Protein AF-0000000075321359 (afdb_homodimer)

Structure (mmCIF, N/CA/C/O backbone):
data_AF-0000000075321359-model_v1
#
loop_
_entity.id
_entity.type
_entity.pdbx_description
1 polymer 'Multi-ubiquitin domain-containing protein'
#
loop_
_atom_site.group_PDB
_atom_site.id
_atom_site.type_symbol
_atom_site.label_atom_id
_atom_site.label_alt_id
_atom_site.label_comp_id
_atom_site.label_asym_id
_atom_site.label_entity_id
_atom_site.label_seq_id
_atom_site.pdbx_PDB_ins_code
_atom_site.Cartn_x
_atom_site.Cartn_y
_atom_site.Cartn_z
_atom_site.occupancy
_atom_site.B_iso_or_equiv
_atom_site.auth_seq_id
_atom_site.auth_comp_id
_atom_site.auth_asym_id
_atom_site.auth_atom_id
_atom_site.pdbx_PDB_model_num
ATOM 1 N N . MET A 1 1 ? 35.156 -6.277 -16.75 1 24 1 MET A N 1
ATOM 2 C CA . MET A 1 1 ? 33.969 -6.613 -15.961 1 24 1 MET A CA 1
ATOM 3 C C . MET A 1 1 ? 34.375 -7.309 -14.656 1 24 1 MET A C 1
ATOM 5 O O . MET A 1 1 ? 34.688 -8.492 -14.656 1 24 1 MET A O 1
ATOM 9 N N . SER A 1 2 ? 35.031 -6.691 -13.695 1 31.84 2 SER A N 1
ATOM 10 C CA . SER A 1 2 ? 35.906 -7.258 -12.68 1 31.84 2 SER A CA 1
ATOM 11 C C . SER A 1 2 ? 35.188 -8.273 -11.812 1 31.84 2 SER A C 1
ATOM 13 O O . SER A 1 2 ? 34 -8.086 -11.484 1 31.84 2 SER A O 1
ATOM 15 N N . GLN A 1 3 ? 35.406 -9.562 -11.93 1 33.16 3 GLN A N 1
ATOM 16 C CA . GLN A 1 3 ? 34.969 -10.727 -11.164 1 33.16 3 GLN A CA 1
ATOM 17 C C . GLN A 1 3 ? 34.906 -10.414 -9.672 1 33.16 3 GLN A C 1
ATOM 19 O O . GLN A 1 3 ? 35.938 -10.188 -9.039 1 33.16 3 GLN A O 1
ATOM 24 N N . LEU A 1 4 ? 34.031 -9.531 -9.141 1 40.41 4 LEU A N 1
ATOM 25 C CA . LEU A 1 4 ? 33.906 -9.406 -7.691 1 40.41 4 LEU A CA 1
ATOM 26 C C . LEU A 1 4 ? 34.062 -10.766 -7.016 1 40.41 4 LEU A C 1
ATOM 28 O O . LEU A 1 4 ? 33.406 -11.734 -7.379 1 40.41 4 LEU A O 1
ATOM 32 N N . ASN A 1 5 ? 35.188 -11.219 -6.562 1 43.97 5 ASN A N 1
ATOM 33 C CA . ASN A 1 5 ? 35.594 -12.469 -5.91 1 43.97 5 ASN A CA 1
ATOM 34 C C . ASN A 1 5 ? 34.5 -12.938 -4.926 1 43.97 5 ASN A C 1
ATOM 36 O O . ASN A 1 5 ? 33.938 -12.133 -4.184 1 43.97 5 ASN A O 1
ATOM 40 N N . ASP A 1 6 ? 33.719 -14.016 -5.238 1 51.97 6 ASP A N 1
ATOM 41 C CA . ASP A 1 6 ? 32.75 -14.773 -4.461 1 51.97 6 ASP A CA 1
ATOM 42 C C . ASP A 1 6 ? 33.031 -14.672 -2.965 1 51.97 6 ASP A C 1
ATOM 44 O O . ASP A 1 6 ? 32.125 -14.75 -2.141 1 51.97 6 ASP A O 1
ATOM 48 N N . PHE A 1 7 ? 34.312 -14.57 -2.584 1 56.47 7 PHE A N 1
ATOM 49 C CA . PHE A 1 7 ? 34.719 -14.625 -1.191 1 56.47 7 PHE A CA 1
ATOM 50 C C . PHE A 1 7 ? 34.344 -13.344 -0.462 1 56.47 7 PHE A C 1
ATOM 52 O O . PHE A 1 7 ? 34.062 -13.359 0.739 1 56.47 7 PHE A O 1
ATOM 59 N N . GLU A 1 8 ? 34.031 -12.227 -1.146 1 79.94 8 GLU A N 1
ATOM 60 C CA . GLU A 1 8 ? 33.938 -10.93 -0.481 1 79.94 8 GLU A CA 1
ATOM 61 C C . GLU A 1 8 ? 32.5 -10.508 -0.315 1 79.94 8 GLU A C 1
ATOM 63 O O . GLU A 1 8 ? 32.156 -9.758 0.607 1 79.94 8 GLU A O 1
ATOM 68 N N . VAL A 1 9 ? 31.641 -11.188 -0.963 1 89.5 9 VAL A N 1
ATOM 69 C CA . VAL A 1 9 ? 30.25 -10.773 -0.877 1 89.5 9 VAL A CA 1
ATOM 70 C C . VAL A 1 9 ? 29.438 -11.844 -0.161 1 89.5 9 VAL A C 1
ATOM 72 O O . VAL A 1 9 ? 29.516 -13.023 -0.492 1 89.5 9 VAL A O 1
ATOM 75 N N . GLU A 1 10 ? 28.781 -11.438 0.862 1 91.88 10 GLU A N 1
ATOM 76 C CA . GLU A 1 10 ? 27.875 -12.336 1.578 1 91.88 10 GLU A CA 1
ATOM 77 C C . GLU A 1 10 ? 26.578 -12.547 0.809 1 91.88 10 GLU A C 1
ATOM 79 O O . GLU A 1 10 ? 25.75 -11.641 0.729 1 91.88 10 GLU A O 1
ATOM 84 N N . ASP A 1 11 ? 26.453 -13.703 0.279 1 92.5 11 ASP A N 1
ATOM 85 C CA . ASP A 1 11 ? 25.219 -14.055 -0.415 1 92.5 11 ASP A CA 1
ATOM 86 C C . ASP A 1 11 ? 24.125 -14.438 0.577 1 92.5 11 ASP A C 1
ATOM 88 O O . ASP A 1 11 ? 24.109 -15.555 1.104 1 92.5 11 ASP A O 1
ATOM 92 N N . VAL A 1 12 ? 23.156 -13.602 0.73 1 92.88 12 VAL A N 1
ATOM 93 C CA . VAL A 1 12 ? 22.156 -13.773 1.772 1 92.88 12 VAL A CA 1
ATOM 94 C C . VAL A 1 12 ? 21.266 -14.977 1.448 1 92.88 12 VAL A C 1
ATOM 96 O O . VAL A 1 12 ? 20.984 -15.805 2.32 1 92.88 12 VAL A O 1
ATOM 99 N N . ALA A 1 13 ? 20.891 -15.109 0.211 1 91.12 13 ALA A N 1
ATOM 100 C CA . ALA A 1 13 ? 20.047 -16.219 -0.199 1 91.12 13 ALA A CA 1
ATOM 101 C C . ALA A 1 13 ? 20.734 -17.562 0.049 1 91.12 13 ALA A C 1
ATOM 103 O O . ALA A 1 13 ? 20.109 -18.516 0.536 1 91.12 13 ALA A O 1
ATOM 104 N N . ALA A 1 14 ? 21.984 -17.594 -0.283 1 90.94 14 ALA A N 1
ATOM 105 C CA . ALA A 1 14 ? 22.75 -18.812 -0.09 1 90.94 14 ALA A CA 1
ATOM 106 C C . ALA A 1 14 ? 22.859 -19.172 1.391 1 90.94 14 ALA A C 1
ATOM 108 O O . ALA A 1 14 ? 22.781 -20.344 1.763 1 90.94 14 ALA A O 1
ATOM 109 N N . ALA A 1 15 ? 23.078 -18.188 2.182 1 91 15 ALA A N 1
ATOM 110 C CA . ALA A 1 15 ? 23.172 -18.406 3.621 1 91 15 ALA A CA 1
ATOM 111 C C . ALA A 1 15 ? 21.859 -18.984 4.18 1 91 15 ALA A C 1
ATOM 113 O O . ALA A 1 15 ? 21.875 -19.969 4.914 1 91 15 ALA A O 1
ATOM 114 N N . VAL A 1 16 ? 20.812 -18.406 3.789 1 87.62 16 VAL A N 1
ATOM 115 C CA . VAL A 1 16 ? 19.5 -18.812 4.266 1 87.62 16 VAL A CA 1
ATOM 116 C C . VAL A 1 16 ? 19.203 -20.25 3.818 1 87.62 16 VAL A C 1
ATOM 118 O O . VAL A 1 16 ? 18.75 -21.062 4.613 1 87.62 16 VAL A O 1
ATOM 121 N N . LEU A 1 17 ? 19.484 -20.5 2.578 1 87.62 17 LEU A N 1
ATOM 122 C CA . LEU A 1 17 ? 19.25 -21.812 2.018 1 87.62 17 LEU A CA 1
ATOM 123 C C . LEU A 1 17 ? 20.078 -22.875 2.738 1 87.62 17 LEU A C 1
ATOM 125 O O . LEU A 1 17 ? 19.609 -24 2.947 1 87.62 17 LEU A O 1
ATOM 129 N N . ALA A 1 18 ? 21.281 -22.469 3.15 1 90.81 18 ALA A N 1
ATOM 130 C CA . ALA A 1 18 ? 22.203 -23.391 3.82 1 90.81 18 ALA A CA 1
ATOM 131 C C . ALA A 1 18 ? 21.891 -23.484 5.309 1 90.81 18 ALA A C 1
ATOM 133 O O . ALA A 1 18 ? 22.469 -24.297 6.023 1 90.81 18 ALA A O 1
ATOM 134 N N . GLY A 1 19 ? 21 -22.641 5.758 1 87.44 19 GLY A N 1
ATOM 135 C CA . GLY A 1 19 ? 20.641 -22.656 7.168 1 87.44 19 GLY A CA 1
ATOM 136 C C . GLY A 1 19 ? 21.688 -22.031 8.062 1 87.44 19 GLY A C 1
ATOM 137 O O . GLY A 1 19 ? 21.75 -22.328 9.258 1 87.44 19 GLY A O 1
ATOM 138 N N . ARG A 1 20 ? 22.578 -21.391 7.469 1 89.94 20 ARG A N 1
ATOM 139 C CA . ARG A 1 20 ? 23.609 -20.719 8.258 1 89.94 20 ARG A CA 1
ATOM 140 C C . ARG A 1 20 ? 23.25 -19.266 8.508 1 89.94 20 ARG A C 1
ATOM 142 O O . ARG A 1 20 ? 22.453 -18.688 7.773 1 89.94 20 ARG A O 1
ATOM 149 N N . ALA A 1 21 ? 23.953 -18.75 9.492 1 89.56 21 ALA A N 1
ATOM 150 C CA . ALA A 1 21 ? 23.75 -17.344 9.797 1 89.56 21 ALA A CA 1
ATOM 151 C C . ALA A 1 21 ? 24.391 -16.453 8.734 1 89.56 21 ALA A C 1
ATOM 153 O O . ALA A 1 21 ? 25.438 -16.797 8.195 1 89.56 21 ALA A O 1
ATOM 154 N N . VAL A 1 22 ? 23.719 -15.352 8.453 1 90.56 22 VAL A N 1
ATOM 155 C CA . VAL A 1 22 ? 24.297 -14.336 7.59 1 90.56 22 VAL A CA 1
ATOM 156 C C . VAL A 1 22 ? 25.375 -13.57 8.344 1 90.56 22 VAL A C 1
ATOM 158 O O . VAL A 1 22 ? 25.188 -13.18 9.492 1 90.56 22 VAL A O 1
ATOM 161 N N . ARG A 1 23 ? 26.453 -13.383 7.688 1 89.44 23 ARG A N 1
ATOM 162 C CA . ARG A 1 23 ? 27.594 -12.742 8.352 1 89.44 23 ARG A CA 1
ATOM 163 C C . ARG A 1 23 ? 27.297 -11.273 8.641 1 89.44 23 ARG A C 1
ATOM 165 O O . ARG A 1 23 ? 26.516 -10.641 7.926 1 89.44 23 ARG A O 1
ATOM 172 N N . ASP A 1 24 ? 28.078 -10.719 9.539 1 89.88 24 ASP A N 1
ATOM 173 C CA . ASP A 1 24 ? 27.797 -9.367 10.039 1 89.88 24 ASP A CA 1
ATOM 174 C C . ASP A 1 24 ? 28.422 -8.312 9.117 1 89.88 24 ASP A C 1
ATOM 176 O O . ASP A 1 24 ? 28.031 -7.145 9.164 1 89.88 24 ASP A O 1
ATOM 180 N N . HIS A 1 25 ? 29.391 -8.758 8.32 1 88.44 25 HIS A N 1
ATOM 181 C CA . HIS A 1 25 ? 30.062 -7.77 7.48 1 88.44 25 HIS A CA 1
ATOM 182 C C . HIS A 1 25 ? 29.75 -7.988 6.008 1 88.44 25 HIS A C 1
ATOM 184 O O . HIS A 1 25 ? 29.656 -9.125 5.547 1 88.44 25 HIS A O 1
ATOM 190 N N . GLY A 1 26 ? 29.578 -6.902 5.355 1 84.69 26 GLY A N 1
ATOM 191 C CA . GLY A 1 26 ? 29.234 -6.941 3.947 1 84.69 26 GLY A CA 1
ATOM 192 C C . GLY A 1 26 ? 30.422 -6.789 3.027 1 84.69 26 GLY A C 1
ATOM 193 O O . GLY A 1 26 ? 31.562 -7.062 3.426 1 84.69 26 GLY A O 1
ATOM 194 N N . PRO A 1 27 ? 30.125 -6.648 1.836 1 94.38 27 PRO A N 1
ATOM 195 C CA . PRO A 1 27 ? 28.828 -6.336 1.212 1 94.38 27 PRO A CA 1
ATOM 196 C C . PRO A 1 27 ? 27.922 -7.555 1.108 1 94.38 27 PRO A C 1
ATOM 198 O O . PRO A 1 27 ? 28.359 -8.688 1.293 1 94.38 27 PRO A O 1
ATOM 201 N N . TYR A 1 28 ? 26.594 -7.281 0.892 1 95.31 28 TYR A N 1
ATOM 202 C CA . TYR A 1 28 ? 25.547 -8.297 0.861 1 95.31 28 TYR A CA 1
ATOM 203 C C . TYR A 1 28 ? 24.938 -8.414 -0.53 1 95.31 28 TYR A C 1
ATOM 205 O O . TYR A 1 28 ? 24.625 -7.398 -1.163 1 95.31 28 TYR A O 1
ATOM 213 N N . LYS A 1 29 ? 24.875 -9.586 -0.958 1 96.44 29 LYS A N 1
ATOM 214 C CA . LYS A 1 29 ? 24.156 -9.852 -2.199 1 96.44 29 LYS A CA 1
ATOM 215 C C . LYS A 1 29 ? 22.703 -10.242 -1.92 1 96.44 29 LYS A C 1
ATOM 217 O O . LYS A 1 29 ? 22.453 -11.188 -1.17 1 96.44 29 LYS A O 1
ATOM 222 N N . ILE A 1 30 ? 21.781 -9.5 -2.506 1 96.88 30 ILE A N 1
ATOM 223 C CA . ILE A 1 30 ? 20.359 -9.773 -2.387 1 96.88 30 ILE A CA 1
ATOM 224 C C . ILE A 1 30 ? 19.734 -9.875 -3.775 1 96.88 30 ILE A C 1
ATOM 226 O O . ILE A 1 30 ? 20.438 -9.797 -4.785 1 96.88 30 ILE A O 1
ATOM 230 N N . GLU A 1 31 ? 18.438 -10.156 -3.797 1 97.31 31 GLU A N 1
ATOM 231 C CA . GLU A 1 31 ? 17.703 -10.289 -5.059 1 97.31 31 GLU A CA 1
ATOM 232 C C . GLU A 1 31 ? 16.656 -9.188 -5.215 1 97.31 31 GLU A C 1
ATOM 234 O O . GLU A 1 31 ? 15.898 -8.922 -4.289 1 97.31 31 GLU A O 1
ATOM 239 N N . LEU A 1 32 ? 16.703 -8.555 -6.348 1 98.19 32 LEU A N 1
ATOM 240 C CA . LEU A 1 32 ? 15.695 -7.543 -6.676 1 98.19 32 LEU A CA 1
ATOM 241 C C . LEU A 1 32 ? 14.859 -7.977 -7.871 1 98.19 32 LEU A C 1
ATOM 243 O O . LEU A 1 32 ? 15.391 -8.195 -8.961 1 98.19 32 LEU A O 1
ATOM 247 N N . GLY A 1 33 ? 13.586 -8.055 -7.625 1 98.25 33 GLY A N 1
ATOM 248 C CA . GLY A 1 33 ? 12.672 -8.484 -8.68 1 98.25 33 GLY A CA 1
ATOM 249 C C . GLY A 1 33 ? 11.852 -7.352 -9.25 1 98.25 33 GLY A C 1
ATOM 250 O O . GLY A 1 33 ? 11.922 -6.219 -8.773 1 98.25 33 GLY A O 1
ATOM 251 N N . ASN A 1 34 ? 11.172 -7.664 -10.375 1 97.81 34 ASN A N 1
ATOM 252 C CA . ASN A 1 34 ? 10.258 -6.738 -11.047 1 97.81 34 ASN A CA 1
ATOM 253 C C . ASN A 1 34 ? 8.828 -7.266 -11.047 1 97.81 34 ASN A C 1
ATOM 255 O O . ASN A 1 34 ? 8.492 -8.18 -10.289 1 97.81 34 ASN A O 1
ATOM 259 N N . ASP A 1 35 ? 7.934 -6.711 -11.859 1 97.19 35 ASP A N 1
ATOM 260 C CA . ASP A 1 35 ? 6.508 -7.023 -11.828 1 97.19 35 ASP A CA 1
ATOM 261 C C . ASP A 1 35 ? 6.227 -8.367 -12.5 1 97.19 35 ASP A C 1
ATOM 263 O O . ASP A 1 35 ? 5.094 -8.852 -12.484 1 97.19 35 ASP A O 1
ATOM 267 N N . ALA A 1 36 ? 7.207 -8.977 -13.094 1 96.88 36 ALA A N 1
ATOM 268 C CA . ALA A 1 36 ? 7.078 -10.32 -13.641 1 96.88 36 ALA A CA 1
ATOM 269 C C . ALA A 1 36 ? 7.727 -11.352 -12.711 1 96.88 36 ALA A C 1
ATOM 271 O O . ALA A 1 36 ? 7.852 -12.523 -13.07 1 96.88 36 ALA A O 1
ATOM 272 N N . LEU A 1 37 ? 8.258 -10.883 -11.578 1 97 37 LEU A N 1
ATOM 273 C CA . LEU A 1 37 ? 8.945 -11.703 -10.594 1 97 37 LEU A CA 1
ATOM 274 C C . LEU A 1 37 ? 10.227 -12.289 -11.172 1 97 37 LEU A C 1
ATOM 276 O O . LEU A 1 37 ? 10.578 -13.438 -10.883 1 97 37 LEU A O 1
ATOM 280 N N . GLU A 1 38 ? 10.805 -11.516 -12.031 1 97.5 38 GLU A N 1
ATOM 281 C CA . GLU A 1 38 ? 12.164 -11.797 -12.484 1 97.5 38 GLU A CA 1
ATOM 282 C C . GLU A 1 38 ? 13.203 -11.109 -11.602 1 97.5 38 GLU A C 1
ATOM 284 O O . GLU A 1 38 ? 13.172 -9.883 -11.445 1 97.5 38 GLU A O 1
ATOM 289 N N . TYR A 1 39 ? 14.125 -11.859 -11.094 1 97.44 39 TYR A N 1
ATOM 290 C CA . TYR A 1 39 ? 15.047 -11.344 -10.094 1 97.44 39 TYR A CA 1
ATOM 291 C C . TYR A 1 39 ? 16.438 -11.164 -10.672 1 97.44 39 TYR A C 1
ATOM 293 O O . TYR A 1 39 ? 16.875 -11.945 -11.523 1 97.44 39 TYR A O 1
ATOM 301 N N . ARG A 1 40 ? 17.094 -10.188 -10.25 1 97.88 40 ARG A N 1
ATOM 302 C CA . ARG A 1 40 ? 18.516 -9.945 -10.516 1 97.88 40 ARG A CA 1
ATOM 303 C C . ARG A 1 40 ? 19.281 -9.695 -9.219 1 97.88 40 ARG A C 1
ATOM 305 O O . ARG A 1 40 ? 18.703 -9.211 -8.242 1 97.88 40 ARG A O 1
ATOM 312 N N . PRO A 1 41 ? 20.5 -10.055 -9.227 1 97.25 41 PRO A N 1
ATOM 313 C CA . PRO A 1 41 ? 21.297 -9.805 -8.016 1 97.25 41 PRO A CA 1
ATOM 314 C C . PRO A 1 41 ? 21.578 -8.32 -7.797 1 97.25 41 PRO A C 1
ATOM 316 O O . PRO A 1 41 ? 21.719 -7.562 -8.758 1 97.25 41 PRO A O 1
ATOM 319 N N . LEU A 1 42 ? 21.609 -7.945 -6.598 1 97.25 42 LEU A N 1
ATOM 320 C CA . LEU A 1 42 ? 21.953 -6.602 -6.152 1 97.25 42 LEU A CA 1
ATOM 321 C C . LEU A 1 42 ? 22.922 -6.652 -4.973 1 97.25 42 LEU A C 1
ATOM 323 O O . LEU A 1 42 ? 22.734 -7.449 -4.047 1 97.25 42 LEU A O 1
ATOM 327 N N . VAL A 1 43 ? 23.938 -5.852 -5.008 1 96.56 43 VAL A N 1
ATOM 328 C CA . VAL A 1 43 ? 24.891 -5.824 -3.914 1 96.56 43 VAL A CA 1
ATOM 329 C C . VAL A 1 43 ? 24.719 -4.539 -3.107 1 96.56 43 VAL A C 1
ATOM 331 O O . VAL A 1 43 ? 24.672 -3.445 -3.674 1 96.56 43 VAL A O 1
ATOM 334 N N . ILE A 1 44 ? 24.609 -4.684 -1.813 1 95.25 44 ILE A N 1
ATOM 335 C CA . ILE A 1 44 ? 24.422 -3.564 -0.896 1 95.25 44 ILE A CA 1
ATOM 336 C C . ILE A 1 44 ? 25.453 -3.637 0.226 1 95.25 44 ILE A C 1
ATOM 338 O O . ILE A 1 44 ? 25.688 -4.707 0.792 1 95.25 44 ILE A O 1
ATOM 342 N N . ALA A 1 45 ? 25.984 -2.533 0.586 1 93.31 45 ALA A N 1
ATOM 343 C CA . ALA A 1 45 ? 27.031 -2.498 1.592 1 93.31 45 ALA A CA 1
ATOM 344 C C . ALA A 1 45 ? 26.453 -2.5 3.002 1 93.31 45 ALA A C 1
ATOM 346 O O . ALA A 1 45 ? 26.984 -3.158 3.9 1 93.31 45 ALA A O 1
ATOM 347 N N . ASP A 1 46 ? 25.359 -1.817 3.174 1 95.19 46 ASP A N 1
ATOM 348 C CA . ASP A 1 46 ? 24.766 -1.634 4.496 1 95.19 46 ASP A CA 1
ATOM 349 C C . ASP A 1 46 ? 23.984 -2.877 4.926 1 95.19 46 ASP A C 1
ATOM 351 O O . ASP A 1 46 ? 23.094 -3.332 4.215 1 95.19 46 ASP A O 1
ATOM 355 N N . PRO A 1 47 ? 24.297 -3.459 6.066 1 94.75 47 PRO A N 1
ATOM 356 C CA . PRO A 1 47 ? 23.547 -4.629 6.531 1 94.75 47 PRO A CA 1
ATOM 357 C C . PRO A 1 47 ? 22.094 -4.301 6.902 1 94.75 47 PRO A C 1
ATOM 359 O O . PRO A 1 47 ? 21.25 -5.195 6.961 1 94.75 47 PRO A O 1
ATOM 362 N N . VAL A 1 48 ? 21.844 -3 7.223 1 96.62 48 VAL A N 1
ATOM 363 C CA . VAL A 1 48 ? 20.516 -2.547 7.586 1 96.62 48 VAL A CA 1
ATOM 364 C C . VAL A 1 48 ? 20.094 -1.379 6.691 1 96.62 48 VAL A C 1
ATOM 366 O O . VAL A 1 48 ? 19.875 -0.268 7.176 1 96.62 48 VAL A O 1
ATOM 369 N N . PRO A 1 49 ? 19.984 -1.685 5.422 1 96.56 49 PRO A N 1
ATOM 370 C CA . PRO A 1 49 ? 19.719 -0.599 4.477 1 96.56 49 PRO A CA 1
ATOM 371 C C . PRO A 1 49 ? 18.312 -0.031 4.613 1 96.56 49 PRO A C 1
ATOM 373 O O . PRO A 1 49 ? 17.391 -0.745 5.023 1 96.56 49 PRO A O 1
ATOM 376 N N . THR A 1 50 ? 18.172 1.233 4.23 1 97.06 50 THR A N 1
ATOM 377 C CA . THR A 1 50 ? 16.859 1.844 4.055 1 97.06 50 THR A CA 1
ATOM 378 C C . THR A 1 50 ? 16.266 1.477 2.693 1 97.06 50 THR A C 1
ATOM 380 O O . THR A 1 50 ? 16.984 1.008 1.808 1 97.06 50 THR A O 1
ATOM 383 N N . GLY A 1 51 ? 15 1.628 2.58 1 97.44 51 GLY A N 1
ATOM 384 C CA . GLY A 1 51 ? 14.391 1.477 1.268 1 97.44 51 GLY A CA 1
ATOM 385 C C . GLY A 1 51 ? 15.055 2.328 0.202 1 97.44 51 GLY A C 1
ATOM 386 O O . GLY A 1 51 ? 15.266 1.872 -0.923 1 97.44 51 GLY A O 1
ATOM 387 N N . GLN A 1 52 ? 15.375 3.539 0.604 1 97.69 52 GLN A N 1
ATOM 388 C CA . GLN A 1 52 ? 16.047 4.453 -0.313 1 97.69 52 GLN A CA 1
ATOM 389 C C . GLN A 1 52 ? 17.375 3.879 -0.789 1 97.69 52 GLN A C 1
ATOM 391 O O . GLN A 1 52 ? 17.688 3.92 -1.981 1 97.69 52 GLN A O 1
ATOM 396 N N . GLN A 1 53 ? 18.156 3.334 0.084 1 97.56 53 GLN A N 1
ATOM 397 C CA . GLN A 1 53 ? 19.453 2.768 -0.249 1 97.56 53 GLN A CA 1
ATOM 398 C C . GLN A 1 53 ? 19.312 1.602 -1.224 1 97.56 53 GLN A C 1
ATOM 400 O O . GLN A 1 53 ? 20.109 1.461 -2.15 1 97.56 53 GLN A O 1
ATOM 405 N N . VAL A 1 54 ? 18.297 0.779 -1.013 1 98 54 VAL A N 1
ATOM 406 C CA . VAL A 1 54 ? 18.078 -0.362 -1.896 1 98 54 VAL A CA 1
ATOM 407 C C . VAL A 1 54 ? 17.766 0.13 -3.307 1 98 54 VAL A C 1
ATOM 409 O O . VAL A 1 54 ? 18.359 -0.337 -4.281 1 98 54 VAL A O 1
ATOM 412 N N . LEU A 1 55 ? 16.875 1.089 -3.4 1 98.44 55 LEU A N 1
ATOM 413 C CA . LEU A 1 55 ? 16.484 1.616 -4.699 1 98.44 55 LEU A CA 1
ATOM 414 C C . LEU A 1 55 ? 17.656 2.309 -5.391 1 98.44 55 LEU A C 1
ATOM 416 O O . LEU A 1 55 ? 17.844 2.16 -6.598 1 98.44 55 LEU A O 1
ATOM 420 N N . GLU A 1 56 ? 18.422 3.004 -4.602 1 98.06 56 GLU A N 1
ATOM 421 C CA . GLU A 1 56 ? 19.594 3.676 -5.16 1 98.06 56 GLU A CA 1
ATOM 422 C C . GLU A 1 56 ? 20.625 2.668 -5.668 1 98.06 56 GLU A C 1
ATOM 424 O O . GLU A 1 56 ? 21.172 2.83 -6.758 1 98.06 56 GLU A O 1
ATOM 429 N N . ALA A 1 57 ? 20.891 1.68 -4.867 1 97.38 57 ALA A N 1
ATOM 430 C CA . ALA A 1 57 ? 21.828 0.633 -5.277 1 97.38 57 ALA A CA 1
ATOM 431 C C . ALA A 1 57 ? 21.375 -0.027 -6.578 1 97.38 57 ALA A C 1
ATOM 433 O O . ALA A 1 57 ? 22.203 -0.449 -7.387 1 97.38 57 ALA A O 1
ATOM 434 N N . ALA A 1 58 ? 20.109 -0.071 -6.777 1 98.06 58 ALA A N 1
ATOM 435 C CA . ALA A 1 58 ? 19.531 -0.679 -7.973 1 98.06 58 ALA A CA 1
ATOM 436 C C . ALA A 1 58 ? 19.5 0.313 -9.133 1 98.06 58 ALA A C 1
ATOM 438 O O . ALA A 1 58 ? 19.047 -0.02 -10.227 1 98.06 58 ALA A O 1
ATOM 439 N N . GLU A 1 59 ? 19.859 1.525 -8.859 1 97.81 59 GLU A N 1
ATOM 440 C CA . GLU A 1 59 ? 19.891 2.596 -9.852 1 97.81 59 GLU A CA 1
ATOM 441 C C . GLU A 1 59 ? 18.5 2.926 -10.359 1 97.81 59 GLU A C 1
ATOM 443 O O . GLU A 1 59 ? 18.312 3.205 -11.547 1 97.81 59 GLU A O 1
ATOM 448 N N . LEU A 1 60 ? 17.594 2.77 -9.492 1 97.94 60 LEU A N 1
ATOM 449 C CA . LEU A 1 60 ? 16.219 3.195 -9.789 1 97.94 60 LEU A CA 1
ATOM 450 C C . LEU A 1 60 ? 15.992 4.633 -9.328 1 97.94 60 LEU A C 1
ATOM 452 O O . LEU A 1 60 ? 15.852 4.891 -8.133 1 97.94 60 LEU A O 1
ATOM 456 N N . ARG A 1 61 ? 15.914 5.531 -10.305 1 95.44 61 ARG A N 1
ATOM 457 C CA . ARG A 1 61 ? 15.82 6.965 -10.047 1 95.44 61 ARG A CA 1
ATOM 458 C C . ARG A 1 61 ? 14.742 7.609 -10.906 1 95.44 61 ARG A C 1
ATOM 460 O O . ARG A 1 61 ? 14.5 7.176 -12.031 1 95.44 61 ARG A O 1
ATOM 467 N N . PRO A 1 62 ? 14.133 8.719 -10.383 1 95.69 62 PRO A N 1
ATOM 468 C CA . PRO A 1 62 ? 14.188 9.203 -9 1 95.69 62 PRO A CA 1
ATOM 469 C C . PRO A 1 62 ? 13.531 8.25 -8.016 1 95.69 62 PRO A C 1
ATOM 471 O O . PRO A 1 62 ? 12.523 7.609 -8.344 1 95.69 62 PRO A O 1
ATOM 474 N N . VAL A 1 63 ? 13.977 8.086 -6.809 1 96.44 63 VAL A N 1
ATOM 475 C CA . VAL A 1 63 ? 13.602 7.074 -5.82 1 96.44 63 VAL A CA 1
ATOM 476 C C . VAL A 1 63 ? 12.133 7.25 -5.434 1 96.44 63 VAL A C 1
ATOM 478 O O . VAL A 1 63 ? 11.43 6.27 -5.168 1 96.44 63 VAL A O 1
ATOM 481 N N . ASP A 1 64 ? 11.695 8.469 -5.5 1 96.06 64 ASP A N 1
ATOM 482 C CA . ASP A 1 64 ? 10.344 8.742 -5.004 1 96.06 64 ASP A CA 1
ATOM 483 C C . ASP A 1 64 ? 9.289 8.266 -6 1 96.06 64 ASP A C 1
ATOM 485 O O . ASP A 1 64 ? 8.094 8.273 -5.695 1 96.06 64 ASP A O 1
ATOM 489 N N . GLU A 1 65 ? 9.711 7.793 -7.145 1 97 65 GLU A N 1
ATOM 490 C CA . GLU A 1 65 ? 8.773 7.293 -8.141 1 97 65 GLU A CA 1
ATOM 491 C C . GLU A 1 65 ? 8.648 5.773 -8.07 1 97 65 GLU A C 1
ATOM 493 O O . GLU A 1 65 ? 7.922 5.168 -8.859 1 97 65 GLU A O 1
ATOM 498 N N . TYR A 1 66 ? 9.344 5.184 -7.125 1 98.31 66 TYR A N 1
ATOM 499 C CA . TYR A 1 66 ? 9.344 3.729 -7.027 1 98.31 66 TYR A CA 1
ATOM 500 C C . TYR A 1 66 ? 8.797 3.27 -5.684 1 98.31 66 TYR A C 1
ATOM 502 O O . TYR A 1 66 ? 9.039 3.904 -4.656 1 98.31 66 TYR A O 1
ATOM 510 N N . LEU A 1 67 ? 8.031 2.209 -5.742 1 98.31 67 LEU A N 1
ATOM 511 C CA . LEU A 1 67 ? 7.656 1.441 -4.559 1 98.31 67 LEU A CA 1
ATOM 512 C C . LEU A 1 67 ? 8.586 0.248 -4.367 1 98.31 67 LEU A C 1
ATOM 514 O O . LEU A 1 67 ? 8.969 -0.409 -5.34 1 98.31 67 LEU A O 1
ATOM 518 N N . LEU A 1 68 ? 8.938 -0.022 -3.158 1 98.25 68 LEU A N 1
ATOM 519 C CA . LEU A 1 68 ? 9.773 -1.167 -2.814 1 98.25 68 LEU A CA 1
ATOM 520 C C . LEU A 1 68 ? 9.062 -2.086 -1.83 1 98.25 68 LEU A C 1
ATOM 522 O O . LEU A 1 68 ? 8.562 -1.63 -0.798 1 98.25 68 LEU A O 1
ATOM 526 N N . PHE A 1 69 ? 8.969 -3.352 -2.191 1 97.88 69 PHE A N 1
ATOM 527 C CA . PHE A 1 69 ? 8.414 -4.371 -1.307 1 97.88 69 PHE A CA 1
ATOM 528 C C . PHE A 1 69 ? 9.492 -5.344 -0.857 1 97.88 69 PHE A C 1
ATOM 530 O O . PHE A 1 69 ? 10.367 -5.715 -1.645 1 97.88 69 PHE A O 1
ATOM 537 N N . GLN A 1 70 ? 9.438 -5.703 0.355 1 96.38 70 GLN A N 1
ATOM 538 C CA . GLN A 1 70 ? 10.188 -6.855 0.84 1 96.38 70 GLN A CA 1
ATOM 539 C C . GLN A 1 70 ? 9.359 -8.133 0.725 1 96.38 70 GLN A C 1
ATOM 541 O O . GLN A 1 70 ? 8.164 -8.141 1.026 1 96.38 70 GLN A O 1
ATOM 546 N N . VAL A 1 71 ? 9.984 -9.133 0.21 1 94.94 71 VAL A N 1
ATOM 547 C CA . VAL A 1 71 ? 9.328 -10.43 0.134 1 94.94 71 VAL A CA 1
ATOM 548 C C . VAL A 1 71 ? 9.625 -11.234 1.398 1 94.94 71 VAL A C 1
ATOM 550 O O . VAL A 1 71 ? 10.766 -11.609 1.649 1 94.94 71 VAL A O 1
ATOM 553 N N . LEU A 1 72 ? 8.617 -11.531 2.109 1 89.19 72 LEU A N 1
ATOM 554 C CA . LEU A 1 72 ? 8.797 -12.281 3.346 1 89.19 72 LEU A CA 1
ATOM 555 C C . LEU A 1 72 ? 8.859 -13.781 3.066 1 89.19 72 LEU A C 1
ATOM 557 O O . LEU A 1 72 ? 8.586 -14.219 1.945 1 89.19 72 LEU A O 1
ATOM 561 N N . THR A 1 73 ? 9.219 -14.516 4.086 1 85.25 73 THR A N 1
ATOM 562 C CA . THR A 1 73 ? 9.43 -15.953 3.938 1 85.25 73 THR A CA 1
ATOM 563 C C . THR A 1 73 ? 8.125 -16.656 3.582 1 85.25 73 THR A C 1
ATOM 565 O O . THR A 1 73 ? 8.125 -17.672 2.877 1 85.25 73 THR A O 1
ATOM 568 N N . ASN A 1 74 ? 7.102 -16.062 3.994 1 82 74 ASN A N 1
ATOM 569 C CA . ASN A 1 74 ? 5.805 -16.688 3.734 1 82 74 ASN A CA 1
ATOM 570 C C . ASN A 1 74 ? 5.227 -16.234 2.395 1 82 74 ASN A C 1
ATOM 572 O O . ASN A 1 74 ? 4.102 -16.594 2.047 1 82 74 ASN A O 1
ATOM 576 N N . GLY A 1 75 ? 6.023 -15.477 1.689 1 83.19 75 GLY A N 1
ATOM 577 C CA . GLY A 1 75 ? 5.598 -15.047 0.368 1 83.19 75 GLY A CA 1
ATOM 578 C C . GLY A 1 75 ? 4.852 -13.727 0.384 1 83.19 75 GLY A C 1
ATOM 579 O O . GLY A 1 75 ? 4.59 -13.141 -0.67 1 83.19 75 GLY A O 1
ATOM 580 N N . HIS A 1 76 ? 4.574 -13.273 1.565 1 86.25 76 HIS A N 1
ATOM 581 C CA . HIS A 1 76 ? 3.865 -12 1.68 1 86.25 76 HIS A CA 1
ATOM 582 C C . HIS A 1 76 ? 4.777 -10.828 1.332 1 86.25 76 HIS A C 1
ATOM 584 O O . HIS A 1 76 ? 5.988 -10.898 1.548 1 86.25 76 HIS A O 1
ATOM 590 N N . LEU A 1 77 ? 4.148 -9.82 0.783 1 93.88 77 LEU A N 1
ATOM 591 C CA . LEU A 1 77 ? 4.867 -8.602 0.427 1 93.88 77 LEU A CA 1
ATOM 592 C C . LEU A 1 77 ? 4.633 -7.512 1.465 1 93.88 77 LEU A C 1
ATOM 594 O O . LEU A 1 77 ? 3.498 -7.293 1.897 1 93.88 77 LEU A O 1
ATOM 598 N N . GLU A 1 78 ? 5.645 -6.926 1.844 1 93.06 78 GLU A N 1
ATOM 599 C CA . GLU A 1 78 ? 5.547 -5.797 2.764 1 93.06 78 GLU A CA 1
ATOM 600 C C . GLU A 1 78 ? 6.129 -4.527 2.143 1 93.06 78 GLU A C 1
ATOM 602 O O . GLU A 1 78 ? 7.289 -4.512 1.727 1 93.06 78 GLU A O 1
ATOM 607 N N . LEU A 1 79 ? 5.305 -3.535 2.094 1 95.38 79 LEU A N 1
ATOM 608 C CA . LEU A 1 79 ? 5.766 -2.256 1.566 1 95.38 79 LEU A CA 1
ATOM 609 C C . LE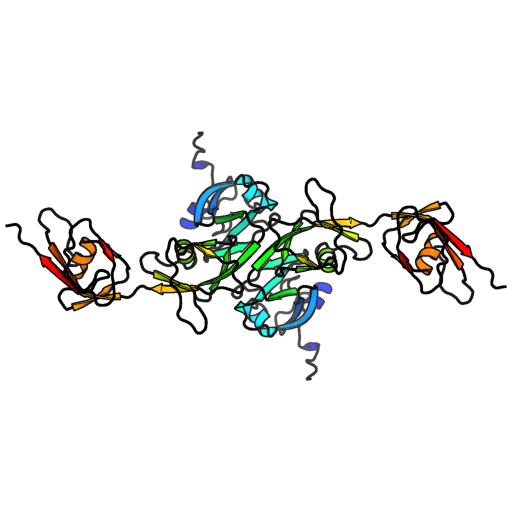U A 1 79 ? 6.824 -1.643 2.477 1 95.38 79 LEU A C 1
ATOM 611 O O . LEU A 1 79 ? 6.641 -1.584 3.695 1 95.38 79 LEU A O 1
ATOM 615 N N . LEU A 1 80 ? 7.945 -1.278 1.923 1 94.94 80 LEU A N 1
ATOM 616 C CA . LEU A 1 80 ? 9.055 -0.652 2.629 1 94.94 80 LEU A CA 1
ATOM 617 C C . LEU A 1 80 ? 9.219 0.803 2.201 1 94.94 80 LEU A C 1
ATOM 619 O O . LEU A 1 80 ? 9.562 1.081 1.049 1 94.94 80 LEU A O 1
ATOM 623 N N . SER A 1 81 ? 8.969 1.741 3.109 1 94.5 81 SER A N 1
ATOM 624 C CA . SER A 1 81 ? 9.133 3.154 2.789 1 94.5 81 SER A CA 1
ATOM 625 C C . SER A 1 81 ? 10.609 3.508 2.596 1 94.5 81 SER A C 1
ATOM 627 O O . SER A 1 81 ? 11.492 2.762 3.021 1 94.5 81 SER A O 1
ATOM 629 N N . PRO A 1 82 ? 10.883 4.633 1.965 1 95.38 82 PRO A N 1
ATOM 630 C CA . PRO A 1 82 ? 12.281 5.027 1.731 1 95.38 82 PRO A CA 1
ATOM 631 C C . PRO A 1 82 ? 13.07 5.191 3.027 1 95.38 82 PRO A C 1
ATOM 633 O O . PRO A 1 82 ? 14.273 4.938 3.055 1 95.38 82 PRO A O 1
ATOM 636 N N . SER A 1 83 ? 12.422 5.512 4.137 1 94.38 83 SER A N 1
ATOM 637 C CA . SER A 1 83 ? 13.125 5.789 5.383 1 94.38 83 SER A CA 1
ATOM 638 C C . SER A 1 83 ? 13.156 4.559 6.285 1 94.38 83 SER A C 1
ATOM 640 O O . SER A 1 83 ? 13.875 4.539 7.289 1 94.38 83 SER A O 1
ATOM 642 N N . GLU A 1 84 ? 12.406 3.549 5.977 1 93.62 84 GLU A N 1
ATOM 643 C CA . GLU A 1 84 ? 12.383 2.314 6.754 1 93.62 84 GLU A CA 1
ATOM 644 C C . GLU A 1 84 ? 13.586 1.437 6.434 1 93.62 84 GLU A C 1
ATOM 646 O O . GLU A 1 84 ? 14.141 1.509 5.336 1 93.62 84 GLU A O 1
ATOM 651 N N . THR A 1 85 ? 13.961 0.622 7.426 1 95.25 85 THR A N 1
ATOM 652 C CA . THR A 1 85 ? 15.133 -0.233 7.25 1 95.25 85 THR A CA 1
ATOM 653 C C . THR A 1 85 ? 14.734 -1.706 7.258 1 95.25 85 THR A C 1
ATOM 655 O O . THR A 1 85 ? 13.641 -2.053 7.711 1 95.25 85 THR A O 1
ATOM 658 N N . SER A 1 86 ? 15.539 -2.533 6.66 1 94.69 86 SER A N 1
ATOM 659 C CA . SER A 1 86 ? 15.438 -3.988 6.699 1 94.69 86 SER A CA 1
ATOM 660 C C . SER A 1 86 ? 16.766 -4.629 7.043 1 94.69 86 SER A C 1
ATOM 662 O O . SER A 1 86 ? 17.766 -4.402 6.355 1 94.69 86 SER A O 1
ATOM 664 N N . ASP A 1 87 ? 16.797 -5.398 8.109 1 95.69 87 ASP A N 1
ATOM 665 C CA . ASP A 1 87 ? 18.031 -6.066 8.516 1 95.69 87 ASP A CA 1
ATOM 666 C C . ASP A 1 87 ? 18.281 -7.305 7.656 1 95.69 87 ASP A C 1
ATOM 668 O O . ASP A 1 87 ? 17.625 -8.328 7.82 1 95.69 87 ASP A O 1
ATOM 672 N N . LEU A 1 88 ? 19.312 -7.25 6.855 1 94.38 88 LEU A N 1
ATOM 673 C CA . LEU A 1 88 ? 19.609 -8.305 5.891 1 94.38 88 LEU A CA 1
ATOM 674 C C . LEU A 1 88 ? 20.203 -9.531 6.582 1 94.38 88 LEU A C 1
ATOM 676 O O . LEU A 1 88 ? 20.297 -10.602 5.977 1 94.38 88 LEU A O 1
ATOM 680 N N . ARG A 1 89 ? 20.5 -9.414 7.844 1 93.62 89 ARG A N 1
ATOM 681 C CA . ARG A 1 89 ? 21.141 -10.508 8.586 1 93.62 89 ARG A CA 1
ATOM 682 C C . ARG A 1 89 ? 20.094 -11.461 9.141 1 93.62 89 ARG A C 1
ATOM 684 O O . ARG A 1 89 ? 20.422 -12.562 9.594 1 93.62 89 ARG A O 1
ATOM 691 N N . LEU A 1 90 ? 18.828 -10.961 9.062 1 88.5 90 LEU A N 1
ATOM 692 C CA . LEU A 1 90 ? 17.734 -11.805 9.508 1 88.5 90 LEU A CA 1
ATOM 693 C C . LEU A 1 90 ? 17.281 -12.742 8.398 1 88.5 90 LEU A C 1
ATOM 695 O O . LEU A 1 90 ? 17.188 -12.344 7.234 1 88.5 90 LEU A O 1
ATOM 699 N N . ALA A 1 91 ? 17.078 -13.938 8.766 1 76.06 91 ALA A N 1
ATOM 700 C CA . ALA A 1 91 ? 16.719 -14.969 7.805 1 76.06 91 ALA A CA 1
ATOM 701 C C . ALA A 1 91 ? 15.438 -14.594 7.051 1 76.06 91 ALA A C 1
ATOM 703 O O . ALA A 1 91 ? 14.469 -14.117 7.648 1 76.06 91 ALA A O 1
ATOM 704 N N . GLY A 1 92 ? 15.516 -14.797 5.754 1 79.62 92 GLY A N 1
ATOM 705 C CA . GLY A 1 92 ? 14.312 -14.641 4.945 1 79.62 92 GLY A CA 1
ATOM 706 C C . GLY A 1 92 ? 14.18 -13.258 4.34 1 79.62 92 GLY A C 1
ATOM 707 O O . GLY A 1 92 ? 13.211 -12.984 3.625 1 79.62 92 GLY A O 1
ATOM 708 N N . ILE A 1 93 ? 15.164 -12.445 4.641 1 80.12 93 ILE A N 1
ATOM 709 C CA . ILE A 1 93 ? 15.055 -11.062 4.191 1 80.12 93 ILE A CA 1
ATOM 710 C C . ILE A 1 93 ? 16 -10.828 3.014 1 80.12 93 ILE A C 1
ATOM 712 O O . ILE A 1 93 ? 16.641 -9.781 2.918 1 80.12 93 ILE A O 1
ATOM 716 N N . GLU A 1 94 ? 15.875 -11.57 1.808 1 90 94 GLU A N 1
ATOM 717 C CA . GLU A 1 94 ? 16.859 -11.469 0.729 1 90 94 GLU A CA 1
ATOM 718 C C . GLU A 1 94 ? 16.203 -10.977 -0.561 1 90 94 GLU A C 1
ATOM 720 O O . GLU A 1 94 ? 16.906 -10.648 -1.526 1 90 94 GLU A O 1
ATOM 725 N N . LYS A 1 95 ? 14.945 -10.859 -0.577 1 95.94 95 LYS A N 1
ATOM 726 C CA . LYS A 1 95 ? 14.266 -10.555 -1.834 1 95.94 95 LYS A CA 1
ATOM 727 C C . LYS A 1 95 ? 13.422 -9.289 -1.708 1 95.94 95 LYS A C 1
ATOM 729 O O . LYS A 1 95 ? 12.727 -9.102 -0.706 1 95.94 95 LYS A O 1
ATOM 734 N N . PHE A 1 96 ? 13.555 -8.477 -2.719 1 98.06 96 PHE A N 1
ATOM 735 C CA . PHE A 1 96 ? 12.766 -7.258 -2.83 1 98.06 96 PHE A CA 1
ATOM 736 C C . PHE A 1 96 ? 12.109 -7.156 -4.203 1 98.06 96 PHE A C 1
ATOM 738 O O . PHE A 1 96 ? 12.57 -7.785 -5.16 1 98.06 96 PHE A O 1
ATOM 745 N N . LEU A 1 97 ? 11.039 -6.461 -4.301 1 98.5 97 LEU A N 1
ATOM 746 C CA . LEU A 1 97 ? 10.375 -6.117 -5.551 1 98.5 97 LEU A CA 1
ATOM 747 C C . LEU A 1 97 ? 10.242 -4.605 -5.695 1 98.5 97 LEU A C 1
ATOM 749 O O . LEU A 1 97 ? 9.797 -3.926 -4.766 1 98.5 97 LEU A O 1
ATOM 753 N N . ALA A 1 98 ? 10.656 -4.078 -6.793 1 98.69 98 ALA A N 1
ATOM 754 C CA . ALA A 1 98 ? 10.523 -2.648 -7.062 1 98.69 98 ALA A CA 1
ATOM 755 C C . ALA A 1 98 ? 9.531 -2.396 -8.203 1 98.69 98 ALA A C 1
ATOM 757 O O . ALA A 1 98 ? 9.516 -3.133 -9.188 1 98.69 98 ALA A O 1
ATOM 758 N N . PHE A 1 99 ? 8.719 -1.402 -8.055 1 98.5 99 PHE A N 1
ATOM 759 C CA . PHE A 1 99 ? 7.73 -0.99 -9.039 1 98.5 99 PHE A CA 1
ATOM 760 C C . PHE A 1 99 ? 7.801 0.512 -9.289 1 98.5 99 PHE A C 1
ATOM 762 O O . PHE A 1 99 ? 7.863 1.3 -8.336 1 98.5 99 PHE A O 1
ATOM 769 N N . LYS A 1 100 ? 7.875 0.932 -10.508 1 98 100 LYS A N 1
ATOM 770 C CA . LYS A 1 100 ? 7.652 2.346 -10.789 1 98 100 LYS A CA 1
ATOM 771 C C . LYS A 1 100 ? 6.168 2.695 -10.703 1 98 100 LYS A C 1
ATOM 773 O O . LYS A 1 100 ? 5.422 2.51 -11.672 1 98 100 LYS A O 1
ATOM 778 N N . SER A 1 101 ? 5.812 3.109 -9.531 1 97.69 101 SER A N 1
ATOM 779 C CA . SER A 1 101 ? 4.395 3.324 -9.266 1 97.69 101 SER A CA 1
ATOM 780 C C . SER A 1 101 ? 4.188 4.27 -8.094 1 97.69 101 SER A C 1
ATOM 782 O O . SER A 1 101 ? 5.094 4.473 -7.281 1 97.69 101 SER A O 1
ATOM 784 N N . ASP A 1 102 ? 2.992 4.883 -8 1 97.38 102 ASP A N 1
ATOM 785 C CA . ASP A 1 102 ? 2.586 5.73 -6.879 1 97.38 102 ASP A CA 1
ATOM 786 C C . ASP A 1 102 ? 1.454 5.082 -6.086 1 97.38 102 ASP A C 1
ATOM 788 O O . ASP A 1 102 ? 0.803 5.742 -5.273 1 97.38 102 ASP A O 1
ATOM 792 N N . ARG A 1 103 ? 1.165 3.773 -6.426 1 97.56 103 ARG A N 1
ATOM 793 C CA . ARG A 1 103 ? 0.053 3.182 -5.688 1 97.56 103 ARG A CA 1
ATOM 794 C C . ARG A 1 103 ? 0.189 1.664 -5.621 1 97.56 103 ARG A C 1
ATOM 796 O O . ARG A 1 103 ? 0.903 1.062 -6.426 1 97.56 103 ARG A O 1
ATOM 803 N N . THR A 1 104 ? -0.363 1.104 -4.637 1 97.69 104 THR A N 1
ATOM 804 C CA . THR A 1 104 ? -0.414 -0.33 -4.371 1 97.69 104 THR A CA 1
ATOM 805 C C . THR A 1 104 ? -1.84 -0.856 -4.508 1 97.69 104 THR A C 1
ATOM 807 O O . THR A 1 104 ? -2.793 -0.204 -4.078 1 97.69 104 THR A O 1
ATOM 810 N N . PHE A 1 105 ? -2.027 -2.023 -5.078 1 98 105 PHE A N 1
ATOM 811 C CA . PHE A 1 105 ? -3.334 -2.641 -5.27 1 98 105 PHE A CA 1
ATOM 812 C C . PHE A 1 105 ? -3.482 -3.873 -4.383 1 98 105 PHE A C 1
ATOM 814 O O . PHE A 1 105 ? -2.602 -4.734 -4.359 1 98 105 PHE A O 1
ATOM 821 N N . ARG A 1 106 ? -4.609 -3.934 -3.729 1 97.62 106 ARG A N 1
ATOM 822 C CA . ARG A 1 106 ? -4.969 -5.094 -2.916 1 97.62 106 ARG A CA 1
ATOM 823 C C . ARG A 1 106 ? -5.852 -6.059 -3.701 1 97.62 106 ARG A C 1
ATOM 825 O O . ARG A 1 106 ? -6.816 -5.641 -4.344 1 97.62 106 ARG A O 1
ATOM 832 N N . PHE A 1 107 ? -5.5 -7.266 -3.697 1 97.94 107 PHE A N 1
ATOM 833 C CA . PHE A 1 107 ? -6.348 -8.336 -4.211 1 97.94 107 PHE A CA 1
ATOM 834 C C . PHE A 1 107 ? -6.184 -9.602 -3.383 1 97.94 107 PHE A C 1
ATOM 836 O O . PHE A 1 107 ? -5.383 -9.641 -2.443 1 97.94 107 PHE A O 1
ATOM 843 N N . PHE A 1 108 ? -6.977 -10.586 -3.66 1 97.88 108 PHE A N 1
ATOM 844 C CA . PHE A 1 108 ? -6.922 -11.844 -2.93 1 97.88 108 PHE A CA 1
ATOM 845 C C . PHE A 1 108 ? -6.711 -13.016 -3.885 1 97.88 108 PHE A C 1
ATOM 847 O O . PHE A 1 108 ? -7.285 -13.039 -4.977 1 97.88 108 PHE A O 1
ATOM 854 N N . ILE A 1 109 ? -5.906 -13.875 -3.516 1 97.56 109 ILE A N 1
ATOM 855 C CA . ILE A 1 109 ? -5.789 -15.18 -4.152 1 97.56 109 ILE A CA 1
ATOM 856 C C . ILE A 1 109 ? -6.086 -16.281 -3.137 1 97.56 109 ILE A C 1
ATOM 858 O O . ILE A 1 109 ? -5.402 -16.391 -2.117 1 97.56 109 ILE A O 1
ATOM 862 N N . ASP A 1 110 ? -7.082 -17.078 -3.414 1 96.88 110 ASP A N 1
ATOM 863 C CA . ASP A 1 110 ? -7.488 -18.141 -2.496 1 96.88 110 ASP A CA 1
ATOM 864 C C . ASP A 1 110 ? -7.699 -17.594 -1.085 1 96.88 110 ASP A C 1
ATOM 866 O O . ASP A 1 110 ? -7.23 -18.188 -0.109 1 96.88 110 ASP A O 1
ATOM 870 N N . GLY A 1 111 ? -8.25 -16.469 -1.013 1 95.12 111 GLY A N 1
ATOM 871 C CA . GLY A 1 111 ? -8.633 -15.898 0.265 1 95.12 111 GLY A CA 1
ATOM 872 C C . GLY A 1 111 ? -7.484 -15.203 0.969 1 95.12 111 GLY A C 1
ATOM 873 O O . GLY A 1 111 ? -7.668 -14.609 2.037 1 95.12 111 GLY A O 1
ATOM 874 N N . ARG A 1 112 ? -6.309 -15.172 0.416 1 95.19 112 ARG A N 1
ATOM 875 C CA . ARG A 1 112 ? -5.148 -14.523 1.015 1 95.19 112 ARG A CA 1
ATOM 876 C C . ARG A 1 112 ? -4.879 -13.172 0.359 1 95.19 112 ARG A C 1
ATOM 878 O O . ARG A 1 112 ? -4.781 -13.078 -0.866 1 95.19 112 ARG A O 1
ATOM 885 N N . ALA A 1 113 ? -4.719 -12.203 1.193 1 96.38 113 ALA A N 1
ATOM 886 C CA . ALA A 1 113 ? -4.504 -10.844 0.698 1 96.38 113 ALA A CA 1
ATOM 887 C C . ALA A 1 113 ? -3.111 -10.695 0.092 1 96.38 113 ALA A C 1
ATOM 889 O O . ALA A 1 113 ? -2.133 -11.219 0.634 1 96.38 113 ALA A O 1
ATOM 890 N N . GLN A 1 114 ? -3.088 -10.031 -1.03 1 96.56 114 GLN A N 1
ATOM 891 C CA . GLN A 1 114 ? -1.851 -9.633 -1.693 1 96.56 114 GLN A CA 1
ATOM 892 C C . GLN A 1 114 ? -1.829 -8.133 -1.967 1 96.56 114 GLN A C 1
ATOM 894 O O . GLN A 1 114 ? -2.855 -7.551 -2.32 1 96.56 114 GLN A O 1
ATOM 899 N N . ASP A 1 115 ? -0.706 -7.523 -1.747 1 96.62 115 ASP A N 1
ATOM 900 C CA . ASP A 1 115 ? -0.467 -6.141 -2.152 1 96.62 115 ASP A CA 1
ATOM 901 C C . ASP A 1 115 ? 0.55 -6.07 -3.289 1 96.62 115 ASP A C 1
ATOM 903 O O . ASP A 1 115 ? 1.626 -6.668 -3.205 1 96.62 115 ASP A O 1
ATOM 907 N N . TRP A 1 116 ? 0.199 -5.391 -4.348 1 98 116 TRP A N 1
ATOM 908 C CA . TRP A 1 116 ? 0.962 -5.43 -5.594 1 98 116 TRP A CA 1
ATOM 909 C C . TRP A 1 116 ? 1.204 -4.023 -6.129 1 98 116 TRP A C 1
ATOM 911 O O . TRP A 1 116 ? 0.309 -3.174 -6.09 1 98 116 TRP A O 1
ATOM 921 N N . GLY A 1 117 ? 2.361 -3.766 -6.637 1 98.25 117 GLY A N 1
ATOM 922 C CA . GLY A 1 117 ? 2.75 -2.404 -6.969 1 98.25 117 GLY A CA 1
ATOM 923 C C . GLY A 1 117 ? 2.5 -2.047 -8.422 1 98.25 117 GLY A C 1
ATOM 924 O O . GLY A 1 117 ? 2.721 -0.905 -8.828 1 98.25 117 GLY A O 1
ATOM 925 N N . ALA A 1 118 ? 2.055 -2.977 -9.219 1 98.25 118 ALA A N 1
ATOM 926 C CA . ALA A 1 118 ? 1.782 -2.703 -10.633 1 98.25 118 ALA A CA 1
ATOM 927 C C . ALA A 1 118 ? 0.288 -2.787 -10.93 1 98.25 118 ALA A C 1
ATOM 929 O O . ALA A 1 118 ? -0.418 -3.623 -10.359 1 98.25 118 ALA A O 1
ATOM 930 N N . GLN A 1 119 ? -0.142 -1.972 -11.852 1 97.62 119 GLN A N 1
ATOM 931 C CA . GLN A 1 119 ? -1.551 -1.948 -12.227 1 97.62 119 GLN A CA 1
ATOM 932 C C . GLN A 1 119 ? -1.943 -3.227 -12.969 1 97.62 119 GLN A C 1
ATOM 934 O O . GLN A 1 119 ? -3.061 -3.723 -12.805 1 97.62 119 GLN A O 1
ATOM 939 N N . ARG A 1 120 ? -1.044 -3.717 -13.742 1 98.38 120 ARG A N 1
ATOM 940 C CA . ARG A 1 120 ? -1.298 -4.938 -14.5 1 98.38 120 ARG A CA 1
ATOM 941 C C . ARG A 1 120 ? -0.54 -6.117 -13.906 1 98.38 120 ARG A C 1
ATOM 943 O O . ARG A 1 120 ? 0.589 -5.965 -13.438 1 98.38 120 ARG A O 1
ATOM 950 N N . ILE A 1 121 ? -1.136 -7.285 -13.984 1 98.56 121 ILE A N 1
ATOM 951 C CA . ILE A 1 121 ? -0.52 -8.5 -13.469 1 98.56 121 ILE A CA 1
ATOM 952 C C . ILE A 1 121 ? -0.865 -9.68 -14.375 1 98.56 121 ILE A C 1
ATOM 954 O O . ILE A 1 121 ? -2.006 -9.812 -14.82 1 98.56 121 ILE A O 1
ATOM 958 N N . SER A 1 122 ? 0.068 -10.484 -14.719 1 98.44 122 SER A N 1
ATOM 959 C CA . SER A 1 122 ? -0.165 -11.609 -15.617 1 98.44 122 SER A CA 1
ATOM 960 C C . SER A 1 122 ? -0.701 -12.82 -14.859 1 98.44 122 SER A C 1
ATOM 962 O O . SER A 1 122 ? -0.5 -12.938 -13.648 1 98.44 122 SER A O 1
ATOM 964 N N . GLY A 1 123 ? -1.349 -13.68 -15.609 1 98.44 123 GLY A N 1
ATOM 965 C CA . GLY A 1 123 ? -1.755 -14.945 -15.008 1 98.44 123 GLY A CA 1
ATOM 966 C C . GLY A 1 123 ? -0.591 -15.742 -14.453 1 98.44 123 GLY A C 1
ATOM 967 O O . GLY A 1 123 ? -0.709 -16.359 -13.391 1 98.44 123 GLY A O 1
ATOM 968 N N . ARG A 1 124 ? 0.475 -15.742 -15.164 1 97.56 124 ARG A N 1
ATOM 969 C CA . ARG A 1 124 ? 1.675 -16.438 -14.711 1 97.56 124 ARG A CA 1
ATOM 970 C C . ARG A 1 124 ? 2.152 -15.891 -13.375 1 97.56 124 ARG A C 1
ATOM 972 O O . ARG A 1 124 ? 2.488 -16.656 -12.469 1 97.56 124 ARG A O 1
ATOM 979 N N . THR A 1 125 ? 2.193 -14.586 -13.234 1 98.06 125 THR A N 1
ATOM 980 C CA . THR A 1 125 ? 2.604 -13.945 -11.984 1 98.06 125 THR A CA 1
ATOM 981 C C . THR A 1 125 ? 1.647 -14.312 -10.852 1 98.06 125 THR A C 1
ATOM 983 O O . THR A 1 125 ? 2.08 -14.602 -9.734 1 98.06 125 THR A O 1
ATOM 986 N N . LEU A 1 126 ? 0.366 -14.305 -11.148 1 98.44 126 LEU A N 1
ATOM 987 C CA . LEU A 1 126 ? -0.622 -14.695 -10.148 1 98.44 126 LEU A CA 1
ATOM 988 C C . LEU A 1 126 ? -0.362 -16.109 -9.656 1 98.44 126 LEU A C 1
ATOM 990 O O . LEU A 1 126 ? -0.449 -16.391 -8.453 1 98.44 126 LEU A O 1
ATOM 994 N N . LYS A 1 127 ? -0.027 -17.047 -10.555 1 97.88 127 LYS A N 1
ATOM 995 C CA . LYS A 1 127 ? 0.282 -18.406 -10.164 1 97.88 127 LYS A CA 1
ATOM 996 C C . LYS A 1 127 ? 1.506 -18.469 -9.258 1 97.88 127 LYS A C 1
ATOM 998 O O . LYS A 1 127 ? 1.527 -19.219 -8.281 1 97.88 127 LYS A O 1
ATOM 1003 N N . GLN A 1 128 ? 2.443 -17.656 -9.617 1 96.81 128 GLN A N 1
ATOM 1004 C CA . GLN A 1 128 ? 3.648 -17.609 -8.797 1 96.81 128 GLN A CA 1
ATOM 1005 C C . GLN A 1 128 ? 3.338 -17.078 -7.391 1 96.81 128 GLN A C 1
ATOM 1007 O O . GLN A 1 128 ? 3.803 -17.656 -6.398 1 96.81 128 GLN A O 1
ATOM 1012 N N . LEU A 1 129 ? 2.545 -16.078 -7.289 1 96.56 129 LEU A N 1
ATOM 1013 C CA . LEU A 1 129 ? 2.168 -15.516 -5.996 1 96.56 129 LEU A CA 1
ATOM 1014 C C . LEU A 1 129 ? 1.341 -16.516 -5.195 1 96.56 129 LEU A C 1
ATOM 1016 O O . LEU A 1 129 ? 1.428 -16.547 -3.965 1 96.56 129 LEU A O 1
ATOM 1020 N N . ALA A 1 130 ? 0.573 -17.281 -5.941 1 96.75 130 ALA A N 1
ATOM 1021 C CA . ALA A 1 130 ? -0.249 -18.297 -5.289 1 96.75 130 ALA A CA 1
ATOM 1022 C C . ALA A 1 130 ? 0.604 -19.469 -4.824 1 96.75 130 ALA A C 1
ATOM 1024 O O . ALA A 1 130 ? 0.15 -20.297 -4.027 1 96.75 130 ALA A O 1
ATOM 1025 N N . GLY A 1 131 ? 1.814 -19.594 -5.391 1 95.25 131 GLY A N 1
ATOM 1026 C CA . GLY A 1 131 ? 2.711 -20.688 -5.023 1 95.25 131 GLY A CA 1
ATOM 1027 C C . GLY A 1 131 ? 2.309 -22.016 -5.625 1 95.25 131 GLY A C 1
ATOM 1028 O O . GLY A 1 131 ? 2.463 -23.062 -4.988 1 95.25 131 GLY A O 1
ATOM 1029 N N . VAL A 1 132 ? 1.747 -21.969 -6.789 1 96.56 132 VAL A N 1
ATOM 1030 C CA . VAL A 1 132 ? 1.271 -23.203 -7.391 1 96.56 132 VAL A CA 1
ATOM 1031 C C . VAL A 1 132 ? 2.072 -23.5 -8.656 1 96.56 132 VAL A C 1
ATOM 1033 O O . VAL A 1 132 ? 2.736 -22.625 -9.203 1 96.56 132 VAL A O 1
ATOM 1036 N N . ASP A 1 133 ? 2.01 -24.719 -9.047 1 95.62 133 ASP A N 1
ATOM 1037 C CA . ASP A 1 133 ? 2.66 -25.141 -10.281 1 95.62 133 ASP A CA 1
ATOM 1038 C C . ASP A 1 133 ? 1.951 -24.562 -11.508 1 95.62 133 ASP A C 1
ATOM 1040 O O . ASP A 1 133 ? 0.764 -24.812 -11.719 1 95.62 133 ASP A O 1
ATOM 1044 N N . ALA A 1 134 ? 2.643 -23.906 -12.281 1 93.81 134 ALA A N 1
ATOM 1045 C CA . ALA A 1 134 ? 2.066 -23.172 -13.406 1 93.81 134 ALA A CA 1
ATOM 1046 C C . ALA A 1 134 ? 1.478 -24.125 -14.438 1 93.81 134 ALA A C 1
ATOM 1048 O O . ALA A 1 134 ? 0.544 -23.766 -15.164 1 93.81 134 ALA A O 1
ATOM 1049 N N . GLN A 1 135 ? 1.952 -25.312 -14.562 1 92.69 135 GLN A N 1
ATOM 1050 C CA . GLN A 1 135 ? 1.482 -26.25 -15.57 1 92.69 135 GLN A CA 1
ATOM 1051 C C . GLN A 1 135 ? 0.278 -27.047 -15.062 1 92.69 135 GLN A C 1
ATOM 1053 O O . GLN A 1 135 ? -0.502 -27.562 -15.859 1 92.69 135 GLN A O 1
ATOM 1058 N N . LYS A 1 136 ? 0.123 -27.031 -13.734 1 95.88 136 LYS A N 1
ATOM 1059 C CA . LYS A 1 136 ? -0.883 -27.922 -13.164 1 95.88 136 LYS A CA 1
ATOM 1060 C C . LYS A 1 136 ? -2.084 -27.141 -12.648 1 95.88 136 LYS A C 1
ATOM 1062 O O . LYS A 1 136 ? -3.1 -27.719 -12.266 1 95.88 136 LYS A O 1
ATOM 1067 N N . TYR A 1 137 ? -1.918 -25.875 -12.633 1 97.69 137 TYR A N 1
ATOM 1068 C CA . TYR A 1 137 ? -3 -25.078 -12.07 1 97.69 137 TYR A CA 1
ATOM 1069 C C . TYR A 1 137 ? -3.447 -24 -13.055 1 97.69 137 TYR A C 1
ATOM 1071 O O . TYR A 1 137 ? -2.645 -23.5 -13.852 1 97.69 137 TYR A O 1
ATOM 1079 N N . ASP A 1 138 ? -4.711 -23.656 -12.961 1 97.19 138 ASP A N 1
ATOM 1080 C CA . ASP A 1 138 ? -5.285 -22.484 -13.609 1 97.19 138 ASP A CA 1
ATOM 1081 C C . ASP A 1 138 ? -5.641 -21.406 -12.578 1 97.19 138 ASP A C 1
ATOM 1083 O O . ASP A 1 138 ? -5.859 -21.719 -11.406 1 97.19 138 ASP A O 1
ATOM 1087 N N . ILE A 1 139 ? -5.551 -20.172 -13.016 1 98.38 139 ILE A N 1
ATOM 1088 C CA . ILE A 1 139 ? -6.031 -19.047 -12.203 1 98.38 139 ILE A CA 1
ATOM 1089 C C . ILE A 1 139 ? -7.371 -18.562 -12.75 1 98.38 139 ILE A C 1
ATOM 1091 O O . ILE A 1 139 ? -7.527 -18.375 -13.953 1 98.38 139 ILE A O 1
ATOM 1095 N N . PHE A 1 140 ? -8.305 -18.375 -11.883 1 98.5 140 PHE A N 1
ATOM 1096 C CA . PHE A 1 140 ? -9.617 -17.844 -12.258 1 98.5 140 PHE A CA 1
ATOM 1097 C C . PHE A 1 140 ? -9.914 -16.547 -11.5 1 98.5 140 PHE A C 1
ATOM 1099 O O . PHE A 1 140 ? -9.594 -16.438 -10.312 1 98.5 140 PHE A O 1
ATOM 1106 N N . LEU A 1 141 ? -10.461 -15.578 -12.164 1 98.56 141 LEU A N 1
ATOM 1107 C CA . LEU A 1 141 ? -11.117 -14.445 -11.508 1 98.56 141 LEU A CA 1
ATOM 1108 C C . LEU A 1 141 ? -12.477 -14.859 -10.953 1 98.56 141 LEU A C 1
ATOM 1110 O O . LEU A 1 141 ? -13.328 -15.359 -11.688 1 98.56 141 LEU A O 1
ATOM 1114 N N . VAL A 1 142 ? -12.617 -14.664 -9.719 1 98.06 142 VAL A N 1
ATOM 1115 C CA . VAL A 1 142 ? -13.883 -15.023 -9.07 1 98.06 142 VAL A CA 1
ATOM 1116 C C . VAL A 1 142 ? -14.883 -13.883 -9.242 1 98.06 142 VAL A C 1
ATOM 1118 O O . VAL A 1 142 ? -14.625 -12.75 -8.836 1 98.06 142 VAL A O 1
ATOM 1121 N N . ILE A 1 143 ? -15.961 -14.102 -9.844 1 94.94 143 ILE A N 1
ATOM 1122 C CA . ILE A 1 143 ? -17.016 -13.117 -10.078 1 94.94 143 ILE A CA 1
ATOM 1123 C C . ILE A 1 143 ? -18.266 -13.5 -9.281 1 94.94 143 ILE A C 1
ATOM 1125 O O . ILE A 1 143 ? -18.922 -14.492 -9.602 1 94.94 143 ILE A O 1
ATOM 1129 N N . PRO A 1 144 ? -18.594 -12.68 -8.297 1 89.75 144 PRO A N 1
ATOM 1130 C CA . PRO A 1 144 ? -19.781 -13.023 -7.516 1 89.75 144 PRO A CA 1
ATOM 1131 C C . PRO A 1 144 ? -21.031 -13.125 -8.375 1 89.75 144 PRO A C 1
ATOM 1133 O O . PRO A 1 144 ? -21.359 -12.195 -9.117 1 89.75 144 PRO A O 1
ATOM 1136 N N . GLY A 1 145 ? -21.766 -14.203 -8.273 1 92.62 145 GLY A N 1
ATOM 1137 C CA . GLY A 1 145 ? -23.047 -14.391 -8.945 1 92.62 145 GLY A CA 1
ATOM 1138 C C . GLY A 1 145 ? -22.891 -14.805 -10.398 1 92.62 145 GLY A C 1
ATOM 1139 O O . GLY A 1 145 ? -23.891 -14.984 -11.102 1 92.62 145 GLY A O 1
ATOM 1140 N N . ASP A 1 146 ? -21.719 -14.859 -10.938 1 94.25 146 ASP A N 1
ATOM 1141 C CA . ASP A 1 146 ? -21.469 -15.234 -12.328 1 94.25 146 ASP A CA 1
ATOM 1142 C C . ASP A 1 146 ? -20.375 -16.297 -12.414 1 94.25 146 ASP A C 1
ATOM 1144 O O . ASP A 1 146 ? -19.766 -16.656 -11.398 1 94.25 146 ASP A O 1
ATOM 1148 N N . ASP A 1 147 ? -20.156 -16.828 -13.57 1 95.44 147 ASP A N 1
ATOM 1149 C CA . ASP A 1 147 ? -19.094 -17.797 -13.781 1 95.44 147 ASP A CA 1
ATOM 1150 C C . ASP A 1 147 ? -17.719 -17.125 -13.641 1 95.44 147 ASP A C 1
ATOM 1152 O O . ASP A 1 147 ? -17.516 -16 -14.094 1 95.44 147 ASP A O 1
ATOM 1156 N N . ASP A 1 148 ? -16.812 -17.844 -13.008 1 97.12 148 ASP A N 1
ATOM 1157 C CA . ASP A 1 148 ? -15.43 -17.391 -12.914 1 97.12 148 ASP A CA 1
ATOM 1158 C C . ASP A 1 148 ? -14.797 -17.281 -14.297 1 97.12 148 ASP A C 1
ATOM 1160 O O . ASP A 1 148 ? -15.211 -17.969 -15.234 1 97.12 148 ASP A O 1
ATOM 1164 N N . GLU A 1 149 ? -13.883 -16.469 -14.43 1 97.5 149 GLU A N 1
ATOM 1165 C CA . GLU A 1 149 ? -13.195 -16.25 -15.695 1 97.5 149 GLU A CA 1
ATOM 1166 C C . GLU A 1 149 ? -11.75 -16.719 -15.633 1 97.5 149 GLU A C 1
ATOM 1168 O O . GLU A 1 149 ? -11.016 -16.375 -14.703 1 97.5 149 GLU A O 1
ATOM 1173 N N . LEU A 1 150 ? -11.336 -17.5 -16.625 1 96.5 150 LEU A N 1
ATOM 1174 C CA . LEU A 1 150 ? -9.961 -17.969 -16.719 1 96.5 150 LEU A CA 1
ATOM 1175 C C . LEU A 1 150 ? -9.016 -16.828 -17.078 1 96.5 150 LEU A C 1
ATOM 1177 O O . LEU A 1 150 ? -9.305 -16.047 -17.984 1 96.5 150 LEU A O 1
ATOM 1181 N N . ILE A 1 151 ? -7.957 -16.719 -16.297 1 98.19 151 ILE A N 1
ATOM 1182 C CA . ILE A 1 151 ? -6.875 -15.797 -16.656 1 98.19 151 ILE A CA 1
ATOM 1183 C C . ILE A 1 151 ? -5.688 -16.594 -17.203 1 98.19 151 ILE A C 1
ATOM 1185 O O . ILE A 1 151 ? -4.992 -17.281 -16.438 1 98.19 151 ILE A O 1
ATOM 1189 N N . GLU A 1 152 ? -5.465 -16.453 -18.5 1 96.19 152 GLU A N 1
ATOM 1190 C CA . GLU A 1 152 ? -4.363 -17.188 -19.109 1 96.19 152 GLU A CA 1
ATOM 1191 C C . GLU A 1 152 ? -3.014 -16.641 -18.656 1 96.19 152 GLU A C 1
ATOM 1193 O O . GLU A 1 152 ? -2.924 -15.492 -18.203 1 96.19 152 GLU A O 1
ATOM 1198 N N . ASP A 1 153 ? -2.037 -17.438 -18.812 1 95.81 153 ASP A N 1
ATOM 1199 C CA . ASP A 1 153 ? -0.715 -17.109 -18.297 1 95.81 153 ASP A CA 1
ATOM 1200 C C . ASP A 1 153 ? -0.234 -15.758 -18.828 1 95.81 153 ASP A C 1
ATOM 1202 O O . ASP A 1 153 ? 0.342 -14.961 -18.078 1 95.81 153 ASP A O 1
ATOM 1206 N N . ARG A 1 154 ? -0.498 -15.438 -20.062 1 96.06 154 ARG A N 1
ATOM 1207 C CA . ARG A 1 154 ? 0.062 -14.258 -20.703 1 96.06 154 ARG A CA 1
ATOM 1208 C C . ARG A 1 154 ? -0.911 -13.086 -20.625 1 96.06 154 ARG A C 1
ATOM 1210 O O . ARG A 1 154 ? -0.568 -11.961 -21 1 96.06 154 ARG A O 1
ATOM 1217 N N . ASP A 1 155 ? -2.098 -13.43 -20.188 1 97.19 155 ASP A N 1
ATOM 1218 C CA . ASP A 1 155 ? -3.074 -12.359 -20.031 1 97.19 155 ASP A CA 1
ATOM 1219 C C . ASP A 1 155 ? -2.633 -11.359 -18.969 1 97.19 155 ASP A C 1
ATOM 1221 O O . ASP A 1 155 ? -2.113 -11.75 -17.922 1 97.19 155 ASP A O 1
ATOM 1225 N N . LEU A 1 156 ? -2.812 -10.07 -19.281 1 97.94 156 LEU A N 1
ATOM 1226 C CA . LEU A 1 156 ? -2.562 -9.008 -18.328 1 97.94 156 LEU A CA 1
ATOM 1227 C C . LEU A 1 156 ? -3.873 -8.484 -17.734 1 97.94 156 LEU A C 1
ATOM 1229 O O . LEU A 1 156 ? -4.664 -7.855 -18.453 1 97.94 156 LEU A O 1
ATOM 1233 N N . PHE A 1 157 ? -4.109 -8.781 -16.562 1 98.5 157 PHE A N 1
ATOM 1234 C CA . PHE A 1 157 ? -5.32 -8.328 -15.883 1 98.5 157 PHE A CA 1
ATOM 1235 C C . PHE A 1 157 ? -5.133 -6.93 -15.305 1 98.5 157 PHE A C 1
ATOM 1237 O O . PHE A 1 157 ? -4.078 -6.625 -14.742 1 98.5 157 PHE A O 1
ATOM 1244 N N . ASP A 1 158 ? -6.133 -6.094 -15.367 1 98.5 158 ASP A N 1
ATOM 1245 C CA . ASP A 1 158 ? -6.078 -4.723 -14.875 1 98.5 158 ASP A CA 1
ATOM 1246 C C . ASP A 1 158 ? -6.59 -4.633 -13.445 1 98.5 158 ASP A C 1
ATOM 1248 O O . ASP A 1 158 ? -7.801 -4.688 -13.203 1 98.5 158 ASP A O 1
ATOM 1252 N N . LEU A 1 159 ? -5.707 -4.363 -12.492 1 98.06 159 LEU A N 1
ATOM 1253 C CA . LEU A 1 159 ? -6.07 -4.305 -11.078 1 98.06 159 LEU A CA 1
ATOM 1254 C C . LEU A 1 159 ? -6.734 -2.975 -10.742 1 98.06 159 LEU A C 1
ATOM 1256 O O . LEU A 1 159 ? -7.273 -2.805 -9.648 1 98.06 159 LEU A O 1
ATOM 1260 N N . ALA A 1 160 ? -6.746 -2.02 -11.68 1 95.94 160 ALA A N 1
ATOM 1261 C CA . ALA A 1 160 ? -7.316 -0.699 -11.422 1 95.94 160 ALA A CA 1
ATOM 1262 C C . ALA A 1 160 ? -8.836 -0.722 -11.562 1 95.94 160 ALA A C 1
ATOM 1264 O O . ALA A 1 160 ? -9.5 0.29 -11.328 1 95.94 160 ALA A O 1
ATOM 1265 N N . ARG A 1 161 ? -9.336 -1.835 -11.945 1 95.12 161 ARG A N 1
ATOM 1266 C CA . ARG A 1 161 ? -10.789 -1.967 -11.93 1 95.12 161 ARG A CA 1
ATOM 1267 C C . ARG A 1 161 ? -11.352 -1.682 -10.539 1 95.12 161 ARG A C 1
ATOM 1269 O O . ARG A 1 161 ? -10.656 -1.867 -9.539 1 95.12 161 ARG A O 1
ATOM 1276 N N . LEU A 1 162 ? -12.57 -1.289 -10.5 1 90.12 162 LEU A N 1
ATOM 1277 C CA . LEU A 1 162 ? -13.18 -0.917 -9.234 1 90.12 162 LEU A CA 1
ATOM 1278 C C . LEU A 1 162 ? -13.406 -2.145 -8.352 1 90.12 162 LEU A C 1
ATOM 1280 O O . LEU A 1 162 ? -13.914 -3.164 -8.828 1 90.12 162 LEU A O 1
ATOM 1284 N N . GLY A 1 163 ? -13.023 -2.006 -7.113 1 93.44 163 GLY A N 1
ATOM 1285 C CA . GLY A 1 163 ? -13.266 -3.068 -6.152 1 93.44 163 GLY A CA 1
ATOM 1286 C C . GLY A 1 163 ? -12.086 -4.008 -5.984 1 93.44 163 GLY A C 1
ATOM 1287 O O . GLY A 1 163 ? -11.164 -4.004 -6.801 1 93.44 163 GLY A O 1
ATOM 1288 N N . VAL A 1 164 ? -12.117 -4.777 -4.973 1 96.81 164 VAL A N 1
ATOM 1289 C CA . VAL A 1 164 ? -11.062 -5.738 -4.68 1 96.81 164 VAL A CA 1
ATOM 1290 C C . VAL A 1 164 ? -11.273 -7.008 -5.5 1 96.81 164 VAL A C 1
ATOM 1292 O O . VAL A 1 164 ? -12.367 -7.582 -5.5 1 96.81 164 VAL A O 1
ATOM 1295 N N . GLU A 1 165 ? -10.297 -7.441 -6.207 1 97.75 165 GLU A N 1
ATOM 1296 C CA . GLU A 1 165 ? -10.375 -8.625 -7.055 1 97.75 165 GLU A CA 1
ATOM 1297 C C . GLU A 1 165 ? -10.062 -9.891 -6.266 1 97.75 165 GLU A C 1
ATOM 1299 O O . GLU A 1 165 ? -9.18 -9.891 -5.402 1 97.75 165 GLU A O 1
ATOM 1304 N N . HIS A 1 166 ? -10.766 -10.914 -6.582 1 98.31 166 HIS A N 1
ATOM 1305 C CA . HIS A 1 166 ? -10.547 -12.227 -5.988 1 98.31 166 HIS A CA 1
ATOM 1306 C C . HIS A 1 166 ? -10.18 -13.258 -7.051 1 98.31 166 HIS A C 1
ATOM 1308 O O . HIS A 1 166 ? -10.906 -13.43 -8.031 1 98.31 166 HIS A O 1
ATOM 1314 N N . PHE A 1 167 ? -9.078 -13.875 -6.82 1 98.69 167 PHE A N 1
ATOM 1315 C CA . PHE A 1 167 ? -8.633 -14.938 -7.711 1 98.69 167 PHE A CA 1
ATOM 1316 C C . PHE A 1 167 ? -8.617 -16.281 -6.988 1 98.69 167 PHE A C 1
ATOM 1318 O O . PHE A 1 167 ? -8.547 -16.328 -5.758 1 98.69 167 PHE A O 1
ATOM 1325 N N . ALA A 1 168 ? -8.625 -17.297 -7.773 1 98.62 168 ALA A N 1
ATOM 1326 C CA . ALA A 1 168 ? -8.539 -18.672 -7.25 1 98.62 168 ALA A CA 1
ATOM 1327 C C . ALA A 1 168 ? -7.625 -19.531 -8.117 1 98.62 168 ALA A C 1
ATOM 1329 O O . ALA A 1 168 ? -7.711 -19.484 -9.352 1 98.62 168 ALA A O 1
ATOM 1330 N N . ALA A 1 169 ? -6.719 -20.188 -7.488 1 98.31 169 ALA A N 1
ATOM 1331 C CA . ALA A 1 169 ? -5.918 -21.219 -8.156 1 98.31 169 ALA A CA 1
ATOM 1332 C C . ALA A 1 169 ? -6.617 -22.562 -8.102 1 98.31 169 ALA A C 1
ATOM 1334 O O . ALA A 1 169 ? -6.918 -23.078 -7.023 1 98.31 169 ALA A O 1
ATOM 1335 N N . VAL A 1 170 ? -6.848 -23.141 -9.273 1 97.62 170 VAL A N 1
ATOM 1336 C CA . VAL A 1 170 ? -7.586 -24.406 -9.352 1 97.62 170 VAL A CA 1
ATOM 1337 C C . VAL A 1 170 ? -6.746 -25.453 -10.07 1 97.62 170 VAL A C 1
ATOM 1339 O O . VAL A 1 170 ? -6.227 -25.203 -11.164 1 97.62 170 VAL A O 1
ATOM 1342 N N . GLU A 1 171 ? -6.582 -26.562 -9.445 1 97.44 171 GLU A N 1
ATOM 1343 C CA . GLU A 1 171 ? -5.852 -27.656 -10.086 1 97.44 171 GLU A CA 1
ATOM 1344 C C . GLU A 1 171 ? -6.57 -28.125 -11.352 1 97.44 171 GLU A C 1
ATOM 1346 O O . GLU A 1 171 ? -7.789 -28.281 -11.352 1 97.44 171 GLU A O 1
ATOM 1351 N N . ILE A 1 172 ? -5.82 -28.281 -12.336 1 97.06 172 ILE A N 1
ATOM 1352 C CA . ILE A 1 172 ? -6.363 -28.797 -13.586 1 97.06 172 ILE A CA 1
ATOM 1353 C C . ILE A 1 172 ? -6.691 -30.281 -13.422 1 97.06 172 ILE A C 1
ATOM 1355 O O . ILE A 1 172 ? -5.863 -31.062 -12.938 1 97.06 172 ILE A O 1
ATOM 1359 N N . ASN A 1 173 ? -7.871 -30.641 -13.664 1 96.69 173 ASN A N 1
ATOM 1360 C CA . ASN A 1 173 ? -8.375 -32 -13.594 1 96.69 173 ASN A CA 1
ATOM 1361 C C . ASN A 1 173 ? -9.312 -32.312 -14.758 1 96.69 173 ASN A C 1
ATOM 1363 O O . ASN A 1 173 ? -10.523 -32.094 -14.664 1 96.69 173 ASN A O 1
ATOM 1367 N N . ILE A 1 174 ? -8.758 -32.906 -15.789 1 96.88 174 ILE A N 1
ATOM 1368 C CA . ILE A 1 174 ? -9.523 -33.188 -17 1 96.88 174 ILE A CA 1
ATOM 1369 C C . ILE A 1 174 ? -9.641 -34.688 -17.219 1 96.88 174 ILE A C 1
ATOM 1371 O O . ILE A 1 174 ? -8.633 -35.375 -17.312 1 96.88 174 ILE A O 1
ATOM 1375 N N . LYS A 1 175 ? -10.836 -35.125 -17.297 1 97.69 175 LYS A N 1
ATOM 1376 C CA . LYS A 1 175 ? -11.078 -36.562 -17.547 1 97.69 175 LYS A CA 1
ATOM 1377 C C . LYS A 1 175 ? -10.984 -36.875 -19.031 1 97.69 175 LYS A C 1
ATOM 1379 O O . LYS A 1 175 ? -11.719 -36.312 -19.844 1 97.69 175 LYS A O 1
ATOM 1384 N N . VAL A 1 176 ? -10.102 -37.75 -19.438 1 97.81 176 VAL A N 1
ATOM 1385 C CA . VAL A 1 176 ? -9.984 -38.281 -20.797 1 97.81 176 VAL A CA 1
ATOM 1386 C C . VAL A 1 176 ? -9.992 -39.812 -20.781 1 97.81 176 VAL A C 1
ATOM 1388 O O . VAL A 1 176 ? -10.07 -40.406 -19.719 1 97.81 176 VAL A O 1
ATOM 1391 N N . PHE A 1 177 ? -10.039 -40.375 -21.953 1 98.06 177 PHE A N 1
ATOM 1392 C CA . PHE A 1 177 ? -10.016 -41.812 -22.078 1 98.06 177 PHE A CA 1
ATOM 1393 C C . PHE A 1 177 ? -8.805 -42.281 -22.875 1 98.06 177 PHE A C 1
ATOM 1395 O O . PHE A 1 177 ? -8.57 -41.781 -23.984 1 98.06 177 PHE A O 1
ATOM 1402 N N . VAL A 1 178 ? -8.031 -43.125 -22.328 1 98.31 178 VAL A N 1
ATOM 1403 C CA . VAL A 1 178 ? -6.883 -43.719 -23 1 98.31 178 VAL A CA 1
ATOM 1404 C C . VAL A 1 178 ? -7.098 -45.219 -23.172 1 98.31 178 VAL A C 1
ATOM 1406 O O . VAL A 1 178 ? -7.145 -45.969 -22.188 1 98.31 178 VAL A O 1
ATOM 1409 N N . ASN A 1 179 ? -7.242 -45.594 -24.375 1 97.38 179 ASN A N 1
ATOM 1410 C CA . ASN A 1 179 ? -7.586 -47 -24.656 1 97.38 179 ASN A CA 1
ATOM 1411 C C . ASN A 1 179 ? -8.812 -47.438 -23.859 1 97.38 179 ASN A C 1
ATOM 1413 O O . ASN A 1 179 ? -8.781 -48.469 -23.203 1 97.38 179 ASN A O 1
ATOM 1417 N N . THR A 1 180 ? -9.828 -46.594 -23.75 1 95.12 180 THR A N 1
ATOM 1418 C CA . THR A 1 180 ? -11.172 -46.812 -23.219 1 95.12 180 THR A CA 1
ATOM 1419 C C . THR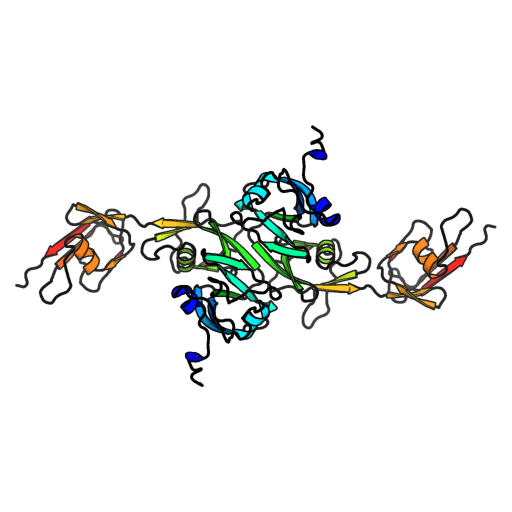 A 1 180 ? -11.172 -46.688 -21.688 1 95.12 180 THR A C 1
ATOM 1421 O O . THR A 1 180 ? -12.227 -46.719 -21.062 1 95.12 180 THR A O 1
ATOM 1424 N N . LEU A 1 181 ? -9.992 -46.5 -21.125 1 97.31 181 LEU A N 1
ATOM 1425 C CA . LEU A 1 181 ? -9.898 -46.344 -19.688 1 97.31 181 LEU A CA 1
ATOM 1426 C C . LEU A 1 181 ? -9.867 -44.875 -19.297 1 97.31 181 LEU A C 1
ATOM 1428 O O . LEU A 1 181 ? -9.148 -44.094 -19.922 1 97.31 181 LEU A O 1
ATOM 1432 N N . PRO A 1 182 ? -10.617 -44.531 -18.328 1 97.75 182 PRO A N 1
ATOM 1433 C CA . PRO A 1 182 ? -10.602 -43.125 -17.906 1 97.75 182 PRO A CA 1
ATOM 1434 C C . PRO A 1 182 ? -9.312 -42.75 -17.172 1 97.75 182 PRO A C 1
ATOM 1436 O O . PRO A 1 182 ? -8.812 -43.531 -16.359 1 97.75 182 PRO A O 1
ATOM 1439 N N . VAL A 1 183 ? -8.75 -41.625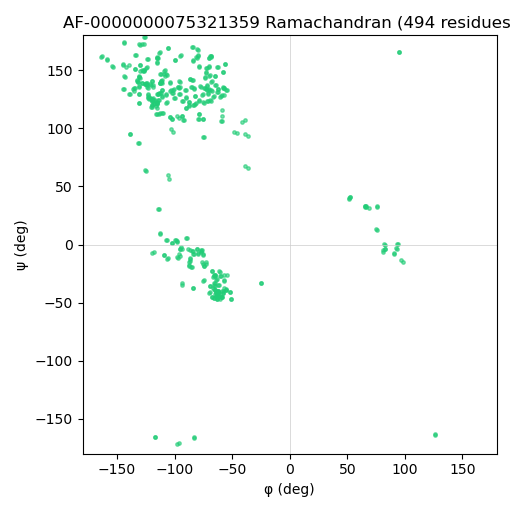 -17.562 1 97.5 183 VAL A N 1
ATOM 1440 C CA . VAL A 1 183 ? -7.559 -41.062 -16.922 1 97.5 183 VAL A CA 1
ATOM 1441 C C . VAL A 1 183 ? -7.766 -39.562 -16.641 1 97.5 183 VAL A C 1
ATOM 1443 O O . VAL A 1 183 ? -8.367 -38.875 -17.438 1 97.5 183 VAL A O 1
ATOM 1446 N N . PHE A 1 184 ? -7.289 -39.125 -15.492 1 97 184 PHE A N 1
ATOM 1447 C CA . PHE A 1 184 ? -7.371 -37.688 -15.172 1 97 184 PHE A CA 1
ATOM 1448 C C . PHE A 1 184 ? -6.043 -37 -15.445 1 97 184 PHE A C 1
ATOM 1450 O O . PHE A 1 184 ? -5 -37.406 -14.938 1 97 184 PHE A O 1
ATOM 1457 N N . ILE A 1 185 ? -6.191 -35.969 -16.234 1 96.12 185 ILE A N 1
ATOM 1458 C CA . ILE A 1 185 ? -5.016 -35.219 -16.641 1 96.12 185 ILE A CA 1
ATOM 1459 C C . ILE A 1 185 ? -4.949 -33.906 -15.867 1 96.12 185 ILE A C 1
ATOM 1461 O O . ILE A 1 185 ? -5.961 -33.219 -15.703 1 96.12 185 ILE A O 1
ATOM 1465 N N . HIS A 1 186 ? -3.727 -33.531 -15.461 1 96.06 186 HIS A N 1
ATOM 1466 C CA . HIS A 1 186 ? -3.529 -32.344 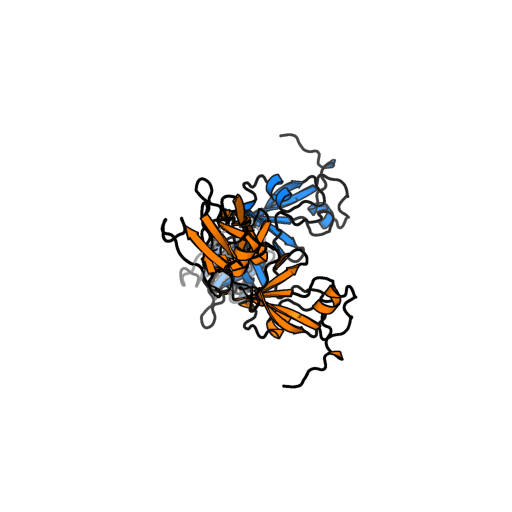-14.672 1 96.06 186 HIS A CA 1
ATOM 1467 C C . HIS A 1 186 ? -2.727 -31.297 -15.445 1 96.06 186 HIS A C 1
ATOM 1469 O O . HIS A 1 186 ? -1.875 -30.609 -14.867 1 96.06 186 HIS A O 1
ATOM 1475 N N . SER A 1 187 ? -2.908 -31.344 -16.734 1 94.69 187 SER A N 1
ATOM 1476 C CA . SER A 1 187 ? -2.275 -30.359 -17.609 1 94.69 187 SER A CA 1
ATOM 1477 C C . SER A 1 187 ? -3.17 -30.016 -18.797 1 94.69 187 SER A C 1
ATOM 1479 O O . SER A 1 187 ? -4 -30.828 -19.203 1 94.69 187 SER A O 1
ATOM 1481 N N . ARG A 1 188 ? -2.959 -28.812 -19.328 1 93.5 188 ARG A N 1
ATOM 1482 C CA . ARG A 1 188 ? -3.773 -28.391 -20.453 1 93.5 188 ARG A CA 1
ATOM 1483 C C . ARG A 1 188 ? -3.172 -28.859 -21.781 1 93.5 188 ARG A C 1
ATOM 1485 O O . ARG A 1 188 ? -3.848 -28.875 -22.812 1 93.5 188 ARG A O 1
ATOM 1492 N N . SER A 1 189 ? -1.961 -29.266 -21.734 1 94.62 189 SER A N 1
ATOM 1493 C CA . SER A 1 189 ? -1.271 -29.75 -22.922 1 94.62 189 SER A CA 1
ATOM 1494 C C . SER A 1 189 ? -0.342 -30.922 -22.594 1 94.62 189 SER A C 1
ATOM 1496 O O . SER A 1 189 ? 0.28 -30.938 -21.531 1 94.62 189 SER A O 1
ATOM 1498 N N . LEU A 1 190 ? -0.25 -31.891 -23.562 1 96.38 190 LEU A N 1
ATOM 1499 C CA . LEU A 1 190 ? 0.643 -33.031 -23.406 1 96.38 190 LEU A CA 1
ATOM 1500 C C . LEU A 1 190 ? 1.493 -33.25 -24.656 1 96.38 190 LEU A C 1
ATOM 1502 O O . LEU A 1 190 ? 1.028 -33 -25.766 1 96.38 190 LEU A O 1
ATOM 1506 N N . THR A 1 191 ? 2.654 -33.656 -24.344 1 95.94 191 THR A N 1
ATOM 1507 C CA . THR A 1 191 ? 3.488 -34.094 -25.453 1 95.94 191 THR A CA 1
ATOM 1508 C C . THR A 1 191 ? 3.121 -35.531 -25.875 1 95.94 191 THR A C 1
ATOM 1510 O O . THR A 1 191 ? 2.412 -36.219 -25.156 1 95.94 191 THR A O 1
ATOM 1513 N N . TYR A 1 192 ? 3.672 -35.906 -27.062 1 96 192 TYR A N 1
ATOM 1514 C CA . TYR A 1 192 ? 3.521 -37.281 -27.547 1 96 192 TYR A CA 1
ATOM 1515 C C . TYR A 1 192 ? 3.92 -38.281 -26.484 1 96 192 TYR A C 1
ATOM 1517 O O . TYR A 1 192 ? 3.141 -39.156 -26.141 1 96 192 TYR A O 1
ATOM 1525 N N . TRP A 1 193 ? 4.965 -38.062 -25.922 1 95.44 193 TRP A N 1
ATOM 1526 C CA . TRP A 1 193 ? 5.504 -39.062 -24.984 1 95.44 193 TRP A CA 1
ATOM 1527 C C . TRP A 1 193 ? 4.73 -39.062 -23.672 1 95.44 193 TRP A C 1
ATOM 1529 O O . TRP A 1 193 ? 4.582 -40.094 -23.031 1 95.44 193 TRP A O 1
ATOM 1539 N N . GLU A 1 194 ? 4.223 -37.938 -23.312 1 96.06 194 GLU A N 1
ATOM 1540 C CA . GLU A 1 194 ? 3.385 -37.875 -22.109 1 96.06 194 GLU A CA 1
ATOM 1541 C C . GLU A 1 194 ? 2.096 -38.656 -22.312 1 96.06 194 GLU A C 1
ATOM 1543 O O . GLU A 1 194 ? 1.633 -39.344 -21.391 1 96.06 194 GLU A O 1
ATOM 1548 N N . VAL A 1 195 ? 1.612 -38.562 -23.5 1 97.19 195 VAL A N 1
ATOM 1549 C CA . VAL A 1 195 ? 0.417 -39.344 -23.812 1 97.19 195 VAL A CA 1
ATOM 1550 C C . VAL A 1 195 ? 0.752 -40.844 -23.812 1 97.19 195 VAL A C 1
ATOM 1552 O O . VAL A 1 195 ? 0.018 -41.625 -23.234 1 97.19 195 VAL A O 1
ATOM 1555 N N . VAL A 1 196 ? 1.833 -41.156 -24.422 1 96.88 196 VAL A N 1
ATOM 1556 C CA . VAL A 1 196 ? 2.273 -42.562 -24.469 1 96.88 196 VAL A CA 1
ATOM 1557 C C . VAL A 1 196 ? 2.379 -43.125 -23.062 1 96.88 196 VAL A C 1
ATOM 1559 O O . VAL A 1 196 ? 1.903 -44.219 -22.781 1 96.88 196 VAL A O 1
ATOM 1562 N N . ARG A 1 197 ? 2.848 -42.344 -22.156 1 96.62 197 ARG A N 1
ATOM 1563 C CA . ARG A 1 197 ? 3.113 -42.781 -20.797 1 96.62 197 ARG A CA 1
ATOM 1564 C C . ARG A 1 197 ? 1.817 -42.938 -20 1 96.62 197 ARG A C 1
ATOM 1566 O O . ARG A 1 197 ? 1.8 -43.531 -18.922 1 96.62 197 ARG A O 1
ATOM 1573 N N . LEU A 1 198 ? 0.796 -42.375 -20.484 1 96.31 198 LEU A N 1
ATOM 1574 C CA . LEU A 1 198 ? -0.5 -42.594 -19.859 1 96.31 198 LEU A CA 1
ATOM 1575 C C . LEU A 1 198 ? -0.92 -44.062 -20 1 96.31 198 LEU A C 1
ATOM 1577 O O . LEU A 1 198 ? -1.558 -44.625 -19.094 1 96.31 198 LEU A O 1
ATOM 1581 N N . ALA A 1 199 ? -0.564 -44.656 -21.109 1 96.06 199 ALA A N 1
ATOM 1582 C CA . ALA A 1 199 ? -0.897 -46.062 -21.375 1 96.06 199 ALA A CA 1
ATOM 1583 C C . ALA A 1 199 ? 0.246 -46.969 -20.953 1 96.06 199 ALA A C 1
ATOM 1585 O O . ALA A 1 199 ? 0.012 -48.094 -20.484 1 96.06 199 ALA A O 1
ATOM 1586 N N . TYR A 1 200 ? 1.442 -46.469 -21.125 1 95.06 200 TYR A N 1
ATOM 1587 C CA . TYR A 1 200 ? 2.65 -47.25 -20.844 1 95.06 200 TYR A CA 1
ATOM 1588 C C . TYR A 1 200 ? 3.619 -46.438 -19.984 1 95.06 200 TYR A C 1
ATOM 1590 O O . TYR A 1 200 ? 4.57 -45.844 -20.5 1 95.06 200 TYR A O 1
ATOM 1598 N N . PRO A 1 201 ? 3.502 -46.469 -18.719 1 94.31 201 PRO A N 1
ATOM 1599 C CA . PRO A 1 201 ? 4.227 -45.594 -17.812 1 94.31 201 PRO A CA 1
ATOM 1600 C C . PRO A 1 201 ? 5.742 -45.75 -17.906 1 94.31 201 PRO A C 1
ATOM 1602 O O . PRO A 1 201 ? 6.492 -44.812 -17.641 1 94.31 201 PRO A O 1
ATOM 1605 N N . GLU A 1 202 ? 6.227 -46.875 -18.359 1 92.75 202 GLU A N 1
ATOM 1606 C CA . GLU A 1 202 ? 7.664 -47.125 -18.391 1 92.75 202 GLU A CA 1
ATOM 1607 C C . GLU A 1 202 ? 8.242 -46.875 -19.766 1 92.75 202 GLU A C 1
ATOM 1609 O O . GLU A 1 202 ? 9.438 -47.094 -20 1 92.75 202 GLU A O 1
ATOM 1614 N N . ALA A 1 203 ? 7.332 -46.406 -20.641 1 92.12 203 ALA A N 1
ATOM 1615 C CA . ALA A 1 203 ? 7.793 -46.188 -22 1 92.12 203 ALA A CA 1
ATOM 1616 C C . ALA A 1 203 ? 8.812 -45.031 -22.062 1 92.12 203 ALA A C 1
ATOM 1618 O O . ALA A 1 203 ? 8.625 -44 -21.438 1 92.12 203 ALA A O 1
ATOM 1619 N N . GLU A 1 204 ? 9.922 -45.25 -22.734 1 90.12 204 GLU A N 1
ATOM 1620 C CA . GLU A 1 204 ? 10.961 -44.25 -22.953 1 90.12 204 GLU A CA 1
ATOM 1621 C C . GLU A 1 204 ? 11.289 -44.125 -24.438 1 90.12 204 GLU A C 1
ATOM 1623 O O . GLU A 1 204 ? 11.219 -45.094 -25.188 1 90.12 204 GLU A O 1
ATOM 1628 N N . PRO A 1 205 ? 11.68 -42.875 -24.688 1 87.88 205 PRO A N 1
ATOM 1629 C CA . PRO A 1 205 ? 12.109 -42.719 -26.078 1 87.88 205 PRO A CA 1
ATOM 1630 C C . PRO A 1 205 ? 13.312 -43.594 -26.422 1 87.88 205 PRO A C 1
ATOM 1632 O O . PRO A 1 205 ? 14.211 -43.75 -25.594 1 87.88 205 PRO A O 1
ATOM 1635 N N . GLY A 1 206 ? 13.227 -44.281 -27.484 1 82.81 206 GLY A N 1
ATOM 1636 C CA . GLY A 1 206 ? 14.305 -45.125 -27.984 1 82.81 206 GLY A CA 1
ATOM 1637 C C . GLY A 1 206 ? 14.125 -45.531 -29.422 1 82.81 206 GLY A C 1
ATOM 1638 O O . GLY A 1 206 ? 13.086 -45.281 -30.031 1 82.81 206 GLY A O 1
ATOM 1639 N N . PRO A 1 207 ? 15.242 -45.969 -30.047 1 78.81 207 PRO A N 1
ATOM 1640 C CA . PRO A 1 207 ? 15.211 -46.344 -31.453 1 78.81 207 PRO A CA 1
ATOM 1641 C C . PRO A 1 207 ? 14.148 -47.406 -31.781 1 78.81 207 PRO A C 1
ATOM 1643 O O . PRO A 1 207 ? 13.602 -47.406 -32.875 1 78.81 207 PRO A O 1
ATOM 1646 N N . ASN A 1 208 ? 13.812 -48.188 -30.812 1 74.38 208 ASN A N 1
ATOM 1647 C CA . ASN A 1 208 ? 12.883 -49.281 -31.062 1 74.38 208 ASN A CA 1
ATOM 1648 C C . ASN A 1 208 ? 11.508 -49 -30.453 1 74.38 208 ASN A C 1
ATOM 1650 O O . ASN A 1 208 ? 10.609 -49.844 -30.516 1 74.38 208 ASN A O 1
ATOM 1654 N N . ALA A 1 209 ? 11.398 -47.844 -29.922 1 72.62 209 ALA A N 1
ATOM 1655 C CA . ALA A 1 209 ? 10.141 -47.562 -29.25 1 72.62 209 ALA A CA 1
ATOM 1656 C C . ALA A 1 209 ? 9.25 -46.656 -30.125 1 72.62 209 ALA A C 1
ATOM 1658 O O . ALA A 1 209 ? 9.508 -45.469 -30.266 1 72.62 209 ALA A O 1
ATOM 1659 N N . HIS A 1 210 ? 8.352 -47.344 -30.766 1 85 210 HIS A N 1
ATOM 1660 C CA . HIS A 1 210 ? 7.395 -46.562 -31.578 1 85 210 HIS A CA 1
ATOM 1661 C C . HIS A 1 210 ? 5.961 -46.844 -31.141 1 85 210 HIS A C 1
ATOM 1663 O O . HIS A 1 210 ? 5.594 -48 -30.906 1 85 210 HIS A O 1
ATOM 1669 N N . PHE A 1 211 ? 5.328 -45.781 -30.875 1 94.25 211 PHE A N 1
ATOM 1670 C CA . PHE A 1 211 ? 3.91 -45.875 -30.547 1 94.25 211 PHE A CA 1
ATOM 1671 C C . PHE A 1 211 ? 3.066 -45.094 -31.547 1 94.25 211 PHE A C 1
ATOM 1673 O O . PHE A 1 211 ? 3.465 -44.031 -32 1 94.25 211 PHE A O 1
ATOM 1680 N N . THR A 1 212 ? 1.938 -45.719 -32 1 95.06 212 THR A N 1
ATOM 1681 C CA . THR A 1 212 ? 0.916 -44.969 -32.719 1 95.06 212 THR A CA 1
ATOM 1682 C C . THR A 1 212 ? -0.084 -44.344 -31.75 1 95.06 212 THR A C 1
ATOM 1684 O O . THR A 1 212 ? -0.693 -45.031 -30.938 1 95.06 212 THR A O 1
ATOM 1687 N N . VAL A 1 213 ? -0.172 -43.094 -31.781 1 97.06 213 VAL A N 1
ATOM 1688 C CA . VAL A 1 213 ? -1.085 -42.344 -30.922 1 97.06 213 VAL A CA 1
ATOM 1689 C C . VAL A 1 213 ? -2.104 -41.594 -31.766 1 97.06 213 VAL A C 1
ATOM 1691 O O . VAL A 1 213 ? -1.73 -40.812 -32.656 1 97.06 213 VAL A O 1
ATOM 1694 N N . THR A 1 214 ? -3.371 -41.875 -31.547 1 97 214 THR A N 1
ATOM 1695 C CA . THR A 1 214 ? -4.449 -41.125 -32.188 1 97 214 THR A CA 1
ATOM 1696 C C . THR A 1 214 ? -5.395 -40.562 -31.109 1 97 214 THR A C 1
ATOM 1698 O O . THR A 1 214 ? -5.438 -41.062 -29.984 1 97 214 THR A O 1
ATOM 1701 N N . PHE A 1 215 ? -6.012 -39.5 -31.391 1 97.44 215 PHE A N 1
ATOM 1702 C CA . PHE A 1 215 ? -7.008 -38.969 -30.469 1 97.44 215 PHE A CA 1
ATOM 1703 C C . PHE A 1 215 ? -8.211 -38.438 -31.234 1 97.44 215 PHE A C 1
ATOM 1705 O O . PHE A 1 215 ? -8.102 -38.094 -32.406 1 97.44 215 PHE A O 1
ATOM 1712 N N . ALA A 1 216 ? -9.367 -38.406 -30.578 1 96.44 216 ALA A N 1
ATOM 1713 C CA . ALA A 1 216 ? -10.617 -37.875 -31.078 1 96.44 216 ALA A CA 1
ATOM 1714 C C . ALA A 1 216 ? -11.305 -37 -30.031 1 96.44 216 ALA A C 1
ATOM 1716 O O . ALA A 1 216 ? -10.852 -36.938 -28.875 1 96.44 216 ALA A O 1
ATOM 1717 N N . LYS A 1 217 ? -12.305 -36.156 -30.484 1 95.75 217 LYS A N 1
ATOM 1718 C CA . LYS A 1 217 ? -13.133 -35.281 -29.641 1 95.75 217 LYS A CA 1
ATOM 1719 C C . LYS A 1 217 ? -12.297 -34.188 -29 1 95.75 217 LYS A C 1
ATOM 1721 O O . LYS A 1 217 ? -12.477 -33.875 -27.828 1 95.75 217 LYS A O 1
ATOM 1726 N N . GLY A 1 218 ? -11.336 -33.844 -29.781 1 93.12 218 GLY A N 1
ATOM 1727 C CA . GLY A 1 218 ? -10.523 -32.719 -29.328 1 93.12 218 GLY A CA 1
ATOM 1728 C C . GLY A 1 218 ? -11.117 -31.375 -29.656 1 93.12 218 GLY A C 1
ATOM 1729 O O . GLY A 1 218 ? -12.32 -31.25 -29.875 1 93.12 218 GLY A O 1
ATOM 1730 N N . HIS A 1 219 ? -10.312 -30.328 -29.531 1 91.06 219 HIS A N 1
ATOM 1731 C CA . HIS A 1 219 ? -10.773 -28.969 -29.766 1 91.06 219 HIS A CA 1
ATOM 1732 C C . HIS A 1 219 ? -11.164 -28.75 -31.219 1 91.06 219 HIS A C 1
ATOM 1734 O O . HIS A 1 219 ? -12 -27.906 -31.531 1 91.06 219 HIS A O 1
ATOM 1740 N N . GLU A 1 220 ? -10.523 -29.578 -32.031 1 84.69 220 GLU A N 1
ATOM 1741 C CA . GLU A 1 220 ? -10.742 -29.422 -33.469 1 84.69 220 GLU A CA 1
ATOM 1742 C C . GLU A 1 220 ? -11.945 -30.234 -33.938 1 84.69 220 GLU A C 1
ATOM 1744 O O . GLU A 1 220 ? -12.328 -30.188 -35.125 1 84.69 220 GLU A O 1
ATOM 1749 N N . GLY A 1 221 ? -12.531 -30.969 -33.094 1 86.12 221 GLY A N 1
ATOM 1750 C CA . GLY A 1 221 ? -13.711 -31.734 -33.469 1 86.12 221 GLY A CA 1
ATOM 1751 C C . GLY A 1 221 ? -13.586 -33.219 -33.156 1 86.12 221 GLY A C 1
ATOM 1752 O O . GLY A 1 221 ? -12.703 -33.625 -32.406 1 86.12 221 GLY A O 1
ATOM 1753 N N . ASN A 1 222 ? -14.492 -34 -33.812 1 89.62 222 ASN A N 1
ATOM 1754 C CA . ASN A 1 222 ? -14.641 -35.375 -33.406 1 89.62 222 ASN A CA 1
ATOM 1755 C C . ASN A 1 222 ? -13.758 -36.281 -34.281 1 89.62 222 ASN A C 1
ATOM 1757 O O . ASN A 1 222 ? -13.648 -37.5 -34 1 89.62 222 ASN A O 1
ATOM 1761 N N . SER A 1 223 ? -13.086 -35.719 -35.219 1 90.62 223 SER A N 1
ATOM 1762 C CA . SER A 1 223 ? -12.305 -36.562 -36.125 1 90.62 223 SER A CA 1
ATOM 1763 C C . SER A 1 223 ? -11.07 -37.125 -35.438 1 90.62 223 SER A C 1
ATOM 1765 O O . SER A 1 223 ? -10.555 -36.531 -34.5 1 90.62 223 SER A O 1
ATOM 1767 N N . LEU A 1 224 ? -10.766 -38.25 -36 1 93.88 224 LEU A N 1
ATOM 1768 C CA . LEU A 1 224 ? -9.555 -38.875 -35.5 1 93.88 224 LEU A CA 1
ATOM 1769 C C . LEU A 1 224 ? -8.305 -38.188 -36.031 1 93.88 224 LEU A C 1
ATOM 1771 O O . LEU A 1 224 ? -8.172 -37.969 -37.219 1 93.88 224 LEU A O 1
ATOM 1775 N N . THR A 1 225 ? -7.426 -37.844 -35.156 1 95.5 225 THR A N 1
ATOM 1776 C CA . THR A 1 225 ? -6.199 -37.156 -35.5 1 95.5 225 THR A CA 1
ATOM 1777 C C . THR A 1 225 ? -4.977 -37.906 -35 1 95.5 225 THR A C 1
ATOM 1779 O O . THR A 1 225 ? -5 -38.469 -33.906 1 95.5 225 THR A O 1
ATOM 1782 N N . ASN A 1 226 ? -3.939 -37.969 -35.812 1 95.81 226 ASN A N 1
ATOM 1783 C CA . ASN A 1 226 ? -2.689 -38.594 -35.406 1 95.81 226 ASN A CA 1
ATOM 1784 C C . ASN A 1 226 ? -1.803 -37.625 -34.594 1 95.81 226 ASN A C 1
ATOM 1786 O O . ASN A 1 226 ? -1.687 -36.438 -34.969 1 95.81 226 ASN A O 1
ATOM 1790 N N . LEU A 1 227 ? -1.27 -38.062 -33.531 1 96.44 227 LEU A N 1
ATOM 1791 C CA . LEU A 1 227 ? -0.251 -37.375 -32.75 1 96.44 227 LEU A CA 1
ATOM 1792 C C . LEU A 1 227 ? 1.114 -38.031 -32.938 1 96.44 227 LEU A C 1
ATOM 1794 O O . LEU A 1 227 ? 1.278 -39.219 -32.625 1 96.44 227 LEU A O 1
ATOM 1798 N N . VAL A 1 228 ? 2.076 -37.312 -33.375 1 94.12 228 VAL A N 1
ATOM 1799 C CA . VAL A 1 228 ? 3.385 -37.875 -33.656 1 94.12 228 VAL A CA 1
ATOM 1800 C C . VAL A 1 228 ? 4.422 -37.312 -32.688 1 94.12 228 VAL A C 1
ATOM 1802 O O . VAL A 1 228 ? 4.16 -36.312 -32.031 1 94.12 228 VAL A O 1
ATOM 1805 N N . ASP A 1 229 ? 5.539 -37.969 -32.656 1 92.44 229 ASP A N 1
ATOM 1806 C CA . ASP A 1 229 ? 6.625 -37.5 -31.812 1 92.44 229 ASP A CA 1
ATOM 1807 C C . ASP A 1 229 ? 7.031 -36.062 -32.156 1 92.44 229 ASP A C 1
ATOM 1809 O O . ASP A 1 229 ? 7.152 -35.719 -33.344 1 92.44 229 ASP A O 1
ATOM 1813 N N . GLY A 1 230 ? 7.199 -35.281 -31.094 1 93.62 230 GLY A N 1
ATOM 1814 C CA . GLY A 1 230 ? 7.539 -33.875 -31.297 1 93.62 230 GLY A CA 1
ATOM 1815 C C . GLY A 1 230 ? 6.336 -32.969 -31.203 1 93.62 230 GLY A C 1
ATOM 1816 O O . GLY A 1 230 ? 6.488 -31.75 -31.062 1 93.62 230 GLY A O 1
ATOM 1817 N N . GLN A 1 231 ? 5.195 -33.5 -31.266 1 95.25 231 GLN A N 1
ATOM 1818 C CA . GLN A 1 231 ? 3.977 -32.719 -31.234 1 95.25 231 GLN A CA 1
ATOM 1819 C C . GLN A 1 231 ? 3.354 -32.719 -29.844 1 95.25 231 GLN A C 1
ATOM 1821 O O . GLN A 1 231 ? 3.719 -33.562 -29 1 95.25 231 GLN A O 1
ATOM 1826 N N . HIS A 1 232 ? 2.547 -31.734 -29.641 1 96.19 232 HIS A N 1
ATOM 1827 C CA . HIS A 1 232 ? 1.737 -31.672 -28.422 1 96.19 232 HIS A CA 1
ATOM 1828 C C . HIS A 1 232 ? 0.253 -31.562 -28.75 1 96.19 232 HIS A C 1
ATOM 1830 O O . HIS A 1 232 ? -0.113 -31.281 -29.906 1 96.19 232 HIS A O 1
ATOM 1836 N N . VAL A 1 233 ? -0.56 -31.906 -27.797 1 96.12 233 VAL A N 1
ATOM 1837 C CA . VAL A 1 233 ? -2.006 -31.844 -28 1 96.12 233 VAL A CA 1
ATOM 1838 C C . VAL A 1 233 ? -2.648 -31.109 -26.812 1 96.12 233 VAL A C 1
ATOM 1840 O O . VAL A 1 233 ? -2.26 -31.297 -25.672 1 96.12 233 VAL A O 1
ATOM 1843 N N . ARG A 1 234 ? -3.611 -30.188 -27.062 1 95.62 234 ARG A N 1
ATOM 1844 C CA . ARG A 1 234 ? -4.418 -29.531 -26.031 1 95.62 234 ARG A CA 1
ATOM 1845 C C . ARG A 1 234 ? -5.52 -30.469 -25.531 1 95.62 234 ARG A C 1
ATOM 1847 O O . ARG A 1 234 ? -6.211 -31.109 -26.328 1 95.62 234 ARG A O 1
ATOM 1854 N N . ILE A 1 235 ? -5.648 -30.469 -24.328 1 96.12 235 ILE A N 1
ATOM 1855 C CA . ILE A 1 235 ? -6.512 -31.469 -23.719 1 96.12 235 ILE A CA 1
ATOM 1856 C C . ILE A 1 235 ? -7.895 -30.859 -23.453 1 96.12 235 ILE A C 1
ATOM 1858 O O . ILE A 1 235 ? -8.008 -29.719 -23 1 96.12 235 ILE A O 1
ATOM 1862 N N . LYS A 1 236 ? -8.859 -31.578 -23.766 1 95.12 236 LYS A N 1
ATOM 1863 C CA . LYS A 1 236 ? -10.273 -31.266 -23.547 1 95.12 236 LYS A CA 1
ATOM 1864 C C . LYS A 1 236 ? -10.984 -32.438 -22.891 1 95.12 236 LYS A C 1
ATOM 1866 O O . LYS A 1 236 ? -10.672 -33.594 -23.172 1 95.12 236 LYS A O 1
ATOM 1871 N N . LYS A 1 237 ? -11.883 -32.062 -22.047 1 96 237 LYS A N 1
ATOM 1872 C CA . LYS A 1 237 ? -12.656 -33.125 -21.375 1 96 237 LYS A CA 1
ATOM 1873 C C . LYS A 1 237 ? -13.312 -34.031 -22.391 1 96 237 LYS A C 1
ATOM 1875 O O . LYS A 1 237 ? -13.922 -33.594 -23.359 1 96 237 LYS A O 1
ATOM 1880 N N . GLY A 1 238 ? -13.164 -35.281 -22.141 1 96.5 238 GLY A N 1
ATOM 1881 C CA . GLY A 1 238 ? -13.867 -36.281 -22.953 1 96.5 238 GLY A CA 1
ATOM 1882 C C . GLY A 1 238 ? -13.055 -36.781 -24.125 1 96.5 238 GLY A C 1
ATOM 1883 O O . GLY A 1 238 ? -13.484 -37.656 -24.844 1 96.5 238 GLY A O 1
ATOM 1884 N N . MET A 1 239 ? -11.898 -36.25 -24.312 1 97.44 239 MET A N 1
ATOM 1885 C CA . MET A 1 239 ? -11.039 -36.719 -25.406 1 97.44 239 MET A CA 1
ATOM 1886 C C . MET A 1 239 ? -10.758 -38.188 -25.266 1 97.44 239 MET A C 1
ATOM 1888 O O . MET A 1 239 ? -10.68 -38.719 -24.156 1 97.44 239 MET A O 1
ATOM 1892 N N . HIS A 1 240 ? -10.594 -38.875 -26.469 1 97.5 240 HIS A N 1
ATOM 1893 C CA . HIS A 1 240 ? -10.25 -40.281 -26.531 1 97.5 240 HIS A CA 1
ATOM 1894 C C . HIS A 1 240 ? -8.898 -40.5 -27.203 1 97.5 240 HIS A C 1
ATOM 1896 O O . HIS A 1 240 ? -8.719 -40.125 -28.375 1 97.5 240 HIS A O 1
ATOM 1902 N N . PHE A 1 241 ? -8.039 -41.156 -26.516 1 97.88 241 PHE A N 1
ATOM 1903 C CA . PHE A 1 241 ? -6.727 -41.469 -27.062 1 97.88 241 PHE A CA 1
ATOM 1904 C C . PHE A 1 241 ? -6.594 -43 -27.281 1 97.88 241 PHE A C 1
ATOM 1906 O O . PHE A 1 241 ? -7.07 -43.781 -26.469 1 97.88 241 PHE A O 1
ATOM 1913 N N . ASN A 1 242 ? -6.012 -43.344 -28.359 1 97.69 242 ASN A N 1
ATOM 1914 C CA . ASN A 1 242 ? -5.57 -44.719 -28.625 1 97.69 242 ASN A CA 1
ATOM 1915 C C . ASN A 1 242 ? -4.051 -44.781 -28.75 1 97.69 242 ASN A C 1
ATOM 1917 O O . ASN A 1 242 ? -3.457 -44.125 -29.609 1 97.69 242 ASN A O 1
ATOM 1921 N N . VAL A 1 243 ? -3.465 -45.5 -27.922 1 97.5 243 VAL A N 1
ATOM 1922 C CA . VAL A 1 243 ? -2.016 -45.688 -27.891 1 97.5 243 VAL A CA 1
ATOM 1923 C C . VAL A 1 243 ? -1.67 -47.156 -28.062 1 97.5 243 VAL A C 1
ATOM 1925 O O . VAL A 1 243 ? -2.072 -48 -27.25 1 97.5 243 VAL A O 1
ATOM 1928 N N . THR A 1 244 ? -0.981 -47.5 -29.062 1 95.38 244 THR A N 1
ATOM 1929 C CA . THR A 1 244 ? -0.625 -48.875 -29.359 1 95.38 244 THR A CA 1
ATOM 1930 C C . THR A 1 244 ? 0.843 -48.969 -29.766 1 95.38 244 THR A C 1
ATOM 1932 O O . THR A 1 244 ? 1.335 -48.188 -30.562 1 95.38 244 THR A O 1
ATOM 1935 N N . PRO A 1 245 ? 1.569 -49.969 -29.172 1 93.12 245 PRO A N 1
ATOM 1936 C CA . PRO A 1 245 ? 2.938 -50.188 -29.641 1 93.12 245 PRO A CA 1
ATOM 1937 C C . PRO A 1 245 ? 2.996 -50.562 -31.125 1 93.12 245 PRO A C 1
ATOM 1939 O O . PRO A 1 245 ? 2.131 -51.281 -31.625 1 93.12 245 PRO A O 1
ATOM 1942 N N . THR A 1 246 ? 3.764 -49.875 -31.859 1 85.5 246 THR A N 1
ATOM 1943 C CA . THR A 1 246 ? 3.947 -50.188 -33.281 1 85.5 246 THR A CA 1
ATOM 1944 C C . THR A 1 246 ? 5.207 -51 -33.5 1 85.5 246 THR A C 1
ATOM 1946 O O . THR A 1 246 ? 6.258 -50.719 -32.906 1 85.5 246 THR A O 1
ATOM 1949 N N . ASP A 1 247 ? 5.191 -52.406 -33.906 1 69.25 247 ASP A N 1
ATOM 1950 C CA . ASP A 1 247 ? 6.32 -53.25 -34.25 1 69.25 247 ASP A CA 1
ATOM 1951 C C . ASP A 1 247 ? 7.09 -52.656 -35.438 1 69.25 247 ASP A C 1
ATOM 1953 O O . ASP A 1 247 ? 6.496 -52.031 -36.312 1 69.25 247 ASP A O 1
ATOM 1957 N N . LYS A 1 248 ? 8.359 -52.25 -35.281 1 57.19 248 LYS A N 1
ATOM 1958 C CA . LYS A 1 248 ? 9.102 -52.031 -36.5 1 57.19 248 LYS A CA 1
ATOM 1959 C C . LYS A 1 248 ? 8.922 -53.25 -37.438 1 57.19 248 LYS A C 1
ATOM 1961 O O . LYS A 1 248 ? 9.094 -54.375 -37.031 1 57.19 248 LYS A O 1
ATOM 1966 N N . SER A 1 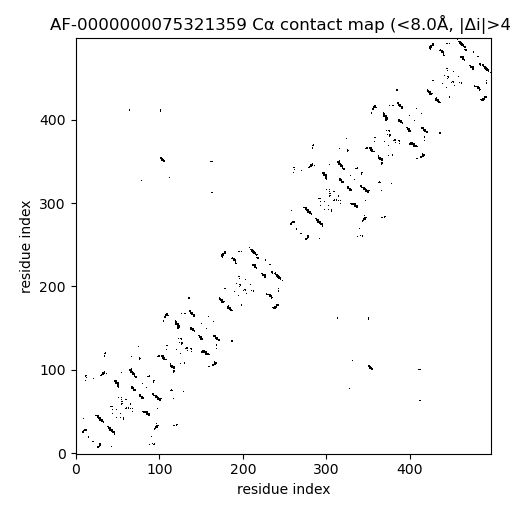249 ? 7.949 -53.125 -38.406 1 40.38 249 SER A N 1
ATOM 1967 C CA . SER A 1 249 ? 8.414 -54 -39.5 1 40.38 249 SER A CA 1
ATOM 1968 C C . SER A 1 249 ? 9.859 -53.688 -39.875 1 40.38 249 SER A C 1
ATOM 1970 O O . SER A 1 249 ? 10.328 -52.562 -39.688 1 40.38 249 SER A O 1
ATOM 1972 N N . MET B 1 1 ? -28.094 0.544 27.094 1 23.8 1 MET B N 1
ATOM 1973 C CA . MET B 1 1 ? -26.75 0.851 26.594 1 23.8 1 MET B CA 1
ATOM 1974 C C . MET B 1 1 ? -25.703 0.562 27.656 1 23.8 1 MET B C 1
ATOM 1976 O O . MET B 1 1 ? -25.531 1.333 28.594 1 23.8 1 MET B O 1
ATOM 1980 N N . SER B 1 2 ? -25.406 -0.646 28.125 1 30.48 2 SER B N 1
ATOM 1981 C CA . SER B 1 2 ? -24.844 -1.066 29.406 1 30.48 2 SER B CA 1
ATOM 1982 C C . SER B 1 2 ? -23.484 -0.429 29.641 1 30.48 2 SER B C 1
ATOM 1984 O O . SER B 1 2 ? -22.688 -0.296 28.719 1 30.48 2 SER B O 1
ATOM 1986 N N . GLN B 1 3 ? -23.297 0.554 30.5 1 32.09 3 GLN B N 1
ATOM 1987 C CA . GLN B 1 3 ? -22.125 1.259 30.984 1 32.09 3 GLN B CA 1
ATOM 1988 C C . GLN B 1 3 ? -20.953 0.302 31.172 1 32.09 3 GLN B C 1
ATOM 1990 O O . GLN B 1 3 ? -20.969 -0.556 32.062 1 32.09 3 GLN B O 1
ATOM 1995 N N . LEU B 1 4 ? -20.344 -0.3 30.156 1 39.59 4 LEU B N 1
ATOM 1996 C CA . LEU B 1 4 ? -19.141 -1.095 30.359 1 39.59 4 LEU B CA 1
ATOM 1997 C C . LEU B 1 4 ? -18.219 -0.436 31.391 1 39.59 4 LEU B C 1
ATOM 1999 O O . LEU B 1 4 ? -17.891 0.747 31.266 1 39.59 4 LEU B O 1
ATOM 2003 N N . ASN B 1 5 ? -18.203 -0.734 32.625 1 44 5 ASN B N 1
ATOM 2004 C CA . ASN B 1 5 ? -17.453 -0.241 33.781 1 44 5 ASN B CA 1
ATOM 2005 C C . ASN B 1 5 ? -15.984 0.008 33.438 1 44 5 ASN B C 1
ATOM 2007 O O . ASN B 1 5 ? -15.375 -0.792 32.719 1 44 5 ASN B O 1
ATOM 2011 N N . ASP B 1 6 ? -15.492 1.29 33.281 1 51.38 6 ASP B N 1
ATOM 2012 C CA . ASP B 1 6 ? -14.156 1.836 33.094 1 51.38 6 ASP B CA 1
ATOM 2013 C C . ASP B 1 6 ? -13.094 0.891 33.656 1 51.38 6 ASP B C 1
ATOM 2015 O O . ASP B 1 6 ? -11.969 0.852 33.156 1 51.38 6 ASP B O 1
ATOM 2019 N N . PHE B 1 7 ? -13.406 0.174 34.719 1 56.09 7 PHE B N 1
ATOM 2020 C CA . PHE B 1 7 ? -12.453 -0.666 35.438 1 56.09 7 PHE B CA 1
ATOM 2021 C C . PHE B 1 7 ? -12.117 -1.912 34.625 1 56.09 7 PHE B C 1
ATOM 2023 O O . PHE B 1 7 ? -11.008 -2.445 34.719 1 56.09 7 PHE B O 1
ATOM 2030 N N . GLU B 1 8 ? -12.883 -2.256 33.594 1 79.62 8 GLU B N 1
ATOM 2031 C CA . GLU B 1 8 ? -12.75 -3.57 32.969 1 79.62 8 GLU B CA 1
ATOM 2032 C C . GLU B 1 8 ? -12.07 -3.469 31.609 1 79.62 8 GLU B C 1
ATOM 2034 O O . GLU B 1 8 ? -11.414 -4.414 31.156 1 79.62 8 GLU B O 1
ATOM 2039 N N . VAL B 1 9 ? -11.961 -2.297 31.156 1 89.44 9 VAL B N 1
ATOM 2040 C CA . VAL B 1 9 ? -11.375 -2.168 29.828 1 89.44 9 VAL B CA 1
ATOM 2041 C C . VAL B 1 9 ? -10.031 -1.453 29.922 1 89.44 9 VAL B C 1
ATOM 2043 O O . VAL B 1 9 ? -9.922 -0.403 30.562 1 89.44 9 VAL B O 1
ATOM 2046 N N . GLU B 1 10 ? -9.031 -2.076 29.422 1 91.81 10 GLU B N 1
ATOM 2047 C CA . GLU B 1 10 ? -7.707 -1.46 29.359 1 91.81 10 GLU B CA 1
ATOM 2048 C C . GLU B 1 10 ? -7.629 -0.424 28.25 1 91.81 10 GLU B C 1
ATOM 2050 O O . GLU B 1 10 ? -7.617 -0.776 27.062 1 91.81 10 GLU B O 1
ATOM 2055 N N . ASP B 1 11 ? -7.582 0.776 28.641 1 92.56 11 ASP B N 1
ATOM 2056 C CA . ASP B 1 11 ? -7.422 1.857 27.672 1 92.56 11 ASP B CA 1
ATOM 2057 C C . ASP B 1 11 ? -5.965 1.998 27.25 1 92.56 11 ASP B C 1
ATOM 2059 O O . ASP B 1 11 ? -5.148 2.561 27.969 1 92.56 11 ASP B O 1
ATOM 2063 N N . VAL B 1 12 ? -5.672 1.618 26.062 1 92.88 12 VAL B N 1
ATOM 2064 C CA . VAL B 1 12 ? -4.293 1.54 25.594 1 92.88 12 VAL B CA 1
ATOM 2065 C C . VAL B 1 12 ? -3.709 2.945 25.453 1 92.88 12 VAL B C 1
ATOM 2067 O O . VAL B 1 12 ? -2.58 3.199 25.891 1 92.88 12 VAL B O 1
ATOM 2070 N N . ALA B 1 13 ? -4.488 3.852 24.953 1 91.19 13 ALA B N 1
ATOM 2071 C CA . ALA B 1 13 ? -4.02 5.223 24.766 1 91.19 13 ALA B CA 1
ATOM 2072 C C . ALA B 1 13 ? -3.674 5.863 26.109 1 91.19 13 ALA B C 1
ATOM 2074 O O . ALA B 1 13 ? -2.652 6.539 26.234 1 91.19 13 ALA B O 1
ATOM 2075 N N . ALA B 1 14 ? -4.527 5.621 27.047 1 91.06 14 ALA B N 1
ATOM 2076 C CA . ALA B 1 14 ? -4.305 6.172 28.375 1 91.06 14 ALA B CA 1
ATOM 2077 C C . ALA B 1 14 ? -3.039 5.602 29 1 91.06 14 ALA B C 1
ATOM 2079 O O . ALA B 1 14 ? -2.283 6.32 29.656 1 91.06 14 ALA B O 1
ATOM 2080 N N . ALA B 1 15 ? -2.854 4.344 28.812 1 91.19 15 ALA B N 1
ATOM 2081 C CA . ALA B 1 15 ? -1.658 3.699 29.359 1 91.19 15 ALA B CA 1
ATOM 2082 C C . ALA B 1 15 ? -0.392 4.293 28.734 1 91.19 15 ALA B C 1
ATOM 2084 O O . ALA B 1 15 ? 0.546 4.641 29.453 1 91.19 15 ALA B O 1
ATOM 2085 N N . VAL B 1 16 ? -0.399 4.445 27.5 1 87.88 16 VAL B N 1
ATOM 2086 C CA . VAL B 1 16 ? 0.751 4.965 26.766 1 87.88 16 VAL B CA 1
ATOM 2087 C C . VAL B 1 16 ? 1.041 6.398 27.203 1 87.88 16 VAL B C 1
ATOM 2089 O O . VAL B 1 16 ? 2.191 6.754 27.469 1 87.88 16 VAL B O 1
ATOM 2092 N N . LEU B 1 17 ? -0.004 7.168 27.297 1 88.19 17 LEU B N 1
ATOM 2093 C CA . LEU B 1 17 ? 0.131 8.562 27.688 1 88.19 17 LEU B CA 1
ATOM 2094 C C . LEU B 1 17 ? 0.693 8.68 29.094 1 88.19 17 LEU B C 1
ATOM 2096 O O . LEU B 1 17 ? 1.481 9.586 29.391 1 88.19 17 LEU B O 1
ATOM 2100 N N . ALA B 1 18 ? 0.3 7.707 29.953 1 90.94 18 ALA B N 1
ATOM 2101 C CA . ALA B 1 18 ? 0.729 7.715 31.344 1 90.94 18 ALA B CA 1
ATOM 2102 C C . ALA B 1 18 ? 2.113 7.09 31.5 1 90.94 18 ALA B C 1
ATOM 2104 O O . ALA B 1 18 ? 2.693 7.109 32.594 1 90.94 18 ALA B O 1
ATOM 2105 N N . GLY B 1 19 ? 2.592 6.523 30.422 1 87.62 19 GLY B N 1
ATOM 2106 C CA . GLY B 1 19 ? 3.9 5.887 30.484 1 87.62 19 GLY B CA 1
ATOM 2107 C C . GLY B 1 19 ? 3.891 4.562 31.219 1 87.62 19 GLY B C 1
ATOM 2108 O O . GLY B 1 19 ? 4.926 4.113 31.719 1 87.62 19 GLY B O 1
ATOM 2109 N N . ARG B 1 20 ? 2.764 4.074 31.438 1 90.44 20 ARG B N 1
ATOM 2110 C CA . ARG B 1 20 ? 2.666 2.777 32.094 1 90.44 20 ARG B CA 1
ATOM 2111 C C . ARG B 1 20 ? 2.52 1.654 31.078 1 90.44 20 ARG B C 1
ATOM 2113 O O . ARG B 1 20 ? 2.102 1.893 29.938 1 90.44 20 ARG B O 1
ATOM 2120 N N . ALA B 1 21 ? 2.797 0.479 31.594 1 89.88 21 ALA B N 1
ATOM 2121 C CA . ALA B 1 21 ? 2.637 -0.694 30.734 1 89.88 21 ALA B CA 1
ATOM 2122 C C . ALA B 1 21 ? 1.16 -1.013 30.516 1 89.88 21 ALA B C 1
ATOM 2124 O O . ALA B 1 21 ? 0.338 -0.832 31.422 1 89.88 21 ALA B O 1
ATOM 2125 N N . VAL B 1 22 ? 0.869 -1.46 29.312 1 90.75 22 VAL B N 1
ATOM 2126 C CA . VAL B 1 22 ? -0.466 -1.973 29.016 1 90.75 22 VAL B CA 1
ATOM 2127 C C . VAL B 1 22 ? -0.646 -3.346 29.656 1 90.75 22 VAL B C 1
ATOM 2129 O O . VAL B 1 22 ? 0.233 -4.203 29.562 1 90.75 22 VAL B O 1
ATOM 2132 N N . ARG B 1 23 ? -1.759 -3.496 30.266 1 89.62 23 ARG B N 1
ATOM 2133 C CA . ARG B 1 23 ? -1.996 -4.742 30.984 1 89.62 23 ARG B CA 1
ATOM 2134 C C . ARG B 1 23 ? -2.145 -5.914 30.031 1 89.62 23 ARG B C 1
ATOM 2136 O O . ARG B 1 23 ? -2.568 -5.734 28.875 1 89.62 23 ARG B O 1
ATOM 2143 N N . ASP B 1 24 ? -1.983 -7.109 30.578 1 89.94 24 ASP B N 1
ATOM 2144 C CA . ASP B 1 24 ? -1.936 -8.312 29.734 1 89.94 24 ASP B CA 1
ATOM 2145 C C . ASP B 1 24 ? -3.34 -8.828 29.438 1 89.94 24 ASP B C 1
ATOM 2147 O O . ASP B 1 24 ? -3.535 -9.609 28.516 1 89.94 24 ASP B O 1
ATOM 2151 N N . HIS B 1 25 ? -4.301 -8.391 30.281 1 88.44 25 HIS B N 1
ATOM 2152 C CA . HIS B 1 25 ? -5.645 -8.922 30.078 1 88.44 25 HIS B CA 1
ATOM 2153 C C . HIS B 1 25 ? -6.594 -7.844 29.562 1 88.44 25 HIS B C 1
ATOM 2155 O O . HIS B 1 25 ? -6.512 -6.691 30 1 88.44 25 HIS B O 1
ATOM 2161 N N . GLY B 1 26 ? -7.418 -8.266 28.703 1 84.81 26 GLY B N 1
ATOM 2162 C CA . GLY B 1 26 ? -8.359 -7.348 28.078 1 84.81 26 GLY B CA 1
ATOM 2163 C C . GLY B 1 26 ? -9.734 -7.379 28.734 1 84.81 26 GLY B C 1
ATOM 2164 O O . GLY B 1 26 ? -9.867 -7.781 29.891 1 84.81 26 GLY B O 1
ATOM 2165 N N . PRO B 1 27 ? -10.57 -6.723 28.109 1 94.44 27 PRO B N 1
ATOM 2166 C CA . PRO B 1 27 ? -10.562 -6.168 26.75 1 94.44 27 PRO B CA 1
ATOM 2167 C C . PRO B 1 27 ? -9.773 -4.863 26.656 1 94.44 27 PRO B C 1
ATOM 2169 O O . PRO B 1 27 ? -9.438 -4.262 27.688 1 94.44 27 PRO B O 1
ATOM 2172 N N . TYR B 1 28 ? -9.414 -4.484 25.406 1 95.38 28 TYR B N 1
ATOM 2173 C CA . TYR B 1 28 ? -8.578 -3.326 25.109 1 95.38 28 TYR B CA 1
ATOM 2174 C C . TYR B 1 28 ? -9.352 -2.264 24.344 1 95.38 28 TYR B C 1
ATOM 2176 O O . TYR B 1 28 ? -10.055 -2.576 23.375 1 95.38 28 TYR B O 1
ATOM 2184 N N . LYS B 1 29 ? -9.266 -1.119 24.828 1 96.44 29 LYS B N 1
ATOM 2185 C CA . LYS B 1 29 ? -9.812 0.015 24.094 1 96.44 29 LYS B CA 1
ATOM 2186 C C . LYS B 1 29 ? -8.758 0.672 23.219 1 96.44 29 LYS B C 1
ATOM 2188 O O . LYS B 1 29 ? -7.695 1.07 23.703 1 96.44 29 LYS B O 1
ATOM 2193 N N . ILE B 1 30 ? -9.047 0.758 21.922 1 97 30 ILE B N 1
ATOM 2194 C CA . ILE B 1 30 ? -8.164 1.4 20.953 1 97 30 ILE B CA 1
ATOM 2195 C C . ILE B 1 30 ? -8.938 2.463 20.188 1 97 30 ILE B C 1
ATOM 2197 O O . ILE B 1 30 ? -10.109 2.715 20.469 1 97 30 ILE B O 1
ATOM 2201 N N . GLU B 1 31 ? -8.234 3.145 19.281 1 97.38 31 GLU B N 1
ATOM 2202 C CA . GLU B 1 31 ? -8.852 4.188 18.469 1 97.38 31 GLU B CA 1
ATOM 2203 C C . GLU B 1 31 ? -8.859 3.803 16.984 1 97.38 31 GLU B C 1
ATOM 2205 O O . GLU B 1 31 ? -7.84 3.367 16.453 1 97.38 31 GLU B O 1
ATOM 2210 N N . LEU B 1 32 ? -10.008 3.918 16.406 1 98.19 32 LEU B N 1
ATOM 2211 C CA . LEU B 1 32 ? -10.148 3.68 14.969 1 98.19 32 LEU B CA 1
ATOM 2212 C C . LEU B 1 32 ? -10.547 4.957 14.242 1 98.19 32 LEU B C 1
ATOM 2214 O O . LEU B 1 32 ? -11.602 5.535 14.531 1 98.19 32 LEU B O 1
ATOM 2218 N N . GLY B 1 33 ? -9.719 5.344 13.32 1 98.25 33 GLY B N 1
ATOM 2219 C CA . GLY B 1 33 ? -9.969 6.562 12.57 1 98.25 33 GLY B CA 1
ATOM 2220 C C . GLY B 1 33 ? -10.438 6.309 11.148 1 98.25 33 GLY B C 1
ATOM 2221 O O . GLY B 1 33 ? -10.484 5.16 10.703 1 98.25 33 GLY B O 1
ATOM 2222 N N . ASN B 1 34 ? -10.891 7.395 10.508 1 97.88 34 ASN B N 1
ATOM 2223 C CA . ASN B 1 34 ? -11.32 7.379 9.109 1 97.88 34 ASN B CA 1
ATOM 2224 C C . ASN B 1 34 ? -10.445 8.289 8.25 1 97.88 34 ASN B C 1
ATOM 2226 O O . ASN B 1 34 ? -9.359 8.688 8.664 1 97.88 34 ASN B O 1
ATOM 2230 N N . ASP B 1 35 ? -10.867 8.625 7.027 1 97.25 35 ASP B N 1
ATOM 2231 C CA . ASP B 1 35 ? -10.047 9.344 6.062 1 97.25 35 ASP B CA 1
ATOM 2232 C C . ASP B 1 35 ? -9.977 10.828 6.406 1 97.25 35 ASP B C 1
ATOM 2234 O O . ASP B 1 35 ? -9.25 11.586 5.758 1 97.25 35 ASP B O 1
ATOM 2238 N N . ALA B 1 36 ? -10.695 11.273 7.383 1 96.94 36 ALA B N 1
ATOM 2239 C CA . ALA B 1 36 ? -10.602 12.641 7.887 1 96.94 36 ALA B CA 1
ATOM 2240 C C . ALA B 1 36 ? -9.805 12.688 9.188 1 96.94 36 ALA B C 1
ATOM 2242 O O . ALA B 1 36 ? -9.742 13.734 9.844 1 96.94 36 ALA B O 1
ATOM 2243 N N . LEU B 1 37 ? -9.32 11.516 9.633 1 97 37 LEU B N 1
ATOM 2244 C CA . LEU B 1 37 ? -8.57 11.359 10.875 1 97 37 LEU B CA 1
ATOM 2245 C C . LEU B 1 37 ? -9.445 11.672 12.086 1 97 37 LEU B C 1
ATOM 2247 O O . LEU B 1 37 ? -8.984 12.258 13.062 1 97 37 LEU B O 1
ATOM 2251 N N . GLU B 1 38 ? -10.688 11.352 11.914 1 97.56 38 GLU B N 1
ATOM 2252 C CA . GLU B 1 38 ? -11.609 11.336 13.039 1 97.56 38 GLU B CA 1
ATOM 2253 C C . GLU B 1 38 ? -11.641 9.961 13.703 1 97.56 38 GLU B C 1
ATOM 2255 O O . GLU B 1 38 ? -11.938 8.961 13.055 1 97.56 38 GLU B O 1
ATOM 2260 N N . TYR B 1 39 ? -11.43 9.93 14.984 1 97.5 39 TYR B N 1
ATOM 2261 C CA . TYR B 1 39 ? -11.25 8.656 15.68 1 97.5 39 TYR B CA 1
ATOM 2262 C C . TYR B 1 39 ? -12.461 8.352 16.562 1 97.5 39 TYR B C 1
ATOM 2264 O O . TYR B 1 39 ? -13.078 9.258 17.125 1 97.5 39 TYR B O 1
ATOM 2272 N N . ARG B 1 40 ? -12.75 7.141 16.672 1 97.88 40 ARG B N 1
ATOM 2273 C CA . ARG B 1 40 ? -13.734 6.605 17.609 1 97.88 40 ARG B CA 1
ATOM 2274 C C . ARG B 1 40 ? -13.156 5.438 18.391 1 97.88 40 ARG B C 1
ATOM 2276 O O . ARG B 1 40 ? -12.266 4.734 17.906 1 97.88 40 ARG B O 1
ATOM 2283 N N . PRO B 1 41 ? -13.617 5.285 19.578 1 97.25 41 PRO B N 1
ATOM 2284 C CA . PRO B 1 41 ? -13.117 4.16 20.359 1 97.25 41 PRO B CA 1
ATOM 2285 C C . PRO B 1 41 ? -13.594 2.809 19.828 1 97.25 41 PRO B C 1
ATOM 2287 O O . PRO B 1 41 ? -14.703 2.711 19.297 1 97.25 41 PRO B O 1
ATOM 2290 N N . LEU B 1 42 ? -12.781 1.863 19.938 1 97.31 42 LEU B N 1
ATOM 2291 C CA . LEU B 1 42 ? -13.07 0.474 19.594 1 97.31 42 LEU B CA 1
ATOM 2292 C C . LEU B 1 42 ? -12.562 -0.468 20.688 1 97.31 42 LEU B C 1
ATOM 2294 O O . LEU B 1 42 ? -11.461 -0.297 21.203 1 97.31 42 LEU B O 1
ATOM 2298 N N . VAL B 1 43 ? -13.359 -1.411 21.062 1 96.62 43 VAL B N 1
ATOM 2299 C CA . VAL B 1 43 ? -12.961 -2.367 22.078 1 96.62 43 VAL B CA 1
ATOM 2300 C C . VAL B 1 43 ? -12.68 -3.725 21.438 1 96.62 43 VAL B C 1
ATOM 2302 O O . VAL B 1 43 ? -13.492 -4.23 20.656 1 96.62 43 VAL B O 1
ATOM 2305 N N . ILE B 1 44 ? -11.531 -4.289 21.734 1 95.31 44 ILE B N 1
ATOM 2306 C CA . ILE B 1 44 ? -11.094 -5.574 21.188 1 95.31 44 ILE B CA 1
ATOM 2307 C C . ILE B 1 44 ? -10.672 -6.496 22.328 1 95.31 44 ILE B C 1
ATOM 2309 O O . ILE B 1 44 ? -9.953 -6.074 23.25 1 95.31 44 ILE B O 1
ATOM 2313 N N . ALA B 1 45 ? -11.023 -7.711 22.234 1 93.38 45 ALA B N 1
ATOM 2314 C CA . ALA B 1 45 ? -10.742 -8.664 23.312 1 93.38 45 ALA B CA 1
ATOM 2315 C C . ALA B 1 45 ? -9.328 -9.227 23.188 1 93.38 45 ALA B C 1
ATOM 2317 O O . ALA B 1 45 ? -8.633 -9.406 24.188 1 93.38 45 ALA B O 1
ATOM 2318 N N . ASP B 1 46 ? -8.906 -9.453 21.984 1 95.25 46 ASP B N 1
ATOM 2319 C CA . ASP B 1 46 ? -7.625 -10.102 21.719 1 95.25 46 ASP B CA 1
ATOM 2320 C C . ASP B 1 46 ? -6.473 -9.117 21.875 1 95.25 46 ASP B C 1
ATOM 2322 O O . ASP B 1 46 ? -6.453 -8.062 21.234 1 95.25 46 ASP B O 1
ATOM 2326 N N . PRO B 1 47 ? -5.496 -9.398 22.719 1 94.88 47 PRO B N 1
ATOM 2327 C CA . PRO B 1 47 ? -4.352 -8.492 22.875 1 94.88 47 PRO B CA 1
ATOM 2328 C C . PRO B 1 47 ? -3.477 -8.438 21.625 1 94.88 47 PRO B C 1
ATOM 2330 O O . PRO B 1 47 ? -2.707 -7.488 21.453 1 94.88 47 PRO B O 1
ATOM 2333 N N . VAL B 1 48 ? -3.553 -9.516 20.781 1 96.69 48 VAL B N 1
ATOM 2334 C CA . VAL B 1 48 ? -2.779 -9.578 19.547 1 96.69 48 VAL B CA 1
ATOM 2335 C C . VAL B 1 48 ? -3.715 -9.836 18.359 1 96.69 48 VAL B C 1
ATOM 2337 O O . VAL B 1 48 ? -3.604 -10.867 17.688 1 96.69 48 VAL B O 1
ATOM 2340 N N . PRO B 1 49 ? -4.566 -8.875 18.141 1 96.62 49 PRO B N 1
ATOM 2341 C CA . PRO B 1 49 ? -5.578 -9.086 17.109 1 96.62 49 PRO B CA 1
ATOM 2342 C C . PRO B 1 49 ? -4.992 -9.094 15.695 1 96.62 49 PRO B C 1
ATOM 2344 O O . PRO B 1 49 ? -3.971 -8.453 15.445 1 96.62 49 PRO B O 1
ATOM 2347 N N . THR B 1 50 ? -5.672 -9.812 14.805 1 97.06 50 THR B N 1
ATOM 2348 C CA . THR B 1 50 ? -5.402 -9.719 13.375 1 97.06 50 THR B CA 1
ATOM 2349 C C . THR B 1 50 ? -6.082 -8.492 12.773 1 97.06 50 THR B C 1
ATOM 2351 O O . THR B 1 50 ? -6.977 -7.902 13.391 1 97.06 50 THR B O 1
ATOM 2354 N N . GLY B 1 51 ? -5.609 -8.094 11.648 1 97.5 51 GLY B N 1
ATOM 2355 C CA . GLY B 1 51 ? -6.316 -7.051 10.922 1 97.5 51 GLY B CA 1
ATOM 2356 C C . GLY B 1 51 ? -7.793 -7.352 10.734 1 97.5 51 GLY B C 1
ATOM 2357 O O . GLY B 1 51 ? -8.633 -6.465 10.883 1 97.5 51 GLY B O 1
ATOM 2358 N N . GLN B 1 52 ? -8.047 -8.602 10.438 1 97.69 52 GLN B N 1
ATOM 2359 C CA . GLN B 1 52 ? -9.43 -9.039 10.25 1 97.69 52 GLN B CA 1
ATOM 2360 C C . GLN B 1 52 ? -10.25 -8.805 11.523 1 97.69 52 GLN B C 1
ATOM 2362 O O . GLN B 1 52 ? -11.367 -8.297 11.453 1 97.69 52 GLN B O 1
ATOM 2367 N N . GLN B 1 53 ? -9.734 -9.141 12.648 1 97.62 53 GLN B N 1
ATOM 2368 C CA . GLN B 1 53 ? -10.43 -8.984 13.922 1 97.62 53 GLN B CA 1
ATOM 2369 C C . GLN B 1 53 ? -10.734 -7.516 14.211 1 97.62 53 GLN B C 1
ATOM 2371 O O . GLN B 1 53 ? -11.812 -7.184 14.703 1 97.62 53 GLN B O 1
ATOM 2376 N N . VAL B 1 54 ? -9.773 -6.652 13.898 1 98.06 54 VAL B N 1
ATOM 2377 C CA . VAL B 1 54 ? -9.977 -5.227 14.125 1 98.06 54 VAL B CA 1
ATOM 2378 C C . VAL B 1 54 ? -11.133 -4.719 13.266 1 98.06 54 VAL B C 1
ATOM 2380 O O . VAL B 1 54 ? -12.039 -4.047 13.758 1 98.06 54 VAL B O 1
ATOM 2383 N N . LEU B 1 55 ? -11.125 -5.086 12.008 1 98.44 55 LEU B N 1
ATOM 2384 C CA . LEU B 1 55 ? -12.164 -4.641 11.086 1 98.44 55 LEU B CA 1
ATOM 2385 C C . LEU B 1 55 ? -13.523 -5.203 11.484 1 98.44 55 LEU B C 1
ATOM 2387 O O . LEU B 1 55 ? -14.531 -4.5 11.422 1 98.44 55 LEU B O 1
ATOM 2391 N N . GLU B 1 56 ? -13.508 -6.441 11.914 1 98.06 56 GLU B N 1
ATOM 2392 C CA . GLU B 1 56 ? -14.758 -7.059 12.352 1 98.06 56 GLU B CA 1
ATOM 2393 C C . GLU B 1 56 ? -15.305 -6.371 13.602 1 98.06 56 GLU B C 1
ATOM 2395 O O . GLU B 1 56 ? -16.5 -6.094 13.688 1 98.06 56 GLU B O 1
ATOM 2400 N N . ALA B 1 57 ? -14.445 -6.145 14.547 1 97.38 57 ALA B N 1
ATOM 2401 C CA . ALA B 1 57 ? -14.852 -5.453 15.766 1 97.38 57 ALA B CA 1
ATOM 2402 C C . ALA B 1 57 ? -15.445 -4.086 15.445 1 97.38 57 ALA B C 1
ATOM 2404 O O . ALA B 1 57 ? -16.344 -3.613 16.141 1 97.38 57 ALA B O 1
ATOM 2405 N N . ALA B 1 58 ? -14.977 -3.49 14.406 1 98.12 58 ALA B N 1
ATOM 2406 C CA . ALA B 1 58 ? -15.445 -2.174 13.984 1 98.12 58 ALA B CA 1
ATOM 2407 C C . ALA B 1 58 ? -16.703 -2.285 13.133 1 98.12 58 ALA B C 1
ATOM 2409 O O . ALA B 1 58 ? -17.25 -1.273 12.688 1 98.12 58 ALA B O 1
ATOM 2410 N N . GLU B 1 59 ? -17.078 -3.482 12.828 1 97.88 59 GLU B N 1
ATOM 2411 C CA . GLU B 1 59 ? -18.281 -3.77 12.039 1 97.88 59 GLU B CA 1
ATOM 2412 C C . GLU B 1 59 ? -18.125 -3.25 10.609 1 97.88 59 GLU B C 1
ATOM 2414 O O . GLU B 1 59 ? -19.094 -2.752 10.016 1 97.88 59 GLU B O 1
ATOM 2419 N N . LEU B 1 60 ? -16.938 -3.297 10.18 1 97.94 60 LEU B N 1
ATOM 2420 C CA . LEU B 1 60 ? -16.672 -2.977 8.781 1 97.94 60 LEU B CA 1
ATOM 2421 C C . LEU B 1 60 ? -16.688 -4.238 7.922 1 97.94 60 LEU B C 1
ATOM 2423 O O . LEU B 1 60 ? -15.742 -5.027 7.945 1 97.94 60 LEU B O 1
ATOM 2427 N N . ARG B 1 61 ? -17.766 -4.352 7.141 1 95.44 61 ARG B N 1
ATOM 2428 C CA . ARG B 1 61 ? -18.016 -5.555 6.352 1 95.44 61 ARG B CA 1
ATOM 2429 C C . ARG B 1 61 ? -18.422 -5.203 4.926 1 95.44 61 ARG B C 1
ATOM 2431 O O . ARG B 1 61 ? -19.062 -4.172 4.691 1 95.44 61 ARG B O 1
ATOM 2438 N N . PRO B 1 62 ? -18.094 -6.137 3.957 1 95.56 62 PRO B N 1
ATOM 2439 C CA . PRO B 1 62 ? -17.188 -7.273 4.074 1 95.56 62 PRO B CA 1
ATOM 2440 C C . PRO B 1 62 ? -15.734 -6.848 4.301 1 95.56 62 PRO B C 1
ATOM 2442 O O . PRO B 1 62 ? -15.297 -5.824 3.766 1 95.56 62 PRO B O 1
ATOM 2445 N N . VAL B 1 63 ? -14.93 -7.531 5.047 1 96.38 63 VAL B N 1
ATOM 2446 C CA . VAL B 1 63 ? -13.602 -7.168 5.535 1 96.38 63 VAL B CA 1
ATOM 2447 C C . VAL B 1 63 ? -12.648 -6.996 4.352 1 96.38 63 VAL B C 1
ATOM 2449 O O . VAL B 1 63 ? -11.758 -6.145 4.387 1 96.38 63 VAL B O 1
ATOM 2452 N N . ASP B 1 64 ? -12.922 -7.723 3.309 1 96.06 64 ASP B N 1
ATOM 2453 C CA . ASP B 1 64 ? -11.977 -7.727 2.197 1 96.06 64 ASP B CA 1
ATOM 2454 C C . ASP B 1 64 ? -12.102 -6.453 1.365 1 96.06 64 ASP B C 1
ATOM 2456 O O . ASP B 1 64 ? -11.273 -6.199 0.486 1 96.06 64 ASP B O 1
ATOM 2460 N N . GLU B 1 65 ? -13.062 -5.625 1.694 1 96.94 65 GLU B N 1
ATOM 2461 C CA . GLU B 1 65 ? -13.227 -4.371 0.967 1 96.94 65 GLU B CA 1
ATOM 2462 C C . GLU B 1 65 ? -12.578 -3.207 1.711 1 96.94 65 GLU B C 1
ATOM 2464 O O . GLU B 1 65 ? -12.664 -2.059 1.271 1 96.94 65 GLU B O 1
ATOM 2469 N N . TYR B 1 66 ? -11.938 -3.514 2.82 1 98.31 66 TYR B N 1
ATOM 2470 C CA . TYR B 1 66 ? -11.344 -2.459 3.637 1 98.31 66 TYR B CA 1
ATOM 2471 C C . TYR B 1 66 ? -9.844 -2.648 3.768 1 98.31 66 TYR B C 1
ATOM 2473 O O . TYR B 1 66 ? -9.359 -3.779 3.865 1 98.31 66 TYR B O 1
ATOM 2481 N N . LEU B 1 67 ? -9.156 -1.555 3.721 1 98.31 67 LEU B N 1
ATOM 2482 C CA . LEU B 1 67 ? -7.754 -1.481 4.121 1 98.31 67 LEU B CA 1
ATOM 2483 C C . LEU B 1 67 ? -7.625 -1.007 5.562 1 98.31 67 LEU B C 1
ATOM 2485 O O . LEU B 1 67 ? -8.359 -0.116 5.996 1 98.31 67 LEU B O 1
ATOM 2489 N N . LEU B 1 68 ? -6.73 -1.565 6.293 1 98.25 68 LEU B N 1
ATOM 2490 C CA . LEU B 1 68 ? -6.449 -1.181 7.672 1 98.25 68 LEU B CA 1
ATOM 2491 C C . LEU B 1 68 ? -4.992 -0.767 7.836 1 98.25 68 LEU B C 1
ATOM 2493 O O . LEU B 1 68 ? -4.086 -1.5 7.434 1 98.25 68 LEU B O 1
ATOM 2497 N N . PHE B 1 69 ? -4.793 0.419 8.359 1 97.94 69 PHE B N 1
ATOM 2498 C CA . PHE B 1 69 ? -3.457 0.907 8.688 1 97.94 69 PHE B CA 1
ATOM 2499 C C . PHE B 1 69 ? -3.271 1.021 10.195 1 97.94 69 PHE B C 1
ATOM 2501 O O . PHE B 1 69 ? -4.191 1.424 10.906 1 97.94 69 PHE B O 1
ATOM 2508 N N . GLN B 1 70 ? -2.146 0.668 10.641 1 96.44 70 GLN B N 1
ATOM 2509 C CA . GLN B 1 70 ? -1.71 1.018 11.992 1 96.44 70 GLN B CA 1
ATOM 2510 C C . GLN B 1 70 ? -0.954 2.344 12 1 96.44 70 GLN B C 1
ATOM 2512 O O . GLN B 1 70 ? -0.137 2.602 11.117 1 96.44 70 GLN B O 1
ATOM 2517 N N . VAL B 1 71 ? -1.321 3.162 12.914 1 95.06 71 VAL B N 1
ATOM 2518 C CA . VAL B 1 71 ? -0.607 4.426 13.07 1 95.06 71 VAL B CA 1
ATOM 2519 C C . VAL B 1 71 ? 0.545 4.246 14.055 1 95.06 71 VAL B C 1
ATOM 2521 O O . VAL B 1 71 ? 0.322 3.998 15.242 1 95.06 71 VAL B O 1
ATOM 2524 N N . LEU B 1 72 ? 1.7 4.438 13.578 1 89.44 72 LEU B N 1
ATOM 2525 C CA . LEU B 1 72 ? 2.869 4.266 14.438 1 89.44 72 LEU B CA 1
ATOM 2526 C C . LEU B 1 72 ? 3.152 5.539 15.227 1 89.44 72 LEU B C 1
ATOM 2528 O O . LEU B 1 72 ? 2.541 6.582 14.977 1 89.44 72 LEU B O 1
ATOM 2532 N N . THR B 1 73 ? 4.055 5.418 16.172 1 85.62 73 THR B N 1
ATOM 2533 C CA . THR B 1 73 ? 4.344 6.52 17.078 1 85.62 73 THR B CA 1
ATOM 2534 C C . THR B 1 73 ? 4.945 7.703 16.328 1 85.62 73 THR B C 1
ATOM 2536 O O . THR B 1 73 ? 4.738 8.859 16.703 1 85.62 73 THR B O 1
ATOM 2539 N N . ASN B 1 74 ? 5.559 7.387 15.273 1 82.19 74 ASN B N 1
ATOM 2540 C CA . ASN B 1 74 ? 6.195 8.453 14.508 1 82.19 74 ASN B CA 1
ATOM 2541 C C . ASN B 1 74 ? 5.242 9.039 13.469 1 82.19 74 ASN B C 1
ATOM 2543 O O . ASN B 1 74 ? 5.637 9.891 12.672 1 82.19 74 ASN B O 1
ATOM 2547 N N . GLY B 1 75 ? 4.031 8.578 13.531 1 83.38 75 GLY B N 1
ATOM 2548 C CA . GLY B 1 75 ? 3.027 9.117 12.625 1 83.38 75 GLY B CA 1
ATOM 2549 C C . GLY B 1 75 ? 2.932 8.359 11.312 1 83.38 75 GLY B C 1
ATOM 2550 O O . GLY B 1 75 ? 2.008 8.586 10.531 1 83.38 75 GLY B O 1
ATOM 2551 N N . HIS B 1 76 ? 3.861 7.469 11.148 1 86.56 76 HIS B N 1
ATOM 2552 C CA . HIS B 1 76 ? 3.846 6.684 9.914 1 86.56 76 HIS B CA 1
ATOM 2553 C C . HIS B 1 76 ? 2.711 5.668 9.93 1 86.56 76 HIS B C 1
ATOM 2555 O O . HIS B 1 76 ? 2.324 5.172 10.992 1 86.56 76 HIS B O 1
ATOM 2561 N N . LEU B 1 77 ? 2.209 5.426 8.742 1 94.06 77 LEU B N 1
ATOM 2562 C CA . LEU B 1 77 ? 1.145 4.441 8.57 1 94.06 77 LEU B CA 1
ATOM 2563 C C . LEU B 1 77 ? 1.702 3.125 8.039 1 94.06 77 LEU B C 1
ATOM 2565 O O . LEU B 1 77 ? 2.516 3.121 7.109 1 94.06 77 LEU B O 1
ATOM 2569 N N . GLU B 1 78 ? 1.298 2.115 8.625 1 93.19 78 GLU B N 1
ATOM 2570 C CA . GLU B 1 78 ? 1.682 0.787 8.156 1 93.19 78 GLU B CA 1
ATOM 2571 C C . GLU B 1 78 ? 0.456 -0.039 7.773 1 93.19 78 GLU B C 1
ATOM 2573 O O . GLU B 1 78 ? -0.447 -0.232 8.594 1 93.19 78 GLU B O 1
ATOM 2578 N N . LEU B 1 79 ? 0.474 -0.482 6.551 1 95.5 79 LEU B N 1
ATOM 2579 C CA . LEU B 1 79 ? -0.621 -1.33 6.094 1 95.5 79 LEU B CA 1
ATOM 2580 C C . LEU B 1 79 ? -0.615 -2.668 6.824 1 95.5 79 LEU B C 1
ATOM 2582 O O . LEU B 1 79 ? 0.428 -3.316 6.934 1 95.5 79 LEU B O 1
ATOM 2586 N N . LEU B 1 80 ? -1.73 -3.027 7.402 1 95 80 LEU B N 1
ATOM 2587 C CA . LEU B 1 80 ? -1.919 -4.281 8.125 1 95 80 LEU B CA 1
ATOM 2588 C C . LEU B 1 80 ? -2.852 -5.215 7.359 1 95 80 LEU B C 1
ATOM 2590 O O . LEU B 1 80 ? -4.039 -4.922 7.203 1 95 80 LEU B O 1
ATOM 2594 N N . SER B 1 81 ? -2.33 -6.336 6.867 1 94.5 81 SER B N 1
ATOM 2595 C CA . SER B 1 81 ? -3.164 -7.301 6.156 1 94.5 81 SER B CA 1
ATOM 2596 C C . SER B 1 81 ? -4.152 -7.98 7.098 1 94.5 81 SER B C 1
ATOM 2598 O O . SER B 1 81 ? -3.971 -7.957 8.312 1 94.5 81 SER B O 1
ATOM 2600 N N . PRO B 1 82 ? -5.191 -8.602 6.551 1 95.38 82 PRO B N 1
ATOM 2601 C CA . PRO B 1 82 ? -6.184 -9.266 7.398 1 95.38 82 PRO B CA 1
ATOM 2602 C C . PRO B 1 82 ? -5.582 -10.375 8.258 1 95.38 82 PRO B C 1
ATOM 2604 O O . PRO B 1 82 ? -6.062 -10.633 9.359 1 95.38 82 PRO B O 1
ATOM 2607 N N . SER B 1 83 ? -4.488 -10.984 7.824 1 94.44 83 SER B N 1
ATOM 2608 C CA . SER B 1 83 ? -3.928 -12.117 8.539 1 94.44 83 SER B CA 1
ATOM 2609 C C . SER B 1 83 ? -2.783 -11.688 9.453 1 94.44 83 SER B C 1
ATOM 2611 O O . SER B 1 83 ? -2.318 -12.477 10.281 1 94.44 83 SER B O 1
ATOM 2613 N N . GLU B 1 84 ? -2.318 -10.477 9.328 1 93.69 84 GLU B N 1
ATOM 2614 C CA . GLU B 1 84 ? -1.245 -9.961 10.172 1 93.69 84 GLU B CA 1
ATOM 2615 C C . GLU B 1 84 ? -1.772 -9.547 11.547 1 93.69 84 GLU B C 1
ATOM 2617 O O . GLU B 1 84 ? -2.947 -9.203 11.68 1 93.69 84 GLU B O 1
ATOM 2622 N N . THR B 1 85 ? -0.878 -9.594 12.539 1 95.31 85 THR B N 1
ATOM 2623 C CA . THR B 1 85 ? -1.281 -9.258 13.898 1 95.31 85 THR B CA 1
ATOM 2624 C C . THR B 1 85 ? -0.566 -7.996 14.383 1 95.31 85 THR B C 1
ATOM 2626 O O . THR B 1 85 ? 0.442 -7.59 13.797 1 95.31 85 THR B O 1
ATOM 2629 N N . SER B 1 86 ? -1.135 -7.332 15.336 1 94.81 86 SER B N 1
ATOM 2630 C CA . SER B 1 86 ? -0.546 -6.207 16.062 1 94.81 86 SER B CA 1
ATOM 2631 C C . SER B 1 86 ? -0.689 -6.379 17.562 1 94.81 86 SER B C 1
ATOM 2633 O O . SER B 1 86 ? -1.801 -6.531 18.078 1 94.81 86 SER B O 1
ATOM 2635 N N . ASP B 1 87 ? 0.424 -6.379 18.266 1 95.75 87 ASP B N 1
ATOM 2636 C CA . ASP B 1 87 ? 0.39 -6.523 19.703 1 95.75 87 ASP B CA 1
ATOM 2637 C C . ASP B 1 87 ? 0.01 -5.211 20.391 1 95.75 87 ASP B C 1
ATOM 2639 O O . ASP B 1 87 ? 0.819 -4.281 20.453 1 95.75 87 ASP B O 1
ATOM 2643 N N . LEU B 1 88 ? -1.147 -5.188 21 1 94.44 88 LEU B N 1
ATOM 2644 C CA . LEU B 1 88 ? -1.701 -3.965 21.578 1 94.44 88 LEU B CA 1
ATOM 2645 C C . LEU B 1 88 ? -0.994 -3.609 22.875 1 94.44 88 LEU B C 1
ATOM 2647 O O . LEU B 1 88 ? -1.156 -2.502 23.391 1 94.44 88 LEU B O 1
ATOM 2651 N N . ARG B 1 89 ? -0.167 -4.484 23.359 1 93.88 89 ARG B N 1
ATOM 2652 C CA . ARG B 1 89 ? 0.51 -4.273 24.641 1 93.88 89 ARG B CA 1
ATOM 2653 C C . ARG B 1 89 ? 1.798 -3.479 24.453 1 93.88 89 ARG B C 1
ATOM 2655 O O . ARG B 1 89 ? 2.389 -3.002 25.422 1 93.88 89 ARG B O 1
ATOM 2662 N N . LEU B 1 90 ? 2.158 -3.373 23.141 1 88.81 90 LEU B N 1
ATOM 2663 C CA . LEU B 1 90 ? 3.344 -2.586 22.828 1 88.81 90 LEU B CA 1
ATOM 2664 C C . LEU B 1 90 ? 2.996 -1.106 22.688 1 88.81 90 LEU B C 1
ATOM 2666 O O . LEU B 1 90 ? 1.969 -0.755 22.109 1 88.81 90 LEU B O 1
ATOM 2670 N N . ALA B 1 91 ? 3.807 -0.318 23.266 1 77.38 91 ALA B N 1
ATOM 2671 C CA . ALA B 1 91 ? 3.574 1.124 23.297 1 77.38 91 ALA B CA 1
ATOM 2672 C C . ALA B 1 91 ? 3.439 1.69 21.891 1 77.38 91 ALA B C 1
ATOM 2674 O O . ALA B 1 91 ? 4.223 1.349 21 1 77.38 91 ALA B O 1
ATOM 2675 N N . GLY B 1 92 ? 2.439 2.52 21.734 1 80.44 92 GLY B N 1
ATOM 2676 C CA . GLY B 1 92 ? 2.307 3.262 20.484 1 80.44 92 GLY B CA 1
ATOM 2677 C C . GLY B 1 92 ? 1.423 2.568 19.469 1 80.44 92 GLY B C 1
ATOM 2678 O O . GLY B 1 92 ? 1.224 3.076 18.359 1 80.44 92 GLY B O 1
ATOM 2679 N N . ILE B 1 93 ? 0.917 1.424 19.891 1 80.75 93 ILE B N 1
ATOM 2680 C CA . ILE B 1 93 ? 0.134 0.646 18.938 1 80.75 93 ILE B CA 1
ATOM 2681 C C . ILE B 1 93 ? -1.352 0.771 19.266 1 80.75 93 ILE B C 1
ATOM 2683 O O . ILE B 1 93 ? -2.111 -0.189 19.109 1 80.75 93 ILE B O 1
ATOM 2687 N N . GLU B 1 94 ? -2.002 2.018 19.344 1 90.19 94 GLU B N 1
ATOM 2688 C CA . GLU B 1 94 ? -3.377 2.168 19.812 1 90.19 94 GLU B CA 1
ATOM 2689 C C . GLU B 1 94 ? -4.27 2.74 18.719 1 90.19 94 GLU B C 1
ATOM 2691 O O . GLU B 1 94 ? -5.492 2.781 18.859 1 90.19 94 GLU B O 1
ATOM 2696 N N . LYS B 1 95 ? -3.713 3.119 17.641 1 96 95 LYS B N 1
ATOM 2697 C CA . LYS B 1 95 ? -4.504 3.816 16.625 1 96 95 LYS B CA 1
ATOM 2698 C C . LYS B 1 95 ? -4.445 3.094 15.289 1 96 95 LYS B C 1
ATOM 2700 O O . LYS B 1 95 ? -3.377 2.643 14.867 1 96 95 LYS B O 1
ATOM 2705 N N . PHE B 1 96 ? -5.609 2.984 14.711 1 98.12 96 PHE B N 1
ATOM 2706 C CA . PHE B 1 96 ? -5.75 2.398 13.383 1 98.12 96 PHE B CA 1
ATOM 2707 C C . PHE B 1 96 ? -6.578 3.301 12.477 1 98.12 96 PHE B C 1
ATOM 2709 O O . PHE B 1 96 ? -7.34 4.141 12.953 1 98.12 96 PHE B O 1
ATOM 2716 N N . LEU B 1 97 ? -6.387 3.201 11.219 1 98.5 97 LEU B N 1
ATOM 2717 C CA . LEU B 1 97 ? -7.195 3.855 10.195 1 98.5 97 LEU B CA 1
ATOM 2718 C C . LEU B 1 97 ? -7.777 2.83 9.227 1 98.5 97 LEU B C 1
ATOM 2720 O O . LEU B 1 97 ? -7.062 1.962 8.727 1 98.5 97 LEU B O 1
ATOM 2724 N N . ALA B 1 98 ? -9.047 2.889 9 1 98.75 98 ALA B N 1
ATOM 2725 C CA . ALA B 1 98 ? -9.703 1.997 8.047 1 98.75 98 ALA B CA 1
ATOM 2726 C C . ALA B 1 98 ? -10.227 2.773 6.844 1 98.75 98 ALA B C 1
ATOM 2728 O O . ALA B 1 98 ? -10.758 3.881 6.992 1 98.75 98 ALA B O 1
ATOM 2729 N N . PHE B 1 99 ? -10.07 2.229 5.684 1 98.5 99 PHE B N 1
ATOM 2730 C CA . PHE B 1 99 ? -10.531 2.803 4.426 1 98.5 99 PHE B CA 1
ATOM 2731 C C . PHE B 1 99 ? -11.297 1.768 3.609 1 98.5 99 PHE B C 1
ATOM 2733 O O . PHE B 1 99 ? -10.844 0.63 3.461 1 98.5 99 PHE B O 1
ATOM 2740 N N . LYS B 1 100 ? -12.461 2.086 3.137 1 98 100 LYS B N 1
ATOM 2741 C CA . LYS B 1 100 ? -13.078 1.244 2.115 1 98 100 LYS B CA 1
ATOM 2742 C C . LYS B 1 100 ? -12.414 1.451 0.757 1 98 100 LYS B C 1
ATOM 2744 O O . LYS B 1 100 ? -12.758 2.381 0.025 1 98 100 LYS B O 1
ATOM 2749 N N . SER B 1 101 ? -11.445 0.624 0.529 1 97.69 101 SER B N 1
ATOM 2750 C CA . SER B 1 101 ? -10.617 0.814 -0.662 1 97.69 101 SER B CA 1
ATOM 2751 C C . SER B 1 101 ? -9.906 -0.477 -1.055 1 97.69 101 SER B C 1
ATOM 2753 O O . SER B 1 101 ? -9.766 -1.387 -0.235 1 97.69 101 SER B O 1
ATOM 2755 N N . ASP B 1 102 ? -9.484 -0.578 -2.322 1 97.38 102 ASP B N 1
ATOM 2756 C CA . ASP B 1 102 ? -8.68 -1.688 -2.832 1 97.38 102 ASP B CA 1
ATOM 2757 C C . ASP B 1 102 ? -7.273 -1.228 -3.201 1 97.38 102 ASP B C 1
ATOM 2759 O O . ASP B 1 102 ? -6.539 -1.943 -3.885 1 97.38 102 ASP B O 1
ATOM 2763 N N . ARG B 1 103 ? -6.941 0.051 -2.811 1 97.56 103 ARG B N 1
ATOM 2764 C CA . ARG B 1 103 ? -5.609 0.496 -3.205 1 97.56 103 ARG B CA 1
ATOM 2765 C C . ARG B 1 103 ? -5.082 1.564 -2.254 1 97.56 103 ARG B C 1
ATOM 2767 O O . ARG B 1 103 ? -5.859 2.207 -1.543 1 97.56 103 ARG B O 1
ATOM 2774 N N . THR B 1 104 ? -3.838 1.653 -2.143 1 97.69 104 THR B N 1
ATOM 2775 C CA . THR B 1 104 ? -3.092 2.615 -1.338 1 97.69 104 THR B CA 1
ATOM 2776 C C . THR B 1 104 ? -2.334 3.596 -2.23 1 97.69 104 THR B C 1
ATOM 2778 O O . THR B 1 104 ? -1.759 3.201 -3.246 1 97.69 104 THR B O 1
ATOM 2781 N N . PHE B 1 105 ? -2.301 4.859 -1.886 1 98 105 PHE B N 1
ATOM 2782 C CA . PHE B 1 105 ? -1.613 5.895 -2.645 1 98 105 PHE B CA 1
ATOM 2783 C C . PHE B 1 105 ? -0.396 6.406 -1.883 1 98 105 PHE B C 1
ATOM 2785 O O . PHE B 1 105 ? -0.494 6.746 -0.702 1 98 105 PHE B O 1
ATOM 2792 N N . ARG B 1 106 ? 0.695 6.492 -2.598 1 97.62 106 ARG B N 1
ATOM 2793 C CA . ARG B 1 106 ? 1.928 7.059 -2.061 1 97.62 106 ARG B CA 1
ATOM 2794 C C . ARG B 1 106 ? 2.062 8.531 -2.432 1 97.62 106 ARG B C 1
ATOM 2796 O O . ARG B 1 106 ? 1.861 8.906 -3.59 1 97.62 106 ARG B O 1
ATOM 2803 N N . PHE B 1 107 ? 2.322 9.32 -1.486 1 97.94 107 PHE B N 1
ATOM 2804 C CA . PHE B 1 107 ? 2.695 10.719 -1.711 1 97.94 107 PHE B CA 1
ATOM 2805 C C . PHE B 1 107 ? 3.729 11.172 -0.686 1 97.94 107 PHE B C 1
ATOM 2807 O O . PHE B 1 107 ? 4.109 10.406 0.201 1 97.94 107 PHE B O 1
ATOM 2814 N N . PHE B 1 108 ? 4.227 12.352 -0.85 1 97.94 108 PHE B N 1
ATOM 2815 C CA . PHE B 1 108 ? 5.23 12.891 0.058 1 97.94 108 PHE B CA 1
ATOM 2816 C C . PHE B 1 108 ? 4.777 14.227 0.632 1 97.94 108 PHE B C 1
ATOM 2818 O O . PHE B 1 108 ? 4.184 15.047 -0.076 1 97.94 108 PHE B O 1
ATOM 2825 N N . ILE B 1 109 ? 4.992 14.398 1.834 1 97.62 109 ILE B N 1
ATOM 2826 C CA . ILE B 1 109 ? 4.887 15.703 2.482 1 97.62 109 ILE B CA 1
ATOM 2827 C C . ILE B 1 109 ? 6.234 16.094 3.088 1 97.62 109 ILE B C 1
ATOM 2829 O O . ILE B 1 109 ? 6.762 15.375 3.947 1 97.62 109 ILE B O 1
ATOM 2833 N N . ASP B 1 110 ? 6.777 17.188 2.654 1 96.88 110 ASP B N 1
ATOM 2834 C CA . ASP B 1 110 ? 8.086 17.641 3.127 1 96.88 110 ASP B CA 1
ATOM 2835 C C . ASP B 1 110 ? 9.125 16.516 3.004 1 96.88 110 ASP B C 1
ATOM 2837 O O . ASP B 1 110 ? 9.891 16.281 3.938 1 96.88 110 ASP B O 1
ATOM 2841 N N . GLY B 1 111 ? 9.055 15.828 1.968 1 95.12 111 GLY B N 1
ATOM 2842 C CA . GLY B 1 111 ? 10.055 14.82 1.655 1 95.12 111 GLY B CA 1
ATOM 2843 C C . GLY B 1 111 ? 9.82 13.508 2.371 1 95.12 111 GLY B C 1
ATOM 2844 O O . GLY B 1 111 ? 10.562 12.539 2.162 1 95.12 111 GLY B O 1
ATOM 2845 N N . ARG B 1 112 ? 8.805 13.375 3.166 1 95.25 112 ARG B N 1
ATOM 2846 C CA . ARG B 1 112 ? 8.492 12.141 3.883 1 95.25 112 ARG B CA 1
ATOM 2847 C C . ARG B 1 112 ? 7.363 11.383 3.205 1 95.25 112 ARG B C 1
ATOM 2849 O O . ARG B 1 112 ? 6.297 11.945 2.939 1 95.25 112 ARG B O 1
ATOM 2856 N N . ALA B 1 113 ? 7.613 10.133 3.004 1 96.38 113 ALA B N 1
ATOM 2857 C CA . ALA B 1 113 ? 6.633 9.297 2.318 1 96.38 113 ALA B CA 1
ATOM 2858 C C . ALA B 1 113 ? 5.426 9.023 3.211 1 96.38 113 ALA B C 1
ATOM 2860 O O . ALA B 1 113 ? 5.578 8.781 4.41 1 96.38 113 ALA B O 1
ATOM 2861 N N . GLN B 1 114 ? 4.277 9.117 2.598 1 96.62 114 GLN B N 1
ATOM 2862 C CA . GLN B 1 114 ? 3.012 8.742 3.219 1 96.62 114 GLN B CA 1
ATOM 2863 C C . GLN B 1 114 ? 2.254 7.738 2.354 1 96.62 114 GLN B C 1
ATOM 2865 O O . GLN B 1 114 ? 2.252 7.848 1.125 1 96.62 114 GLN B O 1
ATOM 2870 N N . ASP B 1 115 ? 1.676 6.754 2.979 1 96.62 115 ASP B N 1
ATOM 2871 C CA . ASP B 1 115 ? 0.748 5.84 2.32 1 96.62 115 ASP B CA 1
ATOM 2872 C C . ASP B 1 115 ? -0.678 6.047 2.826 1 96.62 115 ASP B C 1
ATOM 2874 O O . ASP B 1 115 ? -0.918 6.059 4.035 1 96.62 115 ASP B O 1
ATOM 2878 N N . TRP B 1 116 ? -1.591 6.242 1.917 1 98 116 TRP B N 1
ATOM 2879 C CA . TRP B 1 116 ? -2.941 6.68 2.254 1 98 116 TRP B CA 1
ATOM 2880 C C . TRP B 1 116 ? -3.984 5.816 1.554 1 98 116 TRP B C 1
ATOM 2882 O O . TRP B 1 116 ? -3.826 5.469 0.381 1 98 116 TRP B O 1
ATOM 2892 N N . GLY B 1 117 ? -5.043 5.488 2.221 1 98.25 117 GLY B N 1
ATOM 2893 C CA . GLY B 1 117 ? -5.973 4.496 1.711 1 98.25 117 GLY B CA 1
ATOM 2894 C C . GLY B 1 117 ? -7.145 5.102 0.96 1 98.25 117 GLY B C 1
ATOM 2895 O O . GLY B 1 117 ? -7.98 4.379 0.411 1 98.25 117 GLY B O 1
ATOM 2896 N N . ALA B 1 118 ? -7.25 6.41 0.916 1 98.25 118 ALA B N 1
ATOM 2897 C CA . ALA B 1 118 ? -8.344 7.062 0.209 1 98.25 118 ALA B CA 1
ATOM 2898 C C . ALA B 1 118 ? -7.84 7.812 -1.02 1 98.25 118 ALA B C 1
ATOM 2900 O O . ALA B 1 118 ? -6.75 8.391 -0.997 1 98.25 118 ALA B O 1
ATOM 2901 N N . GLN B 1 119 ? -8.664 7.848 -2.035 1 97.62 119 GLN B N 1
ATOM 2902 C CA . GLN B 1 119 ? -8.305 8.539 -3.271 1 97.62 119 GLN B CA 1
ATOM 2903 C C . GLN B 1 119 ? -8.258 10.047 -3.066 1 97.62 119 GLN B C 1
ATOM 2905 O O . GLN B 1 119 ? -7.422 10.734 -3.662 1 97.62 119 GLN B O 1
ATOM 2910 N N . ARG B 1 120 ? -9.125 10.523 -2.254 1 98.38 120 ARG B N 1
ATOM 2911 C CA . ARG B 1 120 ? -9.188 11.953 -1.976 1 98.38 120 ARG B CA 1
ATOM 2912 C C . ARG B 1 120 ? -8.656 12.266 -0.581 1 98.38 120 ARG B C 1
ATOM 2914 O O . ARG B 1 120 ? -8.859 11.484 0.354 1 98.38 120 ARG B O 1
ATOM 2921 N N . ILE B 1 121 ? -8.039 13.398 -0.446 1 98.56 121 ILE B N 1
ATOM 2922 C CA . ILE B 1 121 ? -7.488 13.828 0.836 1 98.56 121 ILE B CA 1
ATOM 2923 C C . ILE B 1 121 ? -7.633 15.344 0.981 1 98.56 121 ILE B C 1
ATOM 2925 O O . ILE B 1 121 ? -7.398 16.094 0.028 1 98.56 121 ILE B O 1
ATOM 2929 N N . SER B 1 122 ? -8.07 15.812 2.082 1 98.5 122 SER B N 1
ATOM 2930 C CA . SER B 1 122 ? -8.289 17.25 2.287 1 98.5 122 SER B CA 1
ATOM 2931 C C . SER B 1 122 ? -6.992 17.938 2.699 1 98.5 122 SER B C 1
ATOM 2933 O O . SER B 1 122 ? -6.074 17.297 3.217 1 98.5 122 SER B O 1
ATOM 2935 N N . GLY B 1 123 ? -6.984 19.234 2.477 1 98.44 123 GLY B N 1
ATOM 2936 C CA . GLY B 1 123 ? -5.863 20 2.982 1 98.44 123 GLY B CA 1
ATOM 2937 C C . GLY B 1 123 ? -5.691 19.906 4.484 1 98.44 123 GLY B C 1
ATOM 2938 O O . GLY B 1 123 ? -4.566 19.844 4.988 1 98.44 123 GLY B O 1
ATOM 2939 N N . ARG B 1 124 ? -6.77 19.922 5.16 1 97.5 124 ARG B N 1
ATOM 2940 C CA . ARG B 1 124 ? -6.738 19.781 6.613 1 97.5 124 ARG B CA 1
ATOM 2941 C C . ARG B 1 124 ? -6.086 18.469 7.023 1 97.5 124 ARG B C 1
ATOM 2943 O O . ARG B 1 124 ? -5.25 18.438 7.93 1 97.5 124 ARG B O 1
ATOM 2950 N N . THR B 1 125 ? -6.449 17.375 6.383 1 98.06 125 THR B N 1
ATOM 2951 C CA . THR B 1 125 ? -5.867 16.078 6.668 1 98.06 125 THR B CA 1
ATOM 2952 C C . THR B 1 125 ? -4.371 16.062 6.367 1 98.06 125 THR B C 1
ATOM 2954 O O . THR B 1 125 ? -3.58 15.523 7.145 1 98.06 125 THR B O 1
ATOM 2957 N N . LEU B 1 126 ? -4.008 16.672 5.266 1 98.44 126 LEU B N 1
ATOM 2958 C CA . LEU B 1 126 ? -2.592 16.781 4.926 1 98.44 126 LEU B CA 1
ATOM 2959 C C . LEU B 1 126 ? -1.818 17.5 6.027 1 98.44 126 LEU B C 1
ATOM 2961 O O . LEU B 1 126 ? -0.717 17.078 6.391 1 98.44 126 LEU B O 1
ATOM 2965 N N . LYS B 1 127 ? -2.369 18.562 6.582 1 97.88 127 LYS B N 1
ATOM 2966 C CA . LYS B 1 127 ? -1.723 19.297 7.672 1 97.88 127 LYS B CA 1
ATOM 2967 C C . LYS B 1 127 ? -1.561 18.406 8.906 1 97.88 127 LYS B C 1
ATOM 2969 O O . LYS B 1 127 ? -0.52 18.438 9.562 1 97.88 127 LYS B O 1
ATOM 2974 N N . GLN B 1 128 ? -2.582 17.656 9.133 1 96.81 128 GLN B N 1
ATOM 2975 C CA . GLN B 1 128 ? -2.518 16.734 10.266 1 96.81 128 GLN B CA 1
ATOM 2976 C C . GLN B 1 128 ? -1.426 15.695 10.07 1 96.81 128 GLN B C 1
ATOM 2978 O O . GLN B 1 128 ? -0.653 15.414 10.992 1 96.81 128 GLN B O 1
ATOM 2983 N N . LEU B 1 129 ? -1.322 15.141 8.906 1 96.62 129 LEU B N 1
ATOM 2984 C CA . LEU B 1 129 ? -0.299 14.148 8.609 1 96.62 129 LEU B CA 1
ATOM 2985 C C . LEU B 1 129 ? 1.095 14.758 8.68 1 96.62 129 LEU B C 1
ATOM 2987 O O . LEU B 1 129 ? 2.055 14.094 9.062 1 96.62 129 LEU B O 1
ATOM 2991 N N . ALA B 1 130 ? 1.132 16.031 8.305 1 96.75 130 ALA B N 1
ATOM 2992 C CA . ALA B 1 130 ? 2.408 16.734 8.359 1 96.75 130 ALA B CA 1
ATOM 2993 C C . ALA B 1 130 ? 2.789 17.078 9.797 1 96.75 130 ALA B C 1
ATOM 2995 O O . ALA B 1 130 ? 3.938 17.438 10.07 1 96.75 130 ALA B O 1
ATOM 2996 N N . GLY B 1 131 ? 1.793 17.047 10.695 1 95.31 131 GLY B N 1
ATOM 2997 C CA . GLY B 1 131 ? 2.039 17.359 12.094 1 95.31 131 GLY B CA 1
ATOM 2998 C C . GLY B 1 131 ? 2.219 18.844 12.359 1 95.31 131 GLY B C 1
ATOM 2999 O O . GLY B 1 131 ? 3.025 19.234 13.203 1 95.31 131 GLY B O 1
ATOM 3000 N N . VAL B 1 132 ? 1.533 19.641 11.602 1 96.56 132 VAL B N 1
ATOM 3001 C CA . VAL B 1 132 ? 1.716 21.078 11.75 1 96.56 132 VAL B CA 1
ATOM 3002 C C . VAL B 1 132 ? 0.421 21.719 12.25 1 96.56 132 VAL B C 1
ATOM 3004 O O . VAL B 1 132 ? -0.648 21.109 12.172 1 96.56 132 VAL B O 1
ATOM 3007 N N . ASP B 1 133 ? 0.562 22.859 12.766 1 95.62 133 ASP B N 1
ATOM 3008 C CA . ASP B 1 133 ? -0.592 23.641 13.219 1 95.62 133 ASP B CA 1
ATOM 3009 C C . ASP B 1 133 ? -1.438 24.109 12.039 1 95.62 133 ASP B C 1
ATOM 3011 O O . ASP B 1 133 ? -0.952 24.844 11.172 1 95.62 133 ASP B O 1
ATOM 3015 N N . ALA B 1 134 ? -2.627 23.781 12.047 1 93.75 134 ALA B N 1
ATOM 3016 C CA . ALA B 1 134 ? -3.514 24.031 10.922 1 93.75 134 ALA B CA 1
ATOM 3017 C C . ALA B 1 134 ? -3.729 25.531 10.711 1 93.75 134 ALA B C 1
ATOM 3019 O O . ALA B 1 134 ? -3.988 25.984 9.594 1 93.75 134 ALA B O 1
ATOM 3020 N N . GLN B 1 135 ? -3.631 26.344 11.711 1 92.5 135 GLN B N 1
ATOM 3021 C CA . GLN B 1 135 ? -3.885 27.766 11.602 1 92.5 135 GLN B CA 1
ATOM 3022 C C . GLN B 1 135 ? -2.625 28.516 11.188 1 92.5 135 GLN B C 1
ATOM 3024 O O . GLN B 1 135 ? -2.705 29.641 10.656 1 92.5 135 GLN B O 1
ATOM 3029 N N . LYS B 1 136 ? -1.484 27.844 11.383 1 95.75 136 LYS B N 1
ATOM 3030 C CA . LYS B 1 136 ? -0.231 28.578 11.195 1 95.75 136 LYS B CA 1
ATOM 3031 C C . LYS B 1 136 ? 0.487 28.109 9.93 1 95.75 136 LYS B C 1
ATOM 3033 O O . LYS B 1 136 ? 1.481 28.719 9.523 1 95.75 136 LYS B O 1
ATOM 3038 N N . TYR B 1 137 ? -0.024 27.078 9.391 1 97.62 137 TYR B N 1
ATOM 3039 C CA . TYR B 1 137 ? 0.662 26.547 8.227 1 97.62 137 TYR B CA 1
ATOM 3040 C C . TYR B 1 137 ? -0.293 26.406 7.043 1 97.62 137 TYR B C 1
ATOM 3042 O O . TYR B 1 137 ? -1.49 26.188 7.227 1 97.62 137 TYR B O 1
ATOM 3050 N N . ASP B 1 138 ? 0.277 26.562 5.863 1 97.12 138 ASP B N 1
ATOM 3051 C CA . ASP B 1 138 ? -0.38 26.219 4.605 1 97.12 138 ASP B CA 1
ATOM 3052 C C . ASP B 1 138 ? 0.24 24.969 3.982 1 97.12 138 ASP B C 1
ATOM 3054 O O . ASP B 1 138 ? 1.398 24.641 4.254 1 97.12 138 ASP B O 1
ATOM 3058 N N . ILE B 1 139 ? -0.604 24.234 3.256 1 98.38 139 ILE B N 1
ATOM 3059 C CA . ILE B 1 139 ? -0.116 23.109 2.457 1 98.38 139 ILE B CA 1
ATOM 3060 C C . ILE B 1 139 ? -0.081 23.5 0.983 1 98.38 139 ILE B C 1
ATOM 3062 O O . ILE B 1 139 ? -1.044 24.078 0.463 1 98.38 139 ILE B O 1
ATOM 3066 N N . PHE B 1 140 ? 1.008 23.219 0.341 1 98.44 140 PHE B N 1
ATOM 3067 C CA . PHE B 1 140 ? 1.147 23.484 -1.087 1 98.44 140 PHE B CA 1
ATOM 3068 C C . PHE B 1 140 ? 1.444 22.203 -1.846 1 98.44 140 PHE B C 1
ATOM 3070 O O . PHE B 1 140 ? 2.201 21.344 -1.368 1 98.44 140 PHE B O 1
ATOM 3077 N N . LEU B 1 141 ? 0.819 22 -2.988 1 98.56 141 LEU B N 1
ATOM 3078 C CA . LEU B 1 141 ? 1.263 21.016 -3.971 1 98.56 141 LEU B CA 1
ATOM 3079 C C . LEU B 1 141 ? 2.51 21.5 -4.703 1 98.56 141 LEU B C 1
ATOM 3081 O O . LEU B 1 141 ? 2.504 22.594 -5.293 1 98.56 141 LEU B O 1
ATOM 3085 N N . VAL B 1 142 ? 3.502 20.75 -4.617 1 98.06 142 VAL B N 1
ATOM 3086 C CA . VAL B 1 142 ? 4.75 21.109 -5.285 1 98.06 142 VAL B CA 1
ATOM 3087 C C . VAL B 1 142 ? 4.691 20.688 -6.75 1 98.06 142 VAL B C 1
ATOM 3089 O O . VAL B 1 142 ? 4.48 19.516 -7.059 1 98.06 142 VAL B O 1
ATOM 3092 N N . ILE B 1 143 ? 4.805 21.547 -7.641 1 95.06 143 ILE B N 1
ATOM 3093 C CA . ILE B 1 143 ? 4.773 21.297 -9.078 1 95.06 143 ILE B CA 1
ATOM 3094 C C . ILE B 1 143 ? 6.145 21.594 -9.68 1 95.06 143 ILE B C 1
ATOM 3096 O O . ILE B 1 143 ? 6.559 22.766 -9.758 1 95.06 143 ILE B O 1
ATOM 3100 N N . PRO B 1 144 ? 6.812 20.562 -10.148 1 89.88 144 PRO B N 1
ATOM 3101 C CA . PRO B 1 144 ? 8.133 20.812 -10.734 1 89.88 144 PRO B CA 1
ATOM 3102 C C . PRO B 1 144 ? 8.078 21.812 -11.891 1 89.88 144 PRO B C 1
ATOM 3104 O O . PRO B 1 144 ? 7.305 21.625 -12.836 1 89.88 144 PRO B O 1
ATOM 3107 N N . GLY B 1 145 ? 8.891 22.828 -11.867 1 92.69 145 GLY B N 1
ATOM 3108 C CA . GLY B 1 145 ? 9.031 23.781 -12.953 1 92.69 145 GLY B CA 1
ATOM 3109 C C . GLY B 1 145 ? 7.945 24.844 -12.945 1 92.69 145 GLY B C 1
ATOM 3110 O O . GLY B 1 145 ? 7.93 25.719 -13.812 1 92.69 145 GLY B O 1
ATOM 3111 N N . ASP B 1 146 ? 6.969 24.766 -12.117 1 94.25 146 ASP B N 1
ATOM 3112 C CA . ASP B 1 146 ? 5.867 25.719 -12.039 1 94.25 146 ASP B CA 1
ATOM 3113 C C . ASP B 1 146 ? 5.648 26.188 -10.602 1 94.25 146 ASP B C 1
ATOM 3115 O O . ASP B 1 146 ? 6.301 25.703 -9.68 1 94.25 146 ASP B O 1
ATOM 3119 N N . ASP B 1 147 ? 4.805 27.156 -10.422 1 95.44 147 ASP B N 1
ATOM 3120 C CA . ASP B 1 147 ? 4.465 27.625 -9.086 1 95.44 147 ASP B CA 1
ATOM 3121 C C . ASP B 1 147 ? 3.68 26.562 -8.312 1 95.44 147 ASP B C 1
ATOM 3123 O O . ASP B 1 147 ? 2.82 25.891 -8.875 1 95.44 147 ASP B O 1
ATOM 3127 N N . ASP B 1 148 ? 4.004 26.453 -7.035 1 97.19 148 ASP B N 1
ATOM 3128 C CA . ASP B 1 148 ? 3.252 25.562 -6.156 1 97.19 148 ASP B CA 1
ATOM 3129 C C . ASP B 1 148 ? 1.796 26 -6.039 1 97.19 148 ASP B C 1
ATOM 3131 O O . ASP B 1 148 ? 1.484 27.188 -6.23 1 97.19 148 ASP B O 1
ATOM 3135 N N . GLU B 1 149 ? 0.971 25.125 -5.789 1 97.5 149 GLU B N 1
ATOM 3136 C CA . GLU B 1 149 ? -0.457 25.406 -5.668 1 97.5 149 GLU B CA 1
ATOM 3137 C C . GLU B 1 149 ? -0.935 25.219 -4.234 1 97.5 149 GLU B C 1
ATOM 3139 O O . GLU B 1 149 ? -0.654 24.203 -3.607 1 97.5 149 GLU B O 1
ATOM 3144 N N . LEU B 1 150 ? -1.654 26.219 -3.713 1 96.44 150 LEU B N 1
ATOM 3145 C CA . LEU B 1 150 ? -2.223 26.141 -2.371 1 96.44 150 LEU B CA 1
ATOM 3146 C C . LEU B 1 150 ? -3.371 25.141 -2.322 1 96.44 150 LEU B C 1
ATOM 3148 O O . LEU B 1 150 ? -4.238 25.141 -3.197 1 96.44 150 LEU B O 1
ATOM 3152 N N . ILE B 1 151 ? -3.303 24.25 -1.339 1 98.19 151 ILE B N 1
ATOM 3153 C CA . ILE B 1 151 ? -4.426 23.359 -1.053 1 98.19 151 ILE B CA 1
ATOM 3154 C C . ILE B 1 151 ? -5.152 23.844 0.201 1 98.19 151 ILE B C 1
ATOM 3156 O O . ILE B 1 151 ? -4.641 23.703 1.314 1 98.19 151 ILE B O 1
ATOM 3160 N N . GLU B 1 152 ? -6.352 24.359 -0.019 1 96.06 152 GLU B N 1
ATOM 3161 C CA . GLU B 1 152 ? -7.117 24.859 1.12 1 96.06 152 GLU B CA 1
ATOM 3162 C C . GLU B 1 152 ? -7.586 23.719 2.014 1 96.06 152 GLU B C 1
ATOM 3164 O O . GLU B 1 152 ? -7.676 22.578 1.567 1 96.06 152 GLU B O 1
ATOM 3169 N N . ASP B 1 153 ? -7.91 24.078 3.189 1 95.69 153 ASP B N 1
ATOM 3170 C CA . ASP B 1 153 ? -8.242 23.062 4.195 1 95.69 153 ASP B CA 1
ATOM 3171 C C . ASP B 1 153 ? -9.375 22.172 3.719 1 95.69 153 ASP B C 1
ATOM 3173 O O . ASP B 1 153 ? -9.344 20.953 3.93 1 95.69 153 ASP B O 1
ATOM 3177 N N . ARG B 1 154 ? -10.352 22.688 3.039 1 96 154 ARG B N 1
ATOM 3178 C CA . ARG B 1 154 ? -11.547 21.938 2.684 1 96 154 ARG B CA 1
ATOM 3179 C C . ARG B 1 154 ? -11.438 21.359 1.281 1 96 154 ARG B C 1
ATOM 3181 O O . ARG B 1 154 ? -12.297 20.594 0.851 1 96 154 ARG B O 1
ATOM 3188 N N . ASP B 1 155 ? -10.383 21.797 0.626 1 97.12 155 ASP B N 1
ATOM 3189 C CA . ASP B 1 155 ? -10.172 21.25 -0.706 1 97.12 155 ASP B CA 1
ATOM 3190 C C . ASP B 1 155 ? -9.891 19.75 -0.634 1 97.12 155 ASP B C 1
ATOM 3192 O O . ASP B 1 155 ? -9.164 19.281 0.253 1 97.12 155 ASP B O 1
ATOM 3196 N N . LEU B 1 156 ? -10.508 19 -1.559 1 97.94 156 LEU B N 1
ATOM 3197 C CA . LEU B 1 156 ? -10.227 17.578 -1.709 1 97.94 156 LEU B CA 1
ATOM 3198 C C . LEU B 1 156 ? -9.32 17.312 -2.906 1 97.94 156 LEU B C 1
ATOM 3200 O O . LEU B 1 156 ? -9.727 17.516 -4.055 1 97.94 156 LEU B O 1
ATOM 3204 N N . PHE B 1 157 ? -8.141 16.984 -2.646 1 98.5 157 PHE B N 1
ATOM 3205 C CA . PHE B 1 157 ? -7.176 16.688 -3.699 1 98.5 157 PHE B CA 1
ATOM 3206 C C . PHE B 1 157 ? -7.297 15.25 -4.168 1 98.5 157 PHE B C 1
ATOM 3208 O O . PHE B 1 157 ? -7.457 14.336 -3.355 1 98.5 157 PHE B O 1
ATOM 3215 N N . ASP B 1 158 ? -7.16 15.008 -5.441 1 98.5 158 ASP B N 1
ATOM 3216 C CA . ASP B 1 158 ? -7.277 13.68 -6.027 1 98.5 158 ASP B CA 1
ATOM 3217 C C . ASP B 1 158 ? -5.91 13.008 -6.145 1 98.5 158 ASP B C 1
ATOM 3219 O O . ASP B 1 158 ? -5.121 13.344 -7.031 1 98.5 158 ASP B O 1
ATOM 3223 N N . LEU B 1 159 ? -5.664 11.969 -5.348 1 98.06 159 LEU B N 1
ATOM 3224 C CA . LEU B 1 159 ? -4.375 11.289 -5.332 1 98.06 159 LEU B CA 1
ATOM 3225 C C . LEU B 1 159 ? -4.258 10.32 -6.508 1 98.06 159 LEU B C 1
ATOM 3227 O O . LEU B 1 159 ? -3.18 9.781 -6.762 1 98.06 159 LEU B O 1
ATOM 3231 N N . ALA B 1 160 ? -5.344 10.109 -7.266 1 95.94 160 ALA B N 1
ATOM 3232 C CA . ALA B 1 160 ? -5.328 9.164 -8.383 1 95.94 160 ALA B CA 1
ATOM 3233 C C . ALA B 1 160 ? -4.703 9.797 -9.625 1 95.94 160 ALA B C 1
ATOM 3235 O O . ALA B 1 160 ? -4.559 9.133 -10.656 1 95.94 160 ALA B O 1
ATOM 3236 N N . ARG B 1 161 ? -4.375 11.031 -9.508 1 95.12 161 ARG B N 1
ATOM 3237 C CA . ARG B 1 161 ? -3.623 11.641 -10.602 1 95.12 161 ARG B CA 1
ATOM 3238 C C . ARG B 1 161 ? -2.336 10.867 -10.875 1 95.12 161 ARG B C 1
ATOM 3240 O O . ARG B 1 161 ? -1.803 10.203 -9.984 1 95.12 161 ARG B O 1
ATOM 3247 N N . LEU B 1 162 ? -1.86 10.984 -12.062 1 90.25 162 LEU B N 1
ATOM 3248 C CA . LEU B 1 162 ? -0.674 10.234 -12.453 1 90.25 162 LEU B CA 1
ATOM 3249 C C . LEU B 1 162 ? 0.565 10.766 -11.742 1 90.25 162 LEU B C 1
ATOM 3251 O O . LEU B 1 162 ? 0.782 11.977 -11.688 1 90.25 162 LEU B O 1
ATOM 3255 N N . GLY B 1 163 ? 1.339 9.844 -11.219 1 93.44 163 GLY B N 1
ATOM 3256 C CA . GLY B 1 163 ? 2.604 10.211 -10.602 1 93.44 163 GLY B CA 1
ATOM 3257 C C . GLY B 1 163 ? 2.498 10.406 -9.102 1 93.44 163 GLY B C 1
ATOM 3258 O O . GLY B 1 163 ? 1.396 10.516 -8.562 1 93.44 163 GLY B O 1
ATOM 3259 N N . VAL B 1 164 ? 3.596 10.453 -8.469 1 96.81 164 VAL B N 1
ATOM 3260 C CA . VAL B 1 164 ? 3.662 10.648 -7.02 1 96.81 164 VAL B CA 1
ATOM 3261 C C . VAL B 1 164 ? 3.551 12.141 -6.695 1 96.81 164 VAL B C 1
ATOM 3263 O O . VAL B 1 164 ? 4.277 12.961 -7.258 1 96.81 164 VAL B O 1
ATOM 3266 N N . GLU B 1 165 ? 2.672 12.516 -5.844 1 97.81 165 GLU B N 1
ATOM 3267 C CA . GLU B 1 165 ? 2.445 13.906 -5.469 1 97.81 165 GLU B CA 1
ATOM 3268 C C . GLU B 1 165 ? 3.379 14.328 -4.336 1 97.81 165 GLU B C 1
ATOM 3270 O O . GLU B 1 165 ? 3.648 13.547 -3.422 1 97.81 165 GLU B O 1
ATOM 3275 N N . HIS B 1 166 ? 3.811 15.523 -4.422 1 98.31 166 HIS B N 1
ATOM 3276 C 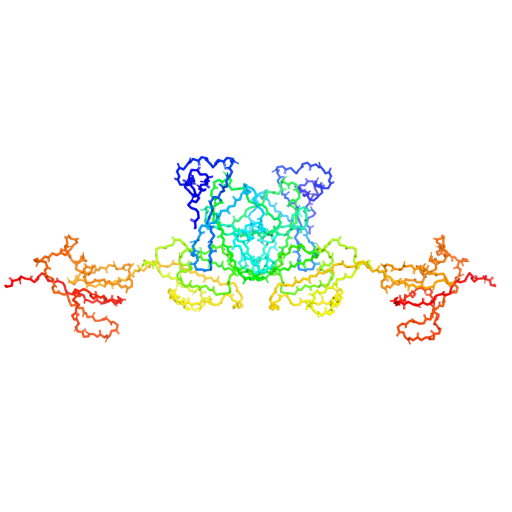CA . HIS B 1 166 ? 4.645 16.125 -3.391 1 98.31 166 HIS B CA 1
ATOM 3277 C C . HIS B 1 166 ? 3.977 17.359 -2.789 1 98.31 166 HIS B C 1
ATOM 3279 O O . HIS B 1 166 ? 3.592 18.281 -3.516 1 98.31 166 HIS B O 1
ATOM 3285 N N . PHE B 1 167 ? 3.865 17.312 -1.518 1 98.69 167 PHE B N 1
ATOM 3286 C CA . PHE B 1 167 ? 3.311 18.453 -0.795 1 98.69 167 PHE B CA 1
ATOM 3287 C C . PHE B 1 167 ? 4.355 19.078 0.125 1 98.69 167 PHE B C 1
ATOM 3289 O O . PHE B 1 167 ? 5.328 18.406 0.498 1 98.69 167 PHE B O 1
ATOM 3296 N N . ALA B 1 168 ? 4.086 20.281 0.488 1 98.62 168 ALA B N 1
ATOM 3297 C CA . ALA B 1 168 ? 4.941 21 1.427 1 98.62 168 ALA B CA 1
ATOM 3298 C C . ALA B 1 168 ? 4.109 21.812 2.422 1 98.62 168 ALA B C 1
ATOM 3300 O O . ALA B 1 168 ? 3.143 22.469 2.039 1 98.62 168 ALA B O 1
ATOM 3301 N N . ALA B 1 169 ? 4.414 21.641 3.666 1 98.38 169 ALA B N 1
ATOM 3302 C CA . ALA B 1 169 ? 3.855 22.5 4.707 1 98.38 169 ALA B CA 1
ATOM 3303 C C . ALA B 1 169 ? 4.703 23.75 4.906 1 98.38 169 ALA B C 1
ATOM 3305 O O . ALA B 1 169 ? 5.898 23.656 5.203 1 98.38 169 ALA B O 1
ATOM 3306 N N . VAL B 1 170 ? 4.082 24.922 4.75 1 97.62 170 VAL B N 1
ATOM 3307 C CA . VAL B 1 170 ? 4.812 26.188 4.82 1 97.62 170 VAL B CA 1
ATOM 3308 C C . VAL B 1 170 ? 4.195 27.078 5.895 1 97.62 170 VAL B C 1
ATOM 3310 O O . VAL B 1 170 ? 2.98 27.297 5.906 1 97.62 170 VAL B O 1
ATOM 3313 N N . GLU B 1 171 ? 5.004 27.516 6.781 1 97.44 171 GLU B N 1
ATOM 3314 C CA . GLU B 1 171 ? 4.52 28.438 7.805 1 97.44 171 GLU B CA 1
ATOM 3315 C C . GLU B 1 171 ? 4.02 29.75 7.184 1 97.44 171 GLU B C 1
ATOM 3317 O O . GLU B 1 171 ? 4.668 30.297 6.289 1 97.44 171 GLU B O 1
ATOM 3322 N N . ILE B 1 172 ? 2.926 30.125 7.633 1 97 172 ILE B N 1
ATOM 3323 C CA . ILE B 1 172 ? 2.365 31.406 7.176 1 97 172 ILE B CA 1
ATOM 3324 C C . ILE B 1 172 ? 3.174 32.562 7.754 1 97 172 ILE B C 1
ATOM 3326 O O . ILE B 1 172 ? 3.432 32.594 8.961 1 97 172 ILE B O 1
ATOM 3330 N N . ASN B 1 173 ? 3.672 33.375 6.938 1 96.69 173 ASN B N 1
ATOM 3331 C CA . ASN B 1 173 ? 4.445 34.562 7.293 1 96.69 173 ASN B CA 1
ATOM 3332 C C . ASN B 1 173 ? 4.07 35.75 6.422 1 96.69 173 ASN B C 1
ATOM 3334 O O . ASN B 1 173 ? 4.645 35.969 5.352 1 96.69 173 ASN B O 1
ATOM 3338 N N . ILE B 1 174 ? 3.172 36.562 6.938 1 96.88 174 ILE B N 1
ATOM 3339 C CA . ILE B 1 174 ? 2.654 37.688 6.172 1 96.88 174 ILE B CA 1
ATOM 3340 C C . ILE B 1 174 ? 3.066 39 6.836 1 96.88 174 ILE B C 1
ATOM 3342 O O . ILE B 1 174 ? 2.744 39.25 8 1 96.88 174 ILE B O 1
ATOM 3346 N N . LYS B 1 175 ? 3.748 39.812 6.117 1 97.69 175 LYS B N 1
ATOM 3347 C CA . LYS B 1 175 ? 4.156 41.125 6.633 1 97.69 175 LYS B CA 1
ATOM 3348 C C . LYS B 1 175 ? 3.023 42.125 6.516 1 97.69 175 LYS B C 1
ATOM 3350 O O . LYS B 1 175 ? 2.531 42.406 5.414 1 97.69 175 LYS B O 1
ATOM 3355 N N . VAL B 1 176 ? 2.578 42.719 7.605 1 97.81 176 VAL B N 1
ATOM 3356 C CA . VAL B 1 176 ? 1.604 43.812 7.637 1 97.81 176 VAL B CA 1
ATOM 3357 C C . VAL B 1 176 ? 2.15 44.969 8.469 1 97.81 176 VAL B C 1
ATOM 3359 O O . VAL B 1 176 ? 3.258 44.875 9.008 1 97.81 176 VAL B O 1
ATOM 3362 N N . PHE B 1 177 ? 1.435 46.062 8.445 1 98.12 177 PHE B N 1
ATOM 3363 C CA . PHE B 1 177 ? 1.826 47.219 9.227 1 98.12 177 PHE B CA 1
ATOM 3364 C C . PHE B 1 177 ? 0.75 47.562 10.242 1 98.12 177 PHE B C 1
ATOM 3366 O O . PHE B 1 177 ? -0.424 47.719 9.891 1 98.12 177 PHE B O 1
ATOM 3373 N N . VAL B 1 178 ? 1.122 47.656 11.477 1 98.31 178 VAL B N 1
ATOM 3374 C CA . VAL B 1 178 ? 0.225 48.062 12.555 1 98.31 178 VAL B CA 1
ATOM 3375 C C . VAL B 1 178 ? 0.713 49.375 13.156 1 98.31 178 VAL B C 1
ATOM 3377 O O . VAL B 1 178 ? 1.78 49.438 13.773 1 98.31 178 VAL B O 1
ATOM 3380 N N . ASN B 1 179 ? -0.057 50.375 12.945 1 97.38 179 ASN B N 1
ATOM 3381 C CA . ASN B 1 179 ? 0.364 51.688 13.359 1 97.38 179 ASN B CA 1
ATOM 3382 C C . ASN B 1 179 ? 1.749 52.031 12.82 1 97.38 179 ASN B C 1
ATOM 3384 O O . ASN B 1 179 ? 2.627 52.469 13.578 1 97.38 179 ASN B O 1
ATOM 3388 N N . THR B 1 180 ? 2.043 51.688 11.586 1 95.19 180 THR B N 1
ATOM 3389 C CA . THR B 1 180 ? 3.189 52.031 10.75 1 95.19 180 THR B CA 1
ATOM 3390 C C . THR B 1 180 ? 4.375 51.125 11.062 1 95.19 180 THR B C 1
ATOM 3392 O O . THR B 1 180 ? 5.406 51.188 10.391 1 95.19 180 THR B O 1
ATOM 3395 N N . LEU B 1 181 ? 4.199 50.281 12.039 1 97.38 181 LEU B N 1
ATOM 3396 C CA . LEU B 1 181 ? 5.266 49.344 12.375 1 97.38 181 LEU B CA 1
ATOM 3397 C C . LEU B 1 181 ? 5.051 48 11.695 1 97.38 181 LEU B C 1
ATOM 3399 O O . LEU B 1 181 ? 3.932 47.5 11.68 1 97.38 181 LEU B O 1
ATOM 3403 N N . PRO B 1 182 ? 6.066 47.469 11.148 1 97.75 182 PRO B N 1
ATOM 3404 C CA . PRO B 1 182 ? 5.922 46.156 10.5 1 97.75 182 PRO B CA 1
ATOM 3405 C C . PRO B 1 182 ? 5.754 45.031 11.508 1 97.75 182 PRO B C 1
ATOM 3407 O O . PRO B 1 182 ? 6.434 45 12.531 1 97.75 182 PRO B O 1
ATOM 3410 N N . VAL B 1 183 ? 4.773 44.188 11.242 1 97.5 183 VAL B N 1
ATOM 3411 C CA . VAL B 1 183 ? 4.516 43 12.055 1 97.5 183 VAL B CA 1
ATOM 3412 C C . VAL B 1 183 ? 4.328 41.781 11.148 1 97.5 183 VAL B C 1
ATOM 3414 O O . VAL B 1 183 ? 3.732 41.875 10.078 1 97.5 183 VAL B O 1
ATOM 3417 N N . PHE B 1 184 ? 4.859 40.625 11.578 1 97 184 PHE B N 1
ATOM 3418 C CA . PHE B 1 184 ? 4.668 39.406 10.82 1 97 184 PHE B CA 1
ATOM 3419 C C . PHE B 1 184 ? 3.562 38.562 11.438 1 97 184 PHE B C 1
ATOM 3421 O O . PHE B 1 184 ? 3.605 38.25 12.625 1 97 184 PHE B O 1
ATOM 3428 N N . ILE B 1 185 ? 2.643 38.25 10.555 1 96.12 185 ILE B N 1
ATOM 3429 C CA . ILE B 1 185 ? 1.479 37.469 10.977 1 96.12 185 ILE B CA 1
ATOM 3430 C C . ILE B 1 185 ? 1.618 36.031 10.508 1 96.12 185 ILE B C 1
ATOM 3432 O O . ILE B 1 185 ? 1.997 35.781 9.359 1 96.12 185 ILE B O 1
ATOM 3436 N N . HIS B 1 186 ? 1.237 35.125 11.406 1 96.06 186 HIS B N 1
ATOM 3437 C CA . HIS B 1 186 ? 1.365 33.688 11.102 1 96.06 186 HIS B CA 1
ATOM 3438 C C . HIS B 1 186 ? -0.002 33.031 10.984 1 96.06 186 HIS B C 1
ATOM 3440 O O . HIS B 1 186 ? -0.182 31.891 11.422 1 96.06 186 HIS B O 1
ATOM 3446 N N . SER B 1 187 ? -0.935 33.812 10.555 1 94.5 187 SER B N 1
ATOM 3447 C CA . SER B 1 187 ? -2.281 33.312 10.312 1 94.5 187 SER B CA 1
ATOM 3448 C C . SER B 1 187 ? -2.924 34 9.109 1 94.5 187 SER B C 1
ATOM 3450 O O . SER B 1 187 ? -2.572 35.156 8.781 1 94.5 187 SER B O 1
ATOM 3452 N N . ARG B 1 188 ? -3.891 33.312 8.5 1 93.31 188 ARG B N 1
ATOM 3453 C CA . ARG B 1 188 ? -4.555 33.875 7.336 1 93.31 188 ARG B CA 1
ATOM 3454 C C . ARG B 1 188 ? -5.738 34.75 7.75 1 93.31 188 ARG B C 1
ATOM 3456 O O . ARG B 1 188 ? -6.234 35.531 6.957 1 93.31 188 ARG B O 1
ATOM 3463 N N . SER B 1 189 ? -6.152 34.625 8.945 1 94.5 189 SER B N 1
ATOM 3464 C CA . SER B 1 189 ? -7.27 35.406 9.469 1 94.5 189 SER B CA 1
ATOM 3465 C C . SER B 1 189 ? -7.047 35.781 10.93 1 94.5 189 SER B C 1
ATOM 3467 O O . SER B 1 189 ? -6.48 35 11.703 1 94.5 189 SER B O 1
ATOM 3469 N N . LEU B 1 190 ? -7.531 37 11.289 1 96.38 190 LEU B N 1
ATOM 3470 C CA . LEU B 1 190 ? -7.438 37.469 12.664 1 96.38 190 LEU B CA 1
ATOM 3471 C C . LEU B 1 190 ? -8.781 38 13.148 1 96.38 190 LEU B C 1
ATOM 3473 O O . LEU B 1 190 ? -9.531 38.594 12.375 1 96.38 190 LEU B O 1
ATOM 3477 N N . THR B 1 191 ? -8.961 37.75 14.375 1 95.94 191 THR B N 1
ATOM 3478 C CA . THR B 1 191 ? -10.102 38.406 15.016 1 95.94 191 THR B CA 1
ATOM 3479 C C . THR B 1 191 ? -9.773 39.844 15.383 1 95.94 191 THR B C 1
ATOM 3481 O O . THR B 1 191 ? -8.609 40.25 15.375 1 95.94 191 THR B O 1
ATOM 3484 N N . TYR B 1 192 ? -10.852 40.594 15.734 1 96.19 192 TYR B N 1
ATOM 3485 C CA . TYR B 1 192 ? -10.695 41.938 16.234 1 96.19 192 TYR B CA 1
ATOM 3486 C C . TYR B 1 192 ? -9.68 42 17.375 1 96.19 192 TYR B C 1
ATOM 3488 O O . TYR B 1 192 ? -8.719 42.781 17.328 1 96.19 192 TYR B O 1
ATOM 3496 N N . TRP B 1 193 ? -9.797 41.156 18.234 1 95.5 193 TRP B N 1
ATOM 3497 C CA . TRP B 1 193 ? -8.969 41.219 19.438 1 95.5 193 TRP B CA 1
ATOM 3498 C C . TRP B 1 193 ? -7.543 40.781 19.141 1 95.5 193 TRP B C 1
ATOM 3500 O O . TRP B 1 193 ? -6.59 41.281 19.75 1 95.5 193 TRP B O 1
ATOM 3510 N N . GLU B 1 194 ? -7.402 39.906 18.219 1 96.06 194 GLU B N 1
ATOM 3511 C CA . GLU B 1 194 ? -6.055 39.5 17.812 1 96.06 194 GLU B CA 1
ATOM 3512 C C . GLU B 1 194 ? -5.312 40.688 17.156 1 96.06 194 GLU B C 1
ATOM 3514 O O . GLU B 1 194 ? -4.113 40.844 17.391 1 96.06 194 GLU B O 1
ATOM 3519 N N . VAL B 1 195 ? -6.074 41.406 16.422 1 97.25 195 VAL B N 1
ATOM 3520 C CA . VAL B 1 195 ? -5.477 42.594 15.805 1 97.25 195 VAL B CA 1
ATOM 3521 C C . VAL B 1 195 ? -5.117 43.625 16.891 1 97.25 195 VAL B C 1
ATOM 3523 O O . VAL B 1 195 ? -4.02 44.188 16.875 1 97.25 195 VAL B O 1
ATOM 3526 N N . VAL B 1 196 ? -6.02 43.812 17.781 1 96.94 196 VAL B N 1
ATOM 3527 C CA . VAL B 1 196 ? -5.785 44.75 18.891 1 96.94 196 VAL B CA 1
ATOM 3528 C C . VAL B 1 196 ? -4.504 44.375 19.625 1 96.94 196 VAL B C 1
ATOM 3530 O O . VAL B 1 196 ? -3.67 45.219 19.906 1 96.94 196 VAL B O 1
ATOM 3533 N N . ARG B 1 197 ? -4.273 43.125 19.797 1 96.69 197 ARG B N 1
ATOM 3534 C CA . ARG B 1 197 ? -3.152 42.656 20.594 1 96.69 197 ARG B CA 1
ATOM 3535 C C . ARG B 1 197 ? -1.841 42.781 19.828 1 96.69 197 ARG B C 1
ATOM 3537 O O . ARG B 1 197 ? -0.76 42.656 20.406 1 96.69 197 ARG B O 1
ATOM 3544 N N . LEU B 1 198 ? -1.94 42.969 18.578 1 96.31 198 LEU B N 1
ATOM 3545 C CA . LEU B 1 198 ? -0.729 43.25 17.812 1 96.31 198 LEU B CA 1
ATOM 3546 C C . LEU B 1 198 ? -0.128 44.594 18.25 1 96.31 198 LEU B C 1
ATOM 3548 O O . LEU B 1 198 ? 1.095 44.75 18.25 1 96.31 198 LEU B O 1
ATOM 3552 N N . ALA B 1 199 ? -0.982 45.531 18.578 1 96.12 199 ALA B N 1
ATOM 3553 C CA . ALA B 1 199 ? -0.55 46.844 19.016 1 96.12 199 ALA B CA 1
ATOM 3554 C C . ALA B 1 199 ? -0.455 46.938 20.531 1 96.12 199 ALA B C 1
ATOM 3556 O O . ALA B 1 199 ? 0.423 47.625 21.062 1 96.12 199 ALA B O 1
ATOM 3557 N N . TYR B 1 200 ? -1.33 46.219 21.172 1 95.12 200 TYR B N 1
ATOM 3558 C CA . TYR B 1 200 ? -1.425 46.219 22.625 1 95.12 200 TYR B CA 1
ATOM 3559 C C . TYR B 1 200 ? -1.483 44.812 23.172 1 95.12 200 TYR B C 1
ATOM 3561 O O . TYR B 1 200 ? -2.562 44.312 23.484 1 95.12 200 TYR B O 1
ATOM 3569 N N . PRO B 1 201 ? -0.396 44.188 23.422 1 94.38 201 PRO B N 1
ATOM 3570 C CA . PRO B 1 201 ? -0.31 42.781 23.75 1 94.38 201 PRO B CA 1
ATOM 3571 C C . PRO B 1 201 ? -1.059 42.406 25.031 1 94.38 201 PRO B C 1
ATOM 3573 O O . PRO B 1 201 ? -1.537 41.281 25.172 1 94.38 201 PRO B O 1
ATOM 3576 N N . GLU B 1 202 ? -1.28 43.344 25.906 1 92.75 202 GLU B N 1
ATOM 3577 C CA . GLU B 1 202 ? -1.904 43.062 27.203 1 92.75 202 GLU B CA 1
ATOM 3578 C C . GLU B 1 202 ? -3.391 43.406 27.188 1 92.75 202 GLU B C 1
ATOM 3580 O O . GLU B 1 202 ? -4.074 43.281 28.203 1 92.75 202 GLU B O 1
ATOM 3585 N N . ALA B 1 203 ? -3.812 43.812 25.969 1 92.12 203 ALA B N 1
ATOM 3586 C CA . ALA B 1 203 ? -5.211 44.25 25.875 1 92.12 203 ALA B CA 1
ATOM 3587 C C . ALA B 1 203 ? -6.145 43.031 26.078 1 92.12 203 ALA B C 1
ATOM 3589 O O . ALA B 1 203 ? -5.914 41.969 25.516 1 92.12 203 ALA B O 1
ATOM 3590 N N . GLU B 1 204 ? -7.148 43.156 26.906 1 90.25 204 GLU B N 1
ATOM 3591 C CA . GLU B 1 204 ? -8.18 42.156 27.141 1 90.25 204 GLU B CA 1
ATOM 3592 C C . GLU B 1 204 ? -9.578 42.75 26.969 1 90.25 204 GLU B C 1
ATOM 3594 O O . GLU B 1 204 ? -9.797 43.938 27.25 1 90.25 204 GLU B O 1
ATOM 3599 N N . PRO B 1 205 ? -10.398 41.781 26.531 1 87.81 205 PRO B N 1
ATOM 3600 C CA . PRO B 1 205 ? -11.773 42.281 26.453 1 87.81 205 PRO B CA 1
ATOM 3601 C C . PRO B 1 205 ? -12.328 42.688 27.812 1 87.81 205 PRO B C 1
ATOM 3603 O O . PRO B 1 205 ? -12.039 42.062 28.828 1 87.81 205 PRO B O 1
ATOM 3606 N N . GLY B 1 206 ? -12.898 43.844 27.875 1 82.94 206 GLY B N 1
ATOM 3607 C CA . GLY B 1 206 ? -13.516 44.375 29.078 1 82.94 206 GLY B CA 1
ATOM 3608 C C . GLY B 1 206 ? -14.453 45.531 28.797 1 82.94 206 GLY B C 1
ATOM 3609 O O . GLY B 1 206 ? -14.531 46.031 27.672 1 82.94 206 GLY B O 1
ATOM 3610 N N . PRO B 1 207 ? -15.328 45.812 29.797 1 78.75 207 PRO B N 1
ATOM 3611 C CA . PRO B 1 207 ? -16.328 46.844 29.609 1 78.75 207 PRO B CA 1
ATOM 3612 C C . PRO B 1 207 ? -15.711 48.188 29.25 1 78.75 207 PRO B C 1
ATOM 3614 O O . PRO B 1 207 ? -16.344 49 28.547 1 78.75 207 PRO B O 1
ATOM 3617 N N . ASN B 1 208 ? -14.508 48.406 29.641 1 74.44 208 ASN B N 1
ATOM 3618 C CA . ASN B 1 208 ? -13.867 49.719 29.422 1 74.44 208 ASN B CA 1
ATOM 3619 C C . ASN B 1 208 ? -12.828 49.625 28.312 1 74.44 208 ASN B C 1
ATOM 3621 O O . ASN B 1 208 ? -12.156 50.625 28.016 1 74.44 208 ASN B O 1
ATOM 3625 N N . ALA B 1 209 ? -12.742 48.5 27.734 1 73 209 ALA B N 1
ATOM 3626 C CA . ALA B 1 209 ? -11.695 48.344 26.734 1 73 209 ALA B CA 1
ATOM 3627 C C . ALA B 1 209 ? -12.273 48.469 25.328 1 73 209 ALA B C 1
ATOM 3629 O O . ALA B 1 209 ? -12.922 47.531 24.828 1 73 209 ALA B O 1
ATOM 3630 N N . HIS B 1 210 ? -12.148 49.625 24.812 1 85.19 210 HIS B N 1
ATOM 3631 C CA . HIS B 1 210 ? -12.602 49.844 23.438 1 85.19 210 HIS B CA 1
ATOM 3632 C C . HIS B 1 210 ? -11.469 50.312 22.547 1 85.19 210 HIS B C 1
ATOM 3634 O O . HIS B 1 210 ? -10.703 51.219 22.938 1 85.19 210 HIS B O 1
ATOM 3640 N N . PHE B 1 211 ? -11.305 49.594 21.516 1 94.38 211 PHE B N 1
ATOM 3641 C CA . PHE B 1 211 ? -10.32 50 20.516 1 94.38 211 PHE B CA 1
ATOM 3642 C C . PHE B 1 211 ? -10.984 50.25 19.172 1 94.38 211 PHE B C 1
ATOM 3644 O O . PHE B 1 211 ? -11.922 49.531 18.797 1 94.38 211 PHE B O 1
ATOM 3651 N N . THR B 1 212 ? -10.578 51.344 18.5 1 95.19 212 THR B N 1
ATOM 3652 C CA . THR B 1 212 ? -10.922 51.531 17.094 1 95.19 212 THR B CA 1
ATOM 3653 C C . THR B 1 212 ? -9.891 50.875 16.188 1 95.19 212 THR B C 1
ATOM 3655 O O . THR B 1 212 ? -8.695 51.188 16.266 1 95.19 212 THR B O 1
ATOM 3658 N N . VAL B 1 213 ? -10.297 49.969 15.422 1 97.12 213 VAL B N 1
ATOM 3659 C CA . VAL B 1 213 ? -9.422 49.25 14.5 1 97.12 213 VAL B CA 1
ATOM 3660 C C . VAL B 1 213 ? -9.875 49.5 13.062 1 97.12 213 VAL B C 1
ATOM 3662 O O . VAL B 1 213 ? -11.031 49.25 12.719 1 97.12 213 VAL B O 1
ATOM 3665 N N . THR B 1 214 ? -8.984 50.031 12.258 1 97.06 214 THR B N 1
ATOM 3666 C CA . THR B 1 214 ? -9.227 50.188 10.828 1 97.06 214 THR B CA 1
ATOM 3667 C C . THR B 1 214 ? -8.117 49.5 10.023 1 97.06 214 THR B C 1
ATOM 3669 O O . THR B 1 214 ? -7.023 49.281 10.539 1 97.06 214 THR B O 1
ATOM 3672 N N . PHE B 1 215 ? -8.406 49.094 8.883 1 97.56 215 PHE B N 1
ATOM 3673 C CA . PHE B 1 215 ? -7.363 48.531 8.023 1 97.56 215 PHE B CA 1
ATOM 3674 C C . PHE B 1 215 ? -7.59 48.938 6.574 1 97.56 215 PHE B C 1
ATOM 3676 O O . PHE B 1 215 ? -8.711 49.281 6.188 1 97.56 215 PHE B O 1
ATOM 3683 N N . ALA B 1 216 ? -6.504 49 5.816 1 96.5 216 ALA B N 1
ATOM 3684 C CA . ALA B 1 216 ? -6.496 49.281 4.387 1 96.5 216 ALA B CA 1
ATOM 3685 C C . ALA B 1 216 ? -5.613 48.312 3.629 1 96.5 216 ALA B C 1
ATOM 3687 O O . ALA B 1 216 ? -4.93 47.469 4.238 1 96.5 216 ALA B O 1
ATOM 3688 N N . LYS B 1 217 ? -5.805 48.25 2.232 1 95.88 217 LYS B N 1
ATOM 3689 C CA . LYS B 1 217 ? -5.016 47.438 1.316 1 95.88 217 LYS B CA 1
ATOM 3690 C C . LYS B 1 217 ? -5.285 45.938 1.532 1 95.88 217 LYS B C 1
ATOM 3692 O O . LYS B 1 217 ? -4.363 45.125 1.507 1 95.88 217 LYS B O 1
ATOM 3697 N N . GLY B 1 218 ? -6.488 45.75 1.92 1 93.25 218 GLY B N 1
ATOM 3698 C CA . GLY B 1 218 ? -6.895 44.375 2.082 1 93.25 218 GLY B CA 1
ATOM 3699 C C . GLY B 1 218 ? -7.344 43.719 0.784 1 93.25 218 GLY B C 1
ATOM 3700 O O . GLY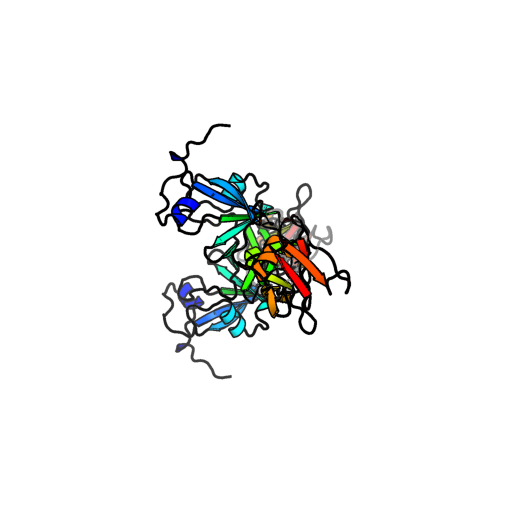 B 1 218 ? -6.977 44.188 -0.301 1 93.25 218 GLY B O 1
ATOM 3701 N N . HIS B 1 219 ? -7.988 42.594 0.897 1 91.19 219 HIS B N 1
ATOM 3702 C CA . HIS B 1 219 ? -8.43 41.844 -0.271 1 91.19 219 HIS B CA 1
ATOM 3703 C C . HIS B 1 219 ? -9.484 42.594 -1.057 1 91.19 219 HIS B C 1
ATOM 3705 O O . HIS B 1 219 ? -9.633 42.406 -2.266 1 91.19 219 HIS B O 1
ATOM 3711 N N . GLU B 1 220 ? -10.18 43.438 -0.307 1 84.88 220 GLU B N 1
ATOM 3712 C CA . GLU B 1 220 ? -11.281 44.188 -0.914 1 84.88 220 GLU B CA 1
ATOM 3713 C C . GLU B 1 220 ? -10.797 45.469 -1.552 1 84.88 220 GLU B C 1
ATOM 3715 O O . GLU B 1 220 ? -11.578 46.219 -2.168 1 84.88 220 GLU B O 1
ATOM 3720 N N . GLY B 1 221 ? -9.57 45.781 -1.421 1 86.44 221 GLY B N 1
ATOM 3721 C CA . GLY B 1 221 ? -9.047 47 -2.039 1 86.44 221 GLY B CA 1
ATOM 3722 C C . GLY B 1 221 ? -8.328 47.906 -1.06 1 86.44 221 GLY B C 1
ATOM 3723 O O . GLY B 1 221 ? -8 47.5 0.054 1 86.44 221 GLY B O 1
ATOM 3724 N N . ASN B 1 222 ? -8.156 49.156 -1.517 1 89.75 222 ASN B N 1
ATOM 3725 C CA . ASN B 1 222 ? -7.289 50.062 -0.782 1 89.75 222 ASN B CA 1
ATOM 3726 C C . ASN B 1 222 ? -8.078 50.906 0.208 1 89.75 222 ASN B C 1
ATOM 3728 O O . ASN B 1 222 ? -7.5 51.625 1.017 1 89.75 222 ASN B O 1
ATOM 3732 N N . SER B 1 223 ? -9.367 50.75 0.2 1 90.94 223 SER B N 1
ATOM 3733 C CA . SER B 1 223 ? -10.195 51.625 1.052 1 90.94 223 SER B CA 1
ATOM 3734 C C . SER B 1 223 ? -10.031 51.25 2.523 1 90.94 223 SER B C 1
ATOM 3736 O O . SER B 1 223 ? -9.734 50.094 2.852 1 90.94 223 SER B O 1
ATOM 3738 N N . LEU B 1 224 ? -10.227 52.281 3.242 1 94.06 224 LEU B N 1
ATOM 3739 C CA . LEU B 1 224 ? -10.188 52.062 4.688 1 94.06 224 LEU B CA 1
ATOM 3740 C C . LEU B 1 224 ? -11.461 51.375 5.172 1 94.06 224 LEU B C 1
ATOM 3742 O O . LEU B 1 224 ? -12.57 51.844 4.859 1 94.06 224 LEU B O 1
ATOM 3746 N N . THR B 1 225 ? -11.312 50.344 5.902 1 95.69 225 THR B N 1
ATOM 3747 C CA . THR B 1 225 ? -12.438 49.562 6.414 1 95.69 225 THR B CA 1
ATOM 3748 C C . THR B 1 225 ? -12.359 49.438 7.934 1 95.69 225 THR B C 1
ATOM 3750 O O . THR B 1 225 ? -11.273 49.281 8.492 1 95.69 225 THR B O 1
ATOM 3753 N N . ASN B 1 226 ? -13.477 49.562 8.594 1 95.88 226 ASN B N 1
ATOM 3754 C CA . ASN B 1 226 ? -13.539 49.375 10.039 1 95.88 226 ASN B CA 1
ATOM 3755 C C . ASN B 1 226 ? -13.664 47.906 10.414 1 95.88 226 ASN B C 1
ATOM 3757 O O . ASN B 1 226 ? -14.406 47.156 9.773 1 95.88 226 ASN B O 1
ATOM 3761 N N . LEU B 1 227 ? -12.898 47.469 11.375 1 96.5 227 LEU B N 1
ATOM 3762 C CA . LEU B 1 227 ? -13.023 46.156 11.992 1 96.5 227 LEU B CA 1
ATOM 3763 C C . LEU B 1 227 ? -13.594 46.281 13.406 1 96.5 227 LEU B C 1
ATOM 3765 O O . LEU B 1 227 ? -13.023 46.969 14.25 1 96.5 227 LEU B O 1
ATOM 3769 N N . VAL B 1 228 ? -14.672 45.656 13.672 1 94.31 228 VAL B N 1
ATOM 3770 C CA . VAL B 1 228 ? -15.32 45.781 14.969 1 94.31 228 VAL B CA 1
ATOM 3771 C C . VAL B 1 228 ? -15.258 44.469 15.719 1 94.31 228 VAL B C 1
ATOM 3773 O O . VAL B 1 228 ? -14.945 43.406 15.133 1 94.31 228 VAL B O 1
ATOM 3776 N N . ASP B 1 229 ? -15.547 44.562 16.984 1 92.69 229 ASP B N 1
ATOM 3777 C CA . ASP B 1 229 ? -15.539 43.375 17.812 1 92.69 229 ASP B CA 1
ATOM 3778 C C . ASP B 1 229 ? -16.516 42.312 17.281 1 92.69 229 ASP B C 1
ATOM 3780 O O . ASP B 1 229 ? -17.641 42.625 16.906 1 92.69 229 ASP B O 1
ATOM 3784 N N . GLY B 1 230 ? -16.031 41.062 17.25 1 93.81 230 GLY B N 1
ATOM 3785 C CA . GLY B 1 230 ? -16.828 39.969 16.719 1 93.81 230 GLY B CA 1
ATOM 3786 C C . GLY B 1 230 ? -16.5 39.656 15.266 1 93.81 230 GLY B C 1
ATOM 3787 O O . GLY B 1 230 ? -16.875 38.594 14.773 1 93.81 230 GLY B O 1
ATOM 3788 N N . GLN B 1 231 ? -15.805 40.5 14.625 1 95.38 231 GLN B N 1
ATOM 3789 C CA . GLN B 1 231 ? -15.461 40.312 13.227 1 95.38 231 GLN B CA 1
ATOM 3790 C C . GLN B 1 231 ? -14.039 39.781 13.078 1 95.38 231 GLN B C 1
ATOM 3792 O O . GLN B 1 231 ? -13.258 39.812 14.031 1 95.38 231 GLN B O 1
ATOM 3797 N N . HIS B 1 232 ? -13.82 39.188 11.945 1 96.25 232 HIS B N 1
ATOM 3798 C CA . HIS B 1 232 ? -12.484 38.781 11.555 1 96.25 232 HIS B CA 1
ATOM 3799 C C . HIS B 1 232 ? -12.07 39.375 10.227 1 96.25 232 HIS B C 1
ATOM 3801 O O . HIS B 1 232 ? -12.906 39.906 9.492 1 96.25 232 HIS B O 1
ATOM 3807 N N . VAL B 1 233 ? -10.797 39.406 9.992 1 96.19 233 VAL B N 1
ATOM 3808 C CA . VAL B 1 233 ? -10.266 40 8.758 1 96.19 233 VAL B CA 1
ATOM 3809 C C . VAL B 1 233 ? -9.273 39 8.133 1 96.19 233 VAL B C 1
ATOM 3811 O O . VAL B 1 233 ? -8.469 38.406 8.836 1 96.19 233 VAL B O 1
ATOM 3814 N N . ARG B 1 234 ? -9.336 38.781 6.809 1 95.69 234 ARG B N 1
ATOM 3815 C CA . ARG B 1 234 ? -8.344 38.031 6.062 1 95.69 234 ARG B CA 1
ATOM 3816 C C . ARG B 1 234 ? -7.09 38.844 5.805 1 95.69 234 ARG B C 1
ATOM 3818 O O . ARG B 1 234 ? -7.176 40 5.402 1 95.69 234 ARG B O 1
ATOM 3825 N N . ILE B 1 235 ? -6.047 38.25 5.996 1 96.12 235 ILE B N 1
ATOM 3826 C CA . ILE B 1 235 ? -4.789 38.969 5.996 1 96.12 235 ILE B CA 1
ATOM 3827 C C . ILE B 1 235 ? -4.125 38.844 4.629 1 96.12 235 ILE B C 1
ATOM 3829 O O .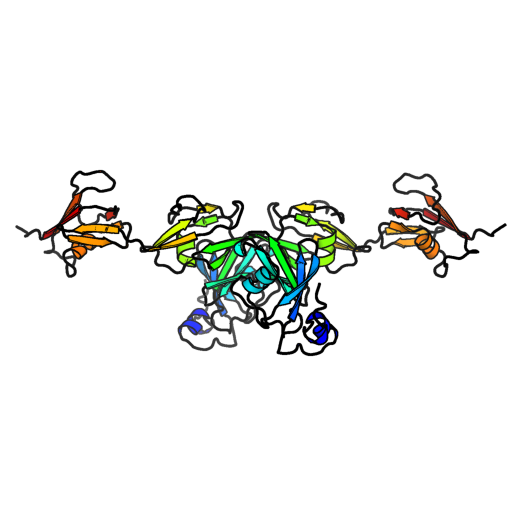 ILE B 1 235 ? -4.102 37.781 4.027 1 96.12 235 ILE B O 1
ATOM 3833 N N . LYS B 1 236 ? -3.652 39.906 4.168 1 95.12 236 LYS B N 1
ATOM 3834 C CA . LYS B 1 236 ? -2.895 40.062 2.93 1 95.12 236 LYS B CA 1
ATOM 3835 C C . LYS B 1 236 ? -1.611 40.844 3.158 1 95.12 236 LYS B C 1
ATOM 3837 O O . LYS B 1 236 ? -1.584 41.781 3.971 1 95.12 236 LYS B O 1
ATOM 3842 N N . LYS B 1 237 ? -0.629 40.406 2.445 1 96 237 LYS B N 1
ATOM 3843 C CA . LYS B 1 237 ? 0.64 41.125 2.557 1 96 237 LYS B CA 1
ATOM 3844 C C . LYS B 1 237 ? 0.458 42.625 2.281 1 96 237 LYS B C 1
ATOM 3846 O O . LYS B 1 237 ? -0.184 43 1.3 1 96 237 LYS B O 1
ATOM 3851 N N . GLY B 1 238 ? 1.021 43.375 3.129 1 96.56 238 GLY B N 1
ATOM 3852 C CA . GLY B 1 238 ? 1.043 44.812 2.891 1 96.56 238 GLY B CA 1
ATOM 3853 C C . GLY B 1 238 ? -0.122 45.562 3.533 1 96.56 238 GLY B C 1
ATOM 3854 O O . GLY B 1 238 ? -0.18 46.781 3.508 1 96.56 238 GLY B O 1
ATOM 3855 N N . MET B 1 239 ? -1.003 44.812 4.129 1 97.44 239 MET B N 1
ATOM 3856 C CA . MET B 1 239 ? -2.129 45.469 4.805 1 97.44 239 MET B CA 1
ATOM 3857 C C . MET B 1 239 ? -1.641 46.438 5.875 1 97.44 239 MET B C 1
ATOM 3859 O O . MET B 1 239 ? -0.603 46.219 6.5 1 97.44 239 MET B O 1
ATOM 3863 N N . HIS B 1 240 ? -2.447 47.531 6.074 1 97.56 240 HIS B N 1
ATOM 3864 C CA . HIS B 1 240 ? -2.172 48.531 7.102 1 97.56 240 HIS B CA 1
ATOM 3865 C C . HIS B 1 240 ? -3.295 48.594 8.133 1 97.56 240 HIS B C 1
ATOM 3867 O O . HIS B 1 240 ? -4.445 48.875 7.789 1 97.56 240 HIS B O 1
ATOM 3873 N N . PHE B 1 241 ? -2.941 48.406 9.352 1 97.94 241 PHE B N 1
ATOM 3874 C CA . PHE B 1 241 ? -3.898 48.5 10.453 1 97.94 241 PHE B CA 1
ATOM 3875 C C . PHE B 1 241 ? -3.613 49.719 11.32 1 97.94 241 PHE B C 1
ATOM 3877 O O . PHE B 1 241 ? -2.453 50.062 11.57 1 97.94 241 PHE B O 1
ATOM 3884 N N . ASN B 1 242 ? -4.641 50.375 11.711 1 97.75 242 ASN B N 1
ATOM 3885 C CA . ASN B 1 242 ? -4.602 51.406 12.742 1 97.75 242 ASN B CA 1
ATOM 3886 C C . ASN B 1 242 ? -5.406 51 13.977 1 97.75 242 ASN B C 1
ATOM 3888 O O . ASN B 1 242 ? -6.605 50.75 13.875 1 97.75 242 ASN B O 1
ATOM 3892 N N . VAL B 1 243 ? -4.762 50.875 15.047 1 97.56 243 VAL B N 1
ATOM 3893 C CA . VAL B 1 243 ? -5.375 50.5 16.312 1 97.56 243 VAL B CA 1
ATOM 3894 C C . VAL B 1 243 ? -5.172 51.594 17.344 1 97.56 243 VAL B C 1
ATOM 3896 O O . VAL B 1 243 ? -4.035 51.938 17.688 1 97.56 243 VAL B O 1
ATOM 3899 N N . THR B 1 244 ? -6.195 52.156 17.828 1 95.44 244 THR B N 1
ATOM 3900 C CA . THR B 1 244 ? -6.121 53.25 18.797 1 95.44 244 THR B CA 1
ATOM 3901 C C . THR B 1 244 ? -7.121 53.031 19.938 1 95.44 244 THR B C 1
ATOM 3903 O O . THR B 1 244 ? -8.273 52.656 19.688 1 95.44 244 THR B O 1
ATOM 3906 N N . PRO B 1 245 ? -6.648 53.188 21.203 1 93.25 245 PRO B N 1
ATOM 3907 C CA . PRO B 1 245 ? -7.621 53.125 22.297 1 93.25 245 PRO B CA 1
ATOM 3908 C C . PRO B 1 245 ? -8.711 54.188 22.188 1 93.25 245 PRO B C 1
ATOM 3910 O O . PRO B 1 245 ? -8.445 55.312 21.766 1 93.25 245 PRO B O 1
ATOM 3913 N N . THR B 1 246 ? -9.914 53.781 22.25 1 85.56 246 THR B N 1
ATOM 3914 C CA . THR B 1 246 ? -11.039 54.719 22.219 1 85.56 246 THR B CA 1
ATOM 3915 C C . THR B 1 246 ? -11.508 55.031 23.625 1 85.56 246 THR B C 1
ATOM 3917 O O . THR B 1 246 ? -11.664 54.125 24.453 1 85.56 246 THR B O 1
ATOM 3920 N N . ASP B 1 247 ? -11.32 56.312 24.297 1 68.62 247 ASP B N 1
ATOM 3921 C CA . ASP B 1 247 ? -11.852 56.781 25.578 1 68.62 247 ASP B CA 1
ATOM 3922 C C . ASP B 1 247 ? -13.375 56.75 25.594 1 68.62 247 ASP B C 1
ATOM 3924 O O . ASP B 1 247 ? -14.016 56.969 24.562 1 68.62 247 ASP B O 1
ATOM 3928 N N . LYS B 1 248 ? -14.008 55.844 26.391 1 56.75 248 LYS B N 1
ATOM 3929 C CA . LYS B 1 248 ? -15.422 56.125 26.609 1 56.75 248 LYS B CA 1
ATOM 3930 C C . LYS B 1 248 ? -15.641 57.625 26.938 1 56.75 248 LYS B C 1
ATOM 3932 O O . LYS B 1 248 ? -14.977 58.156 27.812 1 56.75 248 LYS B O 1
ATOM 3937 N N . SER B 1 249 ? -15.984 58.406 25.891 1 40.28 249 SER B N 1
ATOM 3938 C CA . SER B 1 249 ? -16.75 59.5 26.516 1 40.28 249 SER B CA 1
ATOM 3939 C C . SER B 1 249 ? -17.844 58.938 27.406 1 40.28 249 SER B C 1
ATOM 3941 O O . SER B 1 249 ? -18.344 57.844 27.188 1 40.28 249 SER B O 1
#

Foldseek 3Di:
DDPPPPVAAFELVVCLVVVHFTDPFHFYWFWEAELLRDTDIFTAGDQWAAQLRRCVSVVNPPSQQKWKWWQAPVRATDTGDRGHIDRSRDRRGRYMYMDRADDWFWAEEPRHIHIHGDQKHAQLRVCVSVVHDLFFKWKWWDDPPDDTHTGDRGRIDGRPPPDHIYMYIGTQWAWEAEVNHIDTDRGQKDFPVRSLCVVPVPDDDDPQWDKWKWKAPAPVHGDIDTHDHPDMGGDHHYMYMYIDTDGDD/DDPPPPVAAFELVVCLVVVHFTDPFHFYWFWEAELLRDTDIFTAGDQWAAQLRRCVSVVNPPSQQKWKWWQAPVRATDTGDRGHIDRSRDRRRRYMYMDRADDWFWAEEPRHIHIHGDQKHAQLRVCVSVVHDLFFKWKWWDDPPDDTHTGDRGRIDGRPPPDHIYMYIGTQWAWEAEVNHIDTDRGQKDFPVRSLCVVPVPQDDDPQWDKWKWKAPAPVHGDIDTHDHPDMGGDHHYMYMYIDTDGDD

InterPro domains:
  IPR027802 Multi-ubiquitin domain [PF14452] (40-100)
  IPR027802 Multi-ubiquitin domain [PF14452] (105-168)
  IPR027802 Multi-ubiquitin domain [PF14452] (175-247)

Sequence (498 aa):
MSQLNDFEVEDVAAAVLAGRAVRDHGPYKIELGNDALEYRPLVIADPVPTGQQVLEAAELRPVDEYLLFQVLTNGHLELLSPSETSDLRLAGIEKFLAFKSDRTFRFFIDGRAQDWGAQRISGRTLKQLAGVDAQKYDIFLVIPGDDDELIEDRDLFDLARLGVEHFAAVEINIKVFVNTLPVFIHSRSLTYWEVVRLAYPEAEPGPNAHFTVTFAKGHEGNSLTNLVDGQHVRIKKGMHFNVTPTDKSMSQLNDFEVEDVAAAVLAGRAVRDHGPYKIELGNDALEYRPLVIADPVPTGQQVLEAAELRPVDEYLLFQVLTNGHLELLSPSETSDLRLAGIEKFLAFKSDRTFRFFIDGRAQDWGAQRISGRTLKQLAGVDAQKYDIFLVIPGDDDELIEDRDLFDLARLGVEHFAAVEINIKVFVNTLPVFIHSRSLTYWEVVRLAYPEAEPGPNAHFTVTFAKGHEGNSLTNLVDGQHVRIKKGMHFNVTPTDKS

Solvent-accessible surface area (backbone atoms only — not comparable to full-atom values): 27386 Å² total; per-residue (Å²): 130,81,77,75,58,74,87,57,45,41,47,36,57,59,24,47,74,70,69,43,80,46,67,89,63,55,34,32,33,33,35,42,23,39,85,73,70,53,68,42,81,41,68,41,64,57,56,58,34,29,35,43,53,53,34,51,67,68,68,46,77,67,56,79,44,43,41,39,27,39,36,40,78,86,67,48,60,40,82,42,51,53,85,39,67,50,56,47,54,44,82,49,51,33,41,33,36,48,26,85,30,37,43,33,36,40,33,26,48,69,84,40,79,42,66,37,46,55,58,57,45,32,28,49,44,51,31,54,76,70,70,49,57,69,67,35,37,44,42,28,41,59,39,90,98,51,78,61,41,80,43,48,52,83,40,70,46,67,61,77,49,86,63,51,50,40,32,36,76,40,72,41,74,35,52,27,24,52,69,85,38,80,44,76,37,46,44,59,60,39,41,36,65,57,53,46,30,73,80,36,73,83,66,59,92,47,98,80,56,42,68,48,34,36,36,25,40,40,91,92,34,69,60,80,40,82,54,48,86,92,39,70,46,68,62,43,68,65,19,39,33,40,73,42,82,43,76,80,124,131,83,78,75,60,74,87,58,44,41,46,38,57,59,24,48,75,68,70,43,81,47,68,90,63,54,32,32,33,32,35,42,22,40,85,74,69,52,67,42,82,42,70,40,63,59,57,58,35,29,36,43,51,54,34,51,66,69,66,46,76,67,56,79,44,43,40,39,27,38,36,41,78,85,66,47,60,40,84,40,50,54,84,41,67,49,56,47,54,43,81,49,51,36,38,32,36,48,27,85,29,36,42,36,36,40,33,26,51,69,83,40,80,42,65,37,46,56,58,57,44,31,27,48,42,51,31,54,75,67,70,50,57,70,66,35,38,43,42,27,41,57,40,90,96,51,77,61,41,80,42,49,53,84,40,70,44,66,61,76,50,88,63,54,50,40,31,36,78,41,71,40,75,35,50,27,23,53,70,83,39,79,43,76,36,47,45,59,59,39,42,36,66,55,56,47,28,72,79,36,73,83,65,59,92,47,99,80,54,42,68,49,35,35,35,25,39,41,91,91,36,68,60,79,41,81,52,48,86,91,38,68,47,67,61,42,68,67,18,38,33,42,71,43,83,43,76,80,124

Organism: Pseudomonas syringae (NCBI:txid317)

Secondary structure (DSSP, 8-state):
-----TTTSEEHHHHHHHTPPPPSSS-EEEEEE-TT--EEEEEES-SS-BHHHHHHHTT-SSGGGEEEEEEPTTS-EEEE-TT-B--TTSTT--EEEEEE-SEEEEEEETTEEEEES-SEEEHHHHHHHHT--TTTEEEEE--TTS--EEE-TT-EEETTSSS-EEEEEEE--EEEEETTEEEEE--SEEEHHHHHHHH-TT----TT--EEEEEESBTTBSS-EEE-TT-EEE--TT-EEEEEE----/-----TTTSEEHHHHHHHTPPPPSSS-EEEEEE-TT--EEEEEES-SS-BHHHHHHHTT-SSGGGEEEEEEPTTS-EEEE-TT-B--TTSTT--EEEEEE-SEEEEEEETTEEEEES-SEEEHHHHHHHHT--TTTEEEEE--TTS--EEE-TT-EEETTSSS-EEEEEEE--EEEEETTEEEEE--SEEEHHHHHHHH-TT----TT--EEEEEESBTTBSS-EEE-TT-EEE--TT-EEEEEE----

pLDDT: mean 92.73, std 11.12, range [23.8, 98.75]

Nearest PDB structures (foldseek):
  6d21-assembly1_A  TM=6.821E-01  e=2.146E-02  Danio rerio
  6d2q-assembly1_A  TM=6.201E-01  e=4.012E-02  Danio rerio
  3qc8-assembly1_B  TM=6.053E-01  e=3.688E-01  Homo sapiens
  1u4a-assembly1_A  TM=5.913E-01  e=4.374E-01  Homo sapiens
  3r3m-assembly1_A  TM=5.376E-01  e=2.937E-01  Homo sapiens

Radius of gyration: 32.88 Å; Cα contacts (8 Å, |Δi|>4): 1129; chains: 2; bounding box: 63×114×75 Å